Protein AF-A0A1Q6R9C4-F1 (afdb_monomer_lite)

Foldseek 3Di:
DPPDDVVVVVVVVVVVVCVVPDDDDDDPDDDDPDDADAPPDDPQKDWDDDKDKDLAQDDPVRVVVVVVVLQVPADPQKDWFAKWKDWPPHTYDDGDPVCSVVVSVVRVVQSPDRPTIIIIITMIHGDPDDDDDDDDDDDDDDDDDDDDDDDDDDDDDDDDDDPPPDDQQADPFQDFAALVVWQPQAAWLHTSVPAVQLLRLLQRVLCNLQSHHGDSSQLRLVQRQPDDHSVVSNVVSCVVQVFQKDWDPDLVSQLVLLVVVWKKWFWFACQAPQDNGTGIKIFGHADPVRATAIRGNHPVQCVPPVCVVCNVPHHDSVNQNRGTDIMMIGDSVPADPRGDDDDPPPAPFDDFPLPVDDADPVLLLLQLLQLQQAPPVFDLLSSLVSLLLLSLQLVDPVHPVHSVCCDPPPPNGPCVVVSVVGRGTSSNSVSNVCSGGNDDDDDSQFNDKDLDDPDPQWPQDGGSITIGGDPPDDPDPPPD

Radius of gyration: 30.16 Å; chains: 1; bounding box: 85×81×74 Å

Secondary structure (DSSP, 8-state):
---SSHHHHHHHHHHHHHHHS------S----TT-----S--TT-EEEEEEEEESSPPPHHHHHHHHHHHHTTPPTTEEEEEEEEE-SS-EEEE--TTSHHHHHHHHHHHTTSTTPPEEEEEEEEE----------------------------------------------S-----GGG-TT-EETTEEHHHH-HHHHHHHHHHHHHHTS---HHHHHHHHTTSSSSHHHHHHHHHHHTT--EEE-SSHHHHHHHHHTT-EEEEEE-TTSSS-SS-EEEEEEEE-TTSPEEEEES-THHHH-TTTHHHHHH-B-HHHHHTTEEEEEEE-GGGS-SS--------------TTTT----HHHHHHHHHHHHHHHTTS-HHHHHHHHHHHHHHHTSTTS-SSHHHHHHSTTT-TTGGGGGG----HHHHHHHHHHHHS--SS-TTEEEEESS-SSS-EEEEETTEEEEE-TT--PPP---

Sequence (480 aa):
MRVHGNCRRLTAVLLSLTLLCGIAALPATAASVGEVVRAGIPENAVPGDIRITTYAVPNEAQMAGLREDAAQKTPDGFVFYGWYVTGEEVSFAIADSGLENWLCEIYADVAQDEDCRLVLQYLYIPAEVKAPAEPTAAVEETAPAVTEEAASETTGEEVPAETQSEEKKVISTIPQYFQNDYPYTMYGSGTIATSGCSIVSLAMVASYLTDHEYTPDELAHYFGGRAINNIARLEYGNKTLQLACKKAANWHVVYKALQEGQVAIVLMNHNSIFTNSQHFIVLAGINENGKIIVNDSNRDNYDFWQLKKGFEEGFNPEDILLGYDGAWIYDKSAMPEEPFIYYEEEPERGEPRYADITLSQDDIKLLAKVVWVEAQGECAEGQQAVAEVALNRIASDSFPDNLHDVIYGQGQFRSVPRLDKAEPFQAQYEAIERAIYGPYILPKEVVYFATKPTNSNIWGQIGGHIFCYGNDYVAAAEES

Structure (mmCIF, N/CA/C/O backbone):
data_AF-A0A1Q6R9C4-F1
#
_entry.id   AF-A0A1Q6R9C4-F1
#
loop_
_atom_site.group_PDB
_atom_site.id
_atom_site.type_symbol
_atom_site.label_atom_id
_atom_site.label_alt_id
_atom_site.label_comp_id
_atom_site.label_asym_id
_atom_site.label_entity_id
_atom_site.label_seq_id
_atom_site.pdbx_PDB_ins_code
_atom_site.Cartn_x
_atom_site.Cartn_y
_atom_site.Cartn_z
_atom_site.occupancy
_atom_site.B_iso_or_equiv
_atom_site.auth_seq_id
_atom_site.auth_comp_id
_atom_site.auth_asym_id
_atom_site.auth_atom_id
_atom_site.pdbx_PDB_model_num
ATOM 1 N N . MET A 1 1 ? -8.253 22.206 -35.930 1.00 27.64 1 MET A N 1
ATOM 2 C CA . MET A 1 1 ? -8.396 20.732 -35.893 1.00 27.64 1 MET A CA 1
ATOM 3 C C . MET A 1 1 ? -7.667 20.187 -34.664 1.00 27.64 1 MET A C 1
ATOM 5 O O . MET A 1 1 ? -6.539 19.730 -34.766 1.00 27.64 1 MET A O 1
ATOM 9 N N . ARG A 1 2 ? -8.287 20.300 -33.486 1.00 30.58 2 ARG A N 1
ATOM 10 C CA . ARG A 1 2 ? -7.870 19.655 -32.228 1.00 30.58 2 ARG A CA 1
ATOM 11 C C . ARG A 1 2 ? -9.133 19.103 -31.572 1.00 30.58 2 ARG A C 1
ATOM 13 O O . ARG A 1 2 ? -9.601 19.584 -30.560 1.00 30.58 2 ARG A O 1
ATOM 20 N N . VAL A 1 3 ? -9.739 18.134 -32.233 1.00 30.91 3 VAL A N 1
ATOM 21 C CA . VAL A 1 3 ? -10.814 17.315 -31.678 1.00 30.91 3 VAL A CA 1
ATOM 22 C C . VAL A 1 3 ? -10.397 15.924 -32.099 1.00 30.91 3 VAL A C 1
ATOM 24 O O . VAL A 1 3 ? -10.365 15.711 -33.302 1.00 30.91 3 VAL A O 1
ATOM 27 N N . HIS A 1 4 ? -9.944 15.065 -31.178 1.00 32.19 4 HIS A N 1
ATOM 28 C CA . HIS A 1 4 ? -9.913 13.587 -31.305 1.00 32.19 4 HIS A CA 1
ATOM 29 C C . HIS A 1 4 ? -9.131 12.875 -30.175 1.00 32.19 4 HIS A C 1
ATOM 31 O O . HIS A 1 4 ? -9.229 11.656 -30.064 1.00 32.19 4 HIS A O 1
ATOM 37 N N . GLY A 1 5 ? -8.404 13.583 -29.297 1.00 31.28 5 GLY A N 1
ATOM 38 C CA . GLY A 1 5 ? -7.701 12.952 -28.162 1.00 31.28 5 GLY A CA 1
ATOM 39 C C . GLY A 1 5 ? -8.607 12.618 -26.970 1.00 31.28 5 GLY A C 1
ATOM 40 O O . GLY A 1 5 ? -8.562 11.509 -26.440 1.00 31.28 5 GLY A O 1
ATOM 41 N N . ASN A 1 6 ? -9.485 13.550 -26.588 1.00 37.38 6 ASN A N 1
ATOM 42 C CA . ASN A 1 6 ? -10.194 13.466 -25.305 1.00 37.38 6 ASN A CA 1
ATOM 43 C C . ASN A 1 6 ? -11.552 12.751 -25.374 1.00 37.38 6 ASN A C 1
ATOM 45 O O . ASN A 1 6 ? -11.989 12.209 -24.362 1.00 37.38 6 ASN A O 1
ATOM 49 N N . CYS A 1 7 ? -12.168 12.611 -26.558 1.00 32.06 7 CYS A N 1
ATOM 50 C CA . CYS A 1 7 ? -13.367 11.775 -26.702 1.00 32.06 7 CYS A CA 1
ATOM 51 C C . CYS A 1 7 ? -13.071 10.309 -26.353 1.00 32.06 7 CYS A C 1
ATOM 53 O O . CYS A 1 7 ? -13.879 9.675 -25.694 1.00 32.06 7 CYS A O 1
ATOM 55 N N . ARG A 1 8 ? -11.886 9.778 -26.698 1.00 36.09 8 ARG A N 1
ATOM 56 C CA . ARG A 1 8 ? -11.525 8.380 -26.396 1.00 36.09 8 ARG A CA 1
ATOM 57 C C . ARG A 1 8 ? -11.349 8.106 -24.901 1.00 36.09 8 ARG A C 1
ATOM 59 O O . ARG A 1 8 ? -11.709 7.023 -24.454 1.00 36.09 8 ARG A O 1
ATOM 66 N N . ARG A 1 9 ? -10.838 9.074 -24.130 1.00 38.72 9 ARG A N 1
ATOM 67 C CA . ARG A 1 9 ? -10.687 8.947 -22.670 1.00 38.72 9 ARG A CA 1
ATOM 68 C C . ARG A 1 9 ? -12.027 9.074 -21.948 1.00 38.72 9 ARG A C 1
ATOM 70 O O . ARG A 1 9 ? -12.296 8.279 -21.058 1.00 38.72 9 ARG A O 1
ATOM 77 N N . LEU A 1 10 ? -12.906 9.971 -22.398 1.00 37.03 10 LEU A N 1
ATOM 78 C CA . LEU A 1 10 ? -14.252 10.100 -21.831 1.00 37.03 10 LEU A CA 1
ATOM 79 C C . LEU A 1 10 ? -15.123 8.869 -22.136 1.00 37.03 10 LEU A C 1
ATOM 81 O O . LEU A 1 10 ? -15.809 8.359 -21.255 1.00 37.03 10 LEU A O 1
ATOM 85 N N . THR A 1 11 ? -15.040 8.331 -23.359 1.00 37.97 11 THR A N 1
ATOM 86 C CA . THR A 1 11 ? -15.714 7.079 -23.736 1.00 37.97 11 THR A CA 1
ATOM 87 C C . THR A 1 11 ? -15.178 5.883 -22.941 1.00 37.97 11 THR A C 1
ATOM 89 O O . THR A 1 11 ? -15.968 5.034 -22.546 1.00 37.97 11 THR A O 1
ATOM 92 N N . ALA A 1 12 ? -13.874 5.833 -22.641 1.00 38.22 12 ALA A N 1
ATOM 93 C CA . ALA A 1 12 ? -13.275 4.779 -21.817 1.00 38.22 12 ALA A CA 1
ATOM 94 C C . ALA A 1 12 ? -13.704 4.854 -20.340 1.00 38.22 12 ALA A C 1
ATOM 96 O O . ALA A 1 12 ? -13.991 3.821 -19.737 1.00 38.22 12 ALA A O 1
ATOM 97 N N . VAL A 1 13 ? -13.819 6.059 -19.772 1.00 39.22 13 VAL A N 1
ATOM 98 C CA . VAL A 1 13 ? -14.336 6.258 -18.406 1.00 39.22 13 VAL A CA 1
ATOM 99 C C . VAL A 1 13 ? -15.822 5.881 -18.327 1.00 39.22 13 VAL A C 1
ATOM 101 O O . VAL A 1 13 ? -16.220 5.168 -17.410 1.00 39.22 13 VAL A O 1
ATOM 104 N N . LEU A 1 14 ? -16.628 6.241 -19.334 1.00 36.50 14 LEU A N 1
ATOM 105 C CA . LEU A 1 14 ? -18.049 5.871 -19.414 1.00 36.50 14 LEU A CA 1
ATOM 106 C C . LEU A 1 14 ? -18.273 4.356 -19.594 1.00 36.50 14 LEU A C 1
ATOM 108 O O . LEU A 1 14 ? -19.141 3.797 -18.928 1.00 36.50 14 LEU A O 1
ATOM 112 N N . LEU A 1 15 ? -17.465 3.678 -20.423 1.00 36.72 15 LEU A N 1
ATOM 113 C CA . LEU A 1 15 ? -17.505 2.212 -20.592 1.00 36.72 15 LEU A CA 1
ATOM 114 C C . LEU A 1 15 ? -17.098 1.459 -19.316 1.00 36.72 15 LEU A C 1
ATOM 116 O O . LEU A 1 15 ? -17.650 0.400 -19.015 1.00 36.72 15 LEU A O 1
ATOM 120 N N . SER A 1 16 ? -16.167 2.025 -18.546 1.00 36.38 16 SER A N 1
ATOM 121 C CA . SER A 1 16 ? -15.725 1.459 -17.266 1.00 36.38 16 SER A CA 1
ATOM 122 C C . SER A 1 16 ? -16.797 1.605 -16.176 1.00 36.38 16 SER A C 1
ATOM 124 O O . SER A 1 16 ? -16.958 0.721 -15.339 1.00 36.38 16 SER A O 1
ATOM 126 N N . LEU A 1 17 ? -17.595 2.677 -16.225 1.00 34.97 17 LEU A N 1
ATOM 127 C CA . LEU A 1 17 ? -18.694 2.939 -15.289 1.00 34.97 17 LEU A CA 1
ATOM 128 C C . LEU A 1 17 ? -19.957 2.113 -15.577 1.00 34.97 17 LEU A C 1
ATOM 130 O O . LEU A 1 17 ? -20.617 1.682 -14.632 1.00 34.97 17 LEU A O 1
ATOM 134 N N . THR A 1 18 ? -20.251 1.782 -16.841 1.00 35.44 18 THR A N 1
ATOM 135 C CA . THR A 1 18 ? -21.299 0.790 -17.169 1.00 35.44 18 THR A CA 1
ATOM 136 C C . THR A 1 18 ? -20.987 -0.612 -16.640 1.00 35.44 18 THR A C 1
ATOM 138 O O . THR A 1 18 ? -21.907 -1.391 -16.415 1.00 35.44 18 THR A O 1
ATOM 141 N N . LEU A 1 19 ? -19.708 -0.932 -16.401 1.00 34.72 19 LEU A N 1
ATOM 142 C CA . LEU A 1 19 ? -19.295 -2.191 -15.771 1.00 34.72 19 LEU A CA 1
ATOM 143 C C . LEU A 1 19 ? -19.417 -2.173 -14.235 1.00 34.72 19 LEU A C 1
ATOM 145 O O . LEU A 1 19 ? -19.556 -3.231 -13.628 1.00 34.72 19 LEU A O 1
ATOM 149 N N . LEU A 1 20 ? -19.356 -0.993 -13.608 1.00 34.75 20 LEU A N 1
ATOM 150 C CA . LEU A 1 20 ? -19.405 -0.817 -12.148 1.00 34.75 20 LEU A CA 1
ATOM 151 C C . LEU A 1 20 ? -20.838 -0.703 -11.601 1.00 34.75 20 LEU A C 1
ATOM 153 O O . LEU A 1 20 ? -21.091 -1.125 -10.474 1.00 34.75 20 LEU A O 1
ATOM 157 N N . CYS A 1 21 ? -21.786 -0.209 -12.402 1.00 34.91 21 CYS A N 1
ATOM 158 C CA . CYS A 1 21 ? -23.210 -0.150 -12.062 1.00 34.91 21 CYS A CA 1
ATOM 159 C C . CYS A 1 21 ? -23.973 -1.260 -12.800 1.00 34.91 21 CYS A C 1
ATOM 161 O O . CYS A 1 21 ? -24.594 -1.019 -13.833 1.00 34.91 21 CYS A O 1
ATOM 163 N N . GLY A 1 22 ? -23.885 -2.497 -12.309 1.00 38.25 22 GLY A N 1
ATOM 164 C CA . GLY A 1 22 ? -24.477 -3.656 -12.977 1.00 38.25 22 GLY A CA 1
ATOM 165 C C . GLY A 1 22 ? -25.996 -3.556 -13.152 1.00 38.25 22 GLY A C 1
ATOM 166 O O . GLY A 1 22 ? -26.726 -3.734 -12.184 1.00 38.25 22 GLY A O 1
ATOM 167 N N . ILE A 1 23 ? -26.463 -3.371 -14.394 1.00 29.84 23 ILE A N 1
ATOM 168 C CA . ILE A 1 23 ? -27.783 -3.810 -14.874 1.00 29.84 23 ILE A CA 1
ATOM 169 C C . ILE A 1 23 ? -27.656 -4.322 -16.320 1.00 29.84 23 ILE A C 1
ATOM 171 O O . ILE A 1 23 ? -26.931 -3.771 -17.141 1.00 29.84 23 ILE A O 1
ATOM 175 N N . ALA A 1 24 ? -28.374 -5.422 -16.549 1.00 30.03 24 ALA A N 1
ATOM 176 C CA . ALA A 1 24 ? -28.642 -6.193 -17.758 1.00 30.03 24 ALA A CA 1
ATOM 177 C C . ALA A 1 24 ? -28.304 -5.584 -19.135 1.00 30.03 24 ALA A C 1
ATOM 179 O O . ALA A 1 24 ? -28.622 -4.444 -19.459 1.00 30.03 24 ALA A O 1
ATOM 180 N N . ALA A 1 25 ? -27.760 -6.472 -19.971 1.00 39.34 25 ALA A N 1
ATOM 181 C CA . ALA A 1 25 ? -27.532 -6.349 -21.403 1.00 39.34 25 ALA A CA 1
ATOM 182 C C . ALA A 1 25 ? -28.540 -5.455 -22.148 1.00 39.34 25 ALA A C 1
ATOM 184 O 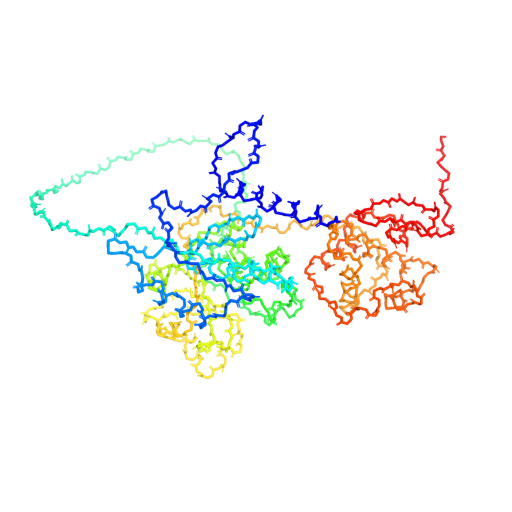O . ALA A 1 25 ? -29.748 -5.687 -22.104 1.00 39.34 25 ALA A O 1
ATOM 185 N N . LEU A 1 26 ? -28.016 -4.527 -22.952 1.00 27.33 26 LEU A N 1
ATOM 186 C CA . LEU A 1 26 ? -28.748 -3.913 -24.056 1.00 27.33 26 LEU A CA 1
ATOM 187 C C . LEU A 1 26 ? -28.034 -4.229 -25.380 1.00 27.33 26 LEU A C 1
ATOM 189 O O . LEU A 1 26 ? -26.801 -4.243 -25.433 1.00 27.33 26 LEU A O 1
ATOM 193 N N . PRO A 1 27 ? -28.798 -4.562 -26.434 1.00 24.11 27 PRO A N 1
ATOM 194 C CA . PRO A 1 27 ? -28.280 -5.140 -27.660 1.00 24.11 27 PRO A CA 1
ATOM 195 C C . PRO A 1 27 ? -27.530 -4.096 -28.484 1.00 24.11 27 PRO A C 1
ATOM 197 O O . PRO A 1 27 ? -27.855 -2.910 -28.493 1.00 24.11 27 PRO A O 1
ATOM 200 N N . ALA A 1 28 ? -26.533 -4.575 -29.221 1.00 30.91 28 ALA A N 1
ATOM 201 C CA . ALA A 1 28 ? -25.752 -3.790 -30.156 1.00 30.91 28 ALA A CA 1
ATOM 202 C C . ALA A 1 28 ? -26.629 -3.247 -31.296 1.00 30.91 28 ALA A C 1
ATOM 204 O O . ALA A 1 28 ? -26.757 -3.904 -32.318 1.00 30.91 28 ALA A O 1
ATOM 205 N N . THR A 1 29 ? -27.215 -2.061 -31.123 1.00 27.64 29 THR A N 1
ATOM 206 C CA . THR A 1 29 ? -27.527 -1.073 -32.174 1.00 27.64 29 THR A CA 1
ATOM 207 C C . THR A 1 29 ? -28.096 0.196 -31.530 1.00 27.64 29 THR A C 1
ATOM 209 O O . THR A 1 29 ? -28.952 0.094 -30.662 1.00 27.64 29 THR A O 1
ATOM 212 N N . ALA A 1 30 ? -27.691 1.362 -32.050 1.00 25.31 30 ALA A N 1
ATOM 213 C CA . ALA A 1 30 ? -28.182 2.719 -31.757 1.00 25.31 30 ALA A CA 1
ATOM 214 C C . ALA A 1 30 ? -27.499 3.488 -30.606 1.00 25.31 30 ALA A C 1
ATOM 216 O O . ALA A 1 30 ? -28.087 3.768 -29.571 1.00 25.31 30 ALA A O 1
ATOM 217 N N . ALA A 1 31 ? -26.278 3.962 -30.869 1.00 26.69 31 ALA A N 1
ATOM 218 C CA . ALA A 1 31 ? -25.849 5.262 -30.362 1.00 26.69 31 ALA A CA 1
ATOM 219 C C . ALA A 1 31 ? -26.178 6.312 -31.438 1.00 26.69 31 ALA A C 1
ATOM 221 O O . ALA A 1 31 ? -25.486 6.395 -32.455 1.00 26.69 31 ALA A O 1
ATOM 222 N N . SER A 1 32 ? -27.254 7.080 -31.252 1.00 26.03 32 SER A N 1
ATOM 223 C CA . SER A 1 32 ? -27.490 8.316 -32.004 1.00 26.03 32 SER A CA 1
ATOM 224 C C . SER A 1 32 ? -27.250 9.517 -31.099 1.00 26.03 32 SER A C 1
ATOM 226 O O . SER A 1 32 ? -27.792 9.608 -30.002 1.00 26.03 32 SER A O 1
ATOM 228 N N . VAL A 1 33 ? -26.417 10.421 -31.602 1.00 33.38 33 VAL A N 1
ATOM 229 C CA . VAL A 1 33 ? -26.049 11.730 -31.060 1.00 33.38 33 VAL A CA 1
ATOM 230 C C . VAL A 1 33 ? -27.287 12.499 -30.576 1.00 33.38 33 VAL A C 1
ATOM 232 O O . VAL A 1 33 ? -28.178 12.759 -31.382 1.00 33.38 33 VAL A O 1
ATOM 235 N N . GLY A 1 34 ? -27.324 12.899 -29.298 1.00 32.00 34 GLY A N 1
ATOM 236 C CA . GLY A 1 34 ? -28.253 13.939 -28.830 1.00 32.00 34 GLY A CA 1
ATOM 237 C C . GLY A 1 34 ? -28.851 13.823 -27.424 1.00 32.00 34 GLY A C 1
ATOM 238 O O . GLY A 1 34 ? -29.432 14.806 -26.976 1.00 32.00 34 GLY A O 1
ATOM 239 N N . GLU A 1 35 ? -28.730 12.707 -26.700 1.00 32.97 35 GLU A N 1
ATOM 240 C CA . GLU A 1 35 ? -29.331 12.601 -25.356 1.00 32.97 35 GLU A CA 1
ATOM 241 C C . GLU A 1 35 ? -28.347 12.892 -24.215 1.00 32.97 35 GLU A C 1
ATOM 243 O O . GLU A 1 35 ? -27.243 12.349 -24.147 1.00 32.97 35 GLU A O 1
ATOM 248 N N . VAL A 1 36 ? -28.781 13.773 -23.305 1.00 39.56 36 VAL A N 1
ATOM 249 C CA . VAL A 1 36 ? -28.088 14.120 -22.059 1.00 39.56 36 VAL A CA 1
ATOM 250 C C . VAL A 1 36 ? -28.088 12.897 -21.149 1.00 39.56 36 VAL A C 1
ATOM 252 O O . VAL A 1 36 ? -29.140 12.469 -20.676 1.00 39.56 36 VAL A O 1
ATOM 255 N N . VAL A 1 37 ? -26.904 12.357 -20.872 1.00 36.47 37 VAL A N 1
ATOM 256 C CA . VAL A 1 37 ? -26.724 11.262 -19.914 1.00 36.47 37 VAL A CA 1
ATOM 257 C C . VAL A 1 37 ? -27.016 11.795 -18.508 1.00 36.47 37 VAL A C 1
ATOM 259 O O . VAL A 1 37 ? -26.240 12.567 -17.950 1.00 36.47 37 VAL A O 1
ATOM 262 N N . ARG A 1 38 ? -28.159 11.406 -17.935 1.00 42.72 38 ARG A N 1
ATOM 263 C CA . ARG A 1 38 ? -28.572 11.750 -16.564 1.00 42.72 38 ARG A CA 1
ATOM 264 C C . ARG A 1 38 ? -28.291 10.577 -15.628 1.00 42.72 38 ARG A C 1
ATOM 266 O O . ARG A 1 38 ? -29.207 9.901 -15.176 1.00 42.72 38 ARG A O 1
ATOM 273 N N . ALA A 1 39 ? -27.019 10.291 -15.376 1.00 40.53 39 ALA A N 1
ATOM 274 C CA . ALA A 1 39 ? -26.654 9.276 -14.393 1.00 40.53 39 ALA A CA 1
ATOM 275 C C . ALA A 1 39 ? -26.856 9.839 -12.973 1.00 40.53 39 ALA A C 1
ATOM 277 O O . ALA A 1 39 ? -26.323 10.896 -12.653 1.00 40.53 39 ALA A O 1
ATOM 278 N N . GLY A 1 40 ? -27.634 9.149 -12.133 1.00 44.66 40 GLY A N 1
ATOM 279 C CA . GLY A 1 40 ? -27.754 9.461 -10.701 1.00 44.66 40 GLY A CA 1
ATOM 280 C C . GLY A 1 40 ? -28.706 10.599 -10.308 1.00 44.66 40 GLY A C 1
ATOM 281 O O . GLY A 1 40 ? -28.786 10.902 -9.125 1.00 44.66 40 GLY A O 1
ATOM 282 N N . ILE A 1 41 ? -29.452 11.208 -11.242 1.00 47.69 41 ILE A N 1
ATOM 283 C CA . ILE A 1 41 ? -30.487 12.204 -10.900 1.00 47.69 41 ILE A CA 1
ATOM 284 C C . ILE A 1 41 ? -31.842 11.501 -10.689 1.00 47.69 41 ILE A C 1
ATOM 286 O O . ILE A 1 41 ? -32.273 10.768 -11.581 1.00 47.69 41 ILE A O 1
ATOM 290 N N . PRO A 1 42 ? -32.564 11.764 -9.587 1.00 47.09 42 PRO A N 1
ATOM 291 C CA . PRO A 1 42 ? -33.945 11.351 -9.396 1.00 47.09 42 PRO A CA 1
ATOM 292 C C . PRO A 1 42 ? -34.836 11.878 -10.524 1.00 47.09 42 PRO A C 1
ATOM 294 O O . PRO A 1 42 ? -34.741 13.044 -10.912 1.00 47.09 42 PRO A O 1
ATOM 297 N N . GLU A 1 43 ? -35.738 11.039 -11.038 1.00 51.97 43 GLU A N 1
ATOM 298 C CA . GLU A 1 43 ? -36.626 11.390 -12.162 1.00 51.97 43 GLU A CA 1
ATOM 299 C C . GLU A 1 43 ? -37.529 12.605 -11.877 1.00 51.97 43 GLU A C 1
ATOM 301 O O . GLU A 1 43 ? -38.004 13.262 -12.802 1.00 51.97 43 GLU A O 1
ATOM 306 N N . ASN A 1 44 ? -37.741 12.933 -10.601 1.00 52.50 44 ASN A N 1
ATOM 307 C CA . ASN A 1 44 ? -38.551 14.053 -10.125 1.00 52.50 44 ASN A CA 1
ATOM 308 C C . ASN A 1 44 ? -37.758 15.355 -9.881 1.00 52.50 44 ASN A C 1
ATOM 310 O O . ASN A 1 44 ? -38.333 16.313 -9.360 1.00 52.50 44 ASN A O 1
ATOM 314 N N . ALA A 1 45 ? -36.468 15.412 -10.227 1.00 55.03 45 ALA A N 1
ATOM 315 C CA . ALA A 1 45 ? -35.666 16.620 -10.059 1.00 55.03 45 ALA A CA 1
ATOM 316 C C . ALA A 1 45 ? -36.018 17.702 -11.098 1.00 55.03 45 ALA A C 1
ATOM 318 O O . ALA A 1 45 ? -36.077 17.440 -12.302 1.00 55.03 45 ALA A O 1
ATOM 319 N N . VAL A 1 46 ? -36.207 18.941 -10.637 1.00 57.91 46 VAL A N 1
ATOM 320 C CA . VAL A 1 46 ? -36.580 20.095 -11.470 1.00 57.91 46 VAL A CA 1
ATOM 321 C C . VAL A 1 46 ? -35.438 21.124 -11.480 1.00 57.91 46 VAL A C 1
ATOM 323 O O . VAL A 1 46 ? -34.976 21.519 -10.405 1.00 57.91 46 VAL A O 1
ATOM 326 N N . PRO A 1 47 ? -34.954 21.574 -12.656 1.00 57.62 47 PRO A N 1
ATOM 327 C CA . PRO A 1 47 ? -33.909 22.593 -12.743 1.00 57.62 47 PRO A CA 1
ATOM 328 C C . PRO A 1 47 ? -34.449 23.995 -12.408 1.00 57.62 47 PRO A C 1
ATOM 330 O O . PRO A 1 47 ? -35.523 24.376 -12.866 1.00 57.62 47 PRO A O 1
ATOM 333 N N . GLY A 1 48 ? -33.690 24.771 -11.632 1.00 58.28 48 GLY A N 1
ATOM 334 C CA . GLY A 1 48 ? -33.981 26.170 -11.299 1.00 58.28 48 GLY A CA 1
ATOM 335 C C . GLY A 1 48 ? -33.470 27.163 -12.347 1.00 58.28 48 GLY A C 1
ATOM 336 O O . GLY A 1 48 ? -32.528 26.869 -13.075 1.00 58.28 48 GLY A O 1
ATOM 337 N N . ASP A 1 49 ? -34.047 28.365 -12.417 1.00 47.53 49 ASP A N 1
ATOM 338 C CA . ASP A 1 49 ? -33.792 29.325 -13.513 1.00 47.53 49 ASP A CA 1
ATOM 339 C C . ASP A 1 49 ? -32.473 30.113 -13.419 1.00 47.53 49 ASP A C 1
ATOM 341 O O . ASP A 1 49 ? -32.101 30.832 -14.351 1.00 47.53 49 ASP A O 1
ATOM 345 N N . ILE A 1 50 ? -31.740 30.011 -12.311 1.00 48.59 50 ILE A N 1
ATOM 346 C CA . ILE A 1 50 ? -30.551 30.842 -12.089 1.00 48.59 50 ILE A CA 1
ATOM 347 C C . ILE A 1 50 ? -29.299 30.125 -12.575 1.00 48.59 50 ILE A C 1
ATOM 349 O O . ILE A 1 50 ? -29.006 29.001 -12.173 1.00 48.59 50 ILE A O 1
ATOM 353 N N . ARG A 1 51 ? -28.560 30.832 -13.432 1.00 54.56 51 ARG A N 1
ATOM 354 C CA . ARG A 1 51 ? -27.307 30.402 -14.045 1.00 54.56 51 ARG A CA 1
ATOM 355 C C . ARG A 1 51 ? -26.168 31.263 -13.525 1.00 54.56 51 ARG A C 1
ATOM 357 O O . ARG A 1 51 ? -26.194 32.480 -13.704 1.00 54.56 51 ARG A O 1
ATOM 364 N N . ILE A 1 52 ? -25.170 30.642 -12.911 1.00 51.62 52 ILE A N 1
ATOM 365 C CA . ILE A 1 52 ? -23.965 31.332 -12.440 1.00 51.62 52 ILE A CA 1
ATOM 366 C C . ILE A 1 52 ? -22.817 30.942 -13.363 1.00 51.62 52 ILE A C 1
ATOM 368 O O . ILE A 1 52 ? -22.533 29.759 -13.528 1.00 51.62 52 ILE A O 1
ATOM 372 N N . THR A 1 53 ? -22.194 31.935 -14.003 1.00 52.22 53 THR A N 1
ATOM 373 C CA . THR A 1 53 ? -21.056 31.722 -14.908 1.00 52.22 53 THR A CA 1
ATOM 374 C C . THR A 1 53 ? -19.750 32.051 -14.194 1.00 52.22 53 THR A C 1
ATOM 376 O O . THR A 1 53 ? -19.586 33.179 -13.731 1.00 52.22 53 THR A O 1
ATOM 379 N N . THR A 1 54 ? -18.827 31.091 -14.116 1.00 51.72 54 THR A N 1
ATOM 380 C CA . THR A 1 54 ? -17.495 31.274 -13.509 1.00 51.72 54 THR A CA 1
ATOM 381 C C . THR A 1 54 ? -16.377 30.878 -14.477 1.00 51.72 54 THR A C 1
ATOM 383 O O . THR A 1 54 ? -16.581 30.037 -15.353 1.00 51.72 54 THR A O 1
ATOM 386 N N . TYR A 1 55 ? -15.211 31.511 -14.311 1.00 44.66 55 TYR A N 1
ATOM 387 C CA . TYR A 1 55 ? -13.979 31.274 -15.080 1.00 44.66 55 TYR A CA 1
ATOM 388 C C . TYR A 1 55 ? -12.951 30.420 -14.309 1.00 44.66 55 TYR A C 1
ATOM 390 O O . TYR A 1 55 ? -11.884 30.127 -14.831 1.00 44.66 55 TYR A O 1
ATOM 398 N N . ALA A 1 56 ? -13.239 30.055 -13.053 1.00 50.97 56 ALA A N 1
ATOM 399 C CA . ALA A 1 56 ? -12.339 29.279 -12.198 1.00 50.97 56 ALA A CA 1
ATOM 400 C C . ALA A 1 56 ? -13.115 28.367 -11.234 1.00 50.97 56 ALA A C 1
ATOM 402 O O . ALA A 1 56 ? -14.287 28.625 -10.930 1.00 50.97 56 ALA A O 1
ATOM 403 N N . VAL A 1 57 ? -12.439 27.323 -10.742 1.00 54.88 57 VAL A N 1
ATOM 404 C CA . VAL A 1 57 ? -12.972 26.371 -9.754 1.00 54.88 57 VAL A CA 1
ATOM 405 C C . VAL A 1 57 ? -13.235 27.097 -8.426 1.00 54.88 57 VAL A C 1
ATOM 407 O O . VAL A 1 57 ? -12.295 27.678 -7.876 1.00 54.88 57 VAL A O 1
ATOM 410 N N . PRO A 1 58 ? -14.471 27.102 -7.892 1.00 53.72 58 PRO A N 1
ATOM 411 C CA . PRO A 1 58 ? -14.756 27.758 -6.622 1.00 53.72 58 PRO A CA 1
ATOM 412 C C . PRO A 1 58 ? -14.102 27.001 -5.459 1.00 53.72 58 PRO A C 1
ATOM 414 O O . PRO A 1 58 ? -14.196 25.779 -5.379 1.00 53.72 58 PRO A O 1
ATOM 417 N N . ASN A 1 59 ? -13.466 27.717 -4.534 1.00 54.53 59 ASN A N 1
ATOM 418 C CA . ASN A 1 59 ? -12.943 27.123 -3.301 1.00 54.53 59 ASN A CA 1
ATOM 419 C C . ASN A 1 59 ? -14.065 26.827 -2.286 1.00 54.53 59 ASN A C 1
ATOM 421 O O . ASN A 1 59 ? -15.209 27.244 -2.460 1.00 54.53 59 ASN A O 1
ATOM 425 N N . GLU A 1 60 ? -13.739 26.133 -1.195 1.00 54.88 60 GLU A N 1
ATOM 426 C CA . GLU A 1 60 ? -14.715 25.673 -0.195 1.00 54.88 60 GLU A CA 1
ATOM 427 C C . GLU A 1 60 ? -15.575 26.806 0.400 1.00 54.88 60 GLU A C 1
ATOM 429 O O . GLU A 1 60 ? -16.790 26.660 0.542 1.00 54.88 60 GLU A O 1
ATOM 434 N N . ALA A 1 61 ? -14.983 27.977 0.660 1.00 53.62 61 ALA A N 1
ATOM 435 C CA . ALA A 1 61 ? -15.706 29.148 1.160 1.00 53.62 61 ALA A CA 1
ATOM 436 C C . ALA A 1 61 ? -16.659 29.746 0.106 1.00 53.62 61 ALA A C 1
ATOM 438 O O . ALA A 1 61 ? -17.765 30.177 0.433 1.00 53.62 61 ALA A O 1
ATOM 439 N N . GLN A 1 62 ? -16.257 29.742 -1.168 1.00 57.28 62 GLN A N 1
ATOM 440 C CA . GLN A 1 62 ? -17.109 30.161 -2.284 1.00 57.28 62 GLN A CA 1
ATOM 441 C C . GLN A 1 62 ? -18.248 29.160 -2.520 1.00 57.28 62 GLN A C 1
ATOM 443 O O . GLN A 1 62 ? -19.385 29.575 -2.735 1.00 57.28 62 GLN A O 1
ATOM 448 N N . MET A 1 63 ? -17.975 27.857 -2.407 1.00 62.94 63 MET A N 1
ATOM 449 C CA . MET A 1 63 ? -18.988 26.800 -2.483 1.00 62.94 63 MET A CA 1
ATOM 450 C C . MET A 1 63 ? -20.012 26.907 -1.347 1.00 62.94 63 MET A C 1
ATOM 452 O O . MET A 1 63 ? -21.209 26.772 -1.592 1.00 62.94 63 MET A O 1
ATOM 456 N N . ALA A 1 64 ? -19.577 27.217 -0.123 1.00 61.41 64 ALA A N 1
ATOM 457 C CA . ALA A 1 64 ? -20.475 27.441 1.008 1.00 61.41 64 ALA A CA 1
ATOM 458 C C . ALA A 1 64 ? -21.423 28.634 0.776 1.00 61.41 64 ALA A C 1
ATOM 460 O O . ALA A 1 64 ? -22.631 28.495 0.968 1.00 61.41 64 ALA A O 1
ATOM 461 N N . GLY A 1 65 ? -20.904 29.765 0.281 1.00 61.75 65 GLY A N 1
ATOM 462 C CA . GLY A 1 65 ? -21.732 30.925 -0.074 1.00 61.75 65 GLY A CA 1
ATOM 463 C C . GLY A 1 65 ? -22.729 30.631 -1.202 1.00 61.75 65 GLY A C 1
ATOM 464 O O . GLY A 1 65 ? -23.886 31.038 -1.137 1.00 61.75 65 GLY A O 1
ATOM 465 N N . LEU A 1 66 ? -22.324 29.844 -2.205 1.00 63.75 66 LEU A N 1
ATOM 466 C CA . LEU A 1 66 ? -23.208 29.417 -3.295 1.00 63.75 66 LEU A CA 1
ATOM 467 C C . LEU A 1 66 ? -24.362 28.528 -2.801 1.00 63.75 66 LEU A C 1
ATOM 469 O O . LEU A 1 66 ? -25.483 28.662 -3.299 1.00 63.75 66 LEU A O 1
ATOM 473 N N . ARG A 1 67 ? -24.119 27.646 -1.819 1.00 62.88 67 ARG A N 1
ATOM 474 C CA . ARG A 1 67 ? -25.168 26.821 -1.188 1.00 62.88 67 ARG A CA 1
ATOM 475 C C . ARG A 1 67 ? -26.161 27.666 -0.388 1.00 62.88 67 ARG A C 1
ATOM 477 O O . ARG A 1 67 ? -27.357 27.388 -0.428 1.00 62.88 67 ARG A O 1
ATOM 484 N N . GLU A 1 68 ? -25.692 28.704 0.299 1.00 63.62 68 GLU A N 1
ATOM 485 C CA . GLU A 1 68 ? -26.560 29.627 1.038 1.00 63.62 68 GLU A CA 1
ATOM 486 C C . GLU A 1 68 ? -27.477 30.417 0.086 1.00 63.62 68 GLU A C 1
ATOM 488 O O . GLU A 1 68 ? -28.693 30.467 0.288 1.00 63.62 68 GLU A O 1
ATOM 493 N N . ASP A 1 69 ? -26.929 30.912 -1.028 1.00 63.38 69 ASP A N 1
ATOM 494 C CA . ASP A 1 69 ? -27.696 31.550 -2.105 1.00 63.38 69 ASP A CA 1
ATOM 495 C C . ASP A 1 69 ? -28.704 30.592 -2.774 1.00 63.38 69 ASP A C 1
ATOM 497 O O . ASP A 1 69 ? -29.779 31.023 -3.203 1.00 63.38 69 ASP A O 1
ATOM 501 N N . ALA A 1 70 ? -28.374 29.297 -2.869 1.00 61.50 70 ALA A N 1
ATOM 502 C CA . ALA A 1 70 ? -29.258 28.245 -3.387 1.00 61.50 70 ALA A CA 1
ATOM 503 C C . ALA A 1 70 ? -30.467 28.021 -2.472 1.00 61.50 70 ALA A C 1
ATOM 505 O O . ALA A 1 70 ? -31.616 27.967 -2.925 1.00 61.50 70 ALA A O 1
ATOM 506 N N . ALA A 1 71 ? -30.194 27.902 -1.172 1.00 61.47 71 ALA A N 1
ATOM 507 C CA . ALA A 1 71 ? -31.190 27.634 -0.147 1.00 61.47 71 ALA A CA 1
ATOM 508 C C . ALA A 1 71 ? -32.218 28.770 -0.062 1.00 61.47 71 ALA A C 1
ATOM 510 O O . ALA A 1 71 ? -33.414 28.507 0.029 1.00 61.47 71 ALA A O 1
ATOM 511 N N . GLN A 1 72 ? -31.782 30.026 -0.200 1.00 64.12 72 GLN A N 1
ATOM 512 C CA . GLN A 1 72 ? -32.672 31.196 -0.176 1.00 64.12 72 GLN A CA 1
ATOM 513 C C . GLN A 1 72 ? -33.614 31.301 -1.386 1.00 64.12 72 GLN A C 1
ATOM 515 O O . GLN A 1 72 ? -34.594 32.042 -1.336 1.00 64.12 72 GLN A O 1
ATOM 520 N N . LYS A 1 73 ? -33.325 30.589 -2.482 1.00 62.91 73 LYS A N 1
ATOM 521 C CA . LYS A 1 73 ? -34.081 30.664 -3.746 1.00 62.91 73 LYS A CA 1
ATOM 522 C C . LYS A 1 73 ? -34.834 29.373 -4.076 1.00 62.91 73 LYS A C 1
ATOM 524 O O . LYS A 1 73 ? -35.409 29.264 -5.156 1.00 62.91 73 LYS A O 1
ATOM 529 N N . THR A 1 74 ? -34.818 28.401 -3.164 1.00 62.12 74 THR A N 1
ATOM 530 C CA . THR A 1 74 ? -35.534 27.129 -3.309 1.00 62.12 74 THR A CA 1
ATOM 531 C C . THR A 1 74 ? -37.049 27.359 -3.166 1.00 62.12 74 THR A C 1
ATOM 533 O O . THR A 1 74 ? -37.456 27.976 -2.182 1.00 62.12 74 THR A O 1
ATOM 536 N N . PRO A 1 75 ? -37.895 26.902 -4.114 1.00 66.12 75 PRO A N 1
ATOM 537 C CA . PRO A 1 75 ? -39.349 27.051 -4.010 1.00 66.12 75 PRO A CA 1
ATOM 538 C C . PRO A 1 75 ? -39.948 26.302 -2.808 1.00 66.12 75 PRO A C 1
ATOM 540 O O . PRO A 1 75 ? -39.494 25.211 -2.464 1.00 66.12 75 PRO A O 1
ATOM 543 N N . ASP A 1 76 ? -41.018 26.846 -2.218 1.00 64.19 76 ASP A N 1
ATOM 544 C CA . ASP A 1 76 ? -41.739 26.200 -1.113 1.00 64.19 76 ASP A CA 1
ATOM 545 C C . ASP A 1 76 ? -42.224 24.793 -1.505 1.00 64.19 76 ASP A C 1
ATOM 547 O O . ASP A 1 76 ? -42.853 24.595 -2.546 1.00 64.19 76 ASP A O 1
ATOM 551 N N . GLY A 1 77 ? -41.945 23.805 -0.650 1.00 61.31 77 GLY A N 1
ATOM 552 C CA . GLY A 1 77 ? -42.274 22.398 -0.906 1.00 61.31 77 GLY A CA 1
ATOM 553 C C . GLY A 1 77 ? -41.216 21.630 -1.702 1.00 61.31 77 GLY A C 1
ATOM 554 O O . GLY A 1 77 ? -41.452 20.475 -2.050 1.00 61.31 77 GLY A O 1
ATOM 555 N N . PHE A 1 78 ? -40.051 22.229 -1.959 1.00 62.62 78 PHE A N 1
ATOM 556 C CA . PHE A 1 78 ? -38.890 21.575 -2.557 1.00 62.62 78 PHE A CA 1
ATOM 557 C C . PHE A 1 78 ? -37.656 21.717 -1.654 1.00 62.62 78 PHE A C 1
ATOM 559 O O . PHE A 1 78 ? -37.560 22.644 -0.852 1.00 62.62 78 PHE A O 1
ATOM 566 N N . VAL A 1 79 ? -36.704 20.793 -1.777 1.00 62.97 79 VAL A N 1
ATOM 567 C CA . VAL A 1 79 ? -35.376 20.875 -1.154 1.00 62.97 79 VAL A CA 1
ATOM 568 C C . VAL A 1 79 ? -34.296 20.924 -2.226 1.00 62.97 79 VAL A C 1
ATOM 570 O O . VAL A 1 79 ? -34.428 20.324 -3.298 1.00 62.97 79 VAL A O 1
ATOM 573 N N . PHE A 1 80 ? -33.225 21.665 -1.941 1.00 61.50 80 PHE A N 1
ATOM 574 C CA . PHE A 1 80 ? -32.046 21.706 -2.797 1.00 61.50 80 PHE A CA 1
ATOM 575 C C . PHE A 1 80 ? -31.428 20.310 -2.897 1.00 61.50 80 PHE A C 1
ATOM 577 O O . PHE A 1 80 ? -31.146 19.677 -1.882 1.00 61.50 80 PHE A O 1
ATOM 584 N N . TYR A 1 81 ? -31.248 19.840 -4.129 1.00 59.88 81 TYR A N 1
ATOM 585 C CA . TYR A 1 81 ? -30.752 18.500 -4.417 1.00 59.88 81 TYR A CA 1
ATOM 586 C C . TYR A 1 81 ? -29.276 18.506 -4.821 1.00 59.88 81 TYR A C 1
ATOM 588 O O . TYR A 1 81 ? -28.510 17.653 -4.383 1.00 59.88 81 TYR A O 1
ATOM 596 N N . GLY A 1 82 ? -28.858 19.470 -5.645 1.00 63.25 82 GLY A N 1
ATOM 597 C CA . GLY A 1 82 ? -27.482 19.531 -6.129 1.00 63.25 82 GLY A CA 1
ATOM 598 C C . GLY A 1 82 ? -27.275 20.496 -7.292 1.00 63.25 82 GLY A C 1
ATOM 599 O O . GLY A 1 82 ? -28.123 21.343 -7.592 1.00 63.25 82 GLY A O 1
ATOM 600 N N . TRP A 1 83 ? -26.127 20.359 -7.954 1.00 62.75 83 TRP A N 1
ATOM 601 C CA . TRP A 1 83 ? -25.662 21.275 -8.992 1.00 62.75 83 TRP A CA 1
ATOM 602 C C . TRP A 1 83 ? -25.702 20.624 -10.376 1.00 62.75 83 TRP A C 1
ATOM 604 O O . TRP A 1 83 ? -25.304 19.482 -10.588 1.00 62.75 83 TRP A O 1
ATOM 614 N N . TYR A 1 84 ? -26.147 21.385 -11.362 1.00 55.47 84 TYR A N 1
ATOM 615 C CA . TYR A 1 84 ? -26.077 21.025 -12.769 1.00 55.47 84 TYR A CA 1
ATOM 616 C C . TYR A 1 84 ? -24.984 21.851 -13.440 1.00 55.47 84 TYR A C 1
ATOM 618 O O . TYR A 1 84 ? -24.994 23.077 -13.328 1.00 55.47 84 TYR A O 1
ATOM 626 N N . VAL A 1 85 ? -24.046 21.202 -14.130 1.00 53.34 85 VAL A N 1
ATOM 627 C CA . VAL A 1 85 ? -22.924 21.873 -14.795 1.00 53.34 85 VAL A CA 1
ATOM 628 C C . VAL A 1 85 ? -23.097 21.754 -16.300 1.00 53.34 85 VAL A C 1
ATOM 630 O O . VAL A 1 85 ? -23.112 20.662 -16.866 1.00 53.34 85 VAL A O 1
ATOM 633 N N . THR A 1 86 ? -23.194 22.892 -16.975 1.00 53.56 86 THR A N 1
ATOM 634 C CA . THR A 1 86 ? -23.257 22.934 -18.438 1.00 53.56 86 THR A CA 1
ATOM 635 C C . THR A 1 86 ? -22.001 23.578 -19.004 1.00 53.56 86 THR A C 1
ATOM 637 O O . THR A 1 86 ? -21.649 24.696 -18.623 1.00 53.56 86 THR A O 1
ATOM 640 N N . GLY A 1 87 ? -21.306 22.847 -19.881 1.00 50.78 87 GLY A N 1
ATOM 641 C CA . GLY A 1 87 ? -20.291 23.392 -20.781 1.00 50.78 87 GLY A CA 1
ATOM 642 C C . GLY A 1 87 ? -20.900 23.714 -22.150 1.00 50.78 87 GLY A C 1
ATOM 643 O O . GLY A 1 87 ? -22.004 23.265 -22.460 1.00 50.78 87 GLY A O 1
ATOM 644 N N . GLU A 1 88 ? -20.186 24.478 -22.984 1.00 44.72 88 GLU A N 1
ATOM 645 C CA . GLU A 1 88 ? -20.702 24.945 -24.287 1.00 44.72 88 GLU A CA 1
ATOM 646 C C . GLU A 1 88 ? -21.016 23.811 -25.287 1.00 44.72 88 GLU A C 1
ATOM 648 O O . GLU A 1 88 ? -21.886 23.991 -26.137 1.00 44.72 88 GLU A O 1
ATOM 653 N N . GLU A 1 89 ? -20.384 22.634 -25.168 1.00 39.97 89 GLU A N 1
ATOM 654 C CA . GLU A 1 89 ? -20.638 21.484 -26.060 1.00 39.97 89 GLU A CA 1
ATOM 655 C C . GLU A 1 89 ? -21.304 20.272 -25.380 1.00 39.97 89 GLU A C 1
ATOM 657 O O . GLU A 1 89 ? -21.909 19.452 -26.072 1.00 39.97 89 GLU A O 1
ATOM 662 N N . VAL A 1 90 ? -21.247 20.136 -24.047 1.00 44.16 90 VAL A N 1
ATOM 663 C CA . VAL A 1 90 ? -21.860 19.008 -23.315 1.00 44.16 90 VAL A CA 1
ATOM 664 C C . VAL A 1 90 ? -22.296 19.440 -21.911 1.00 44.16 90 VAL A C 1
ATOM 666 O O . VAL A 1 90 ? -21.620 20.222 -21.244 1.00 44.16 90 VAL A O 1
ATOM 669 N N . SER A 1 91 ? -23.441 18.928 -21.455 1.00 42.19 91 SER A N 1
ATOM 670 C CA . SER A 1 91 ? -24.031 19.219 -20.142 1.00 42.19 91 SER A CA 1
ATOM 671 C C . SER A 1 91 ? -24.077 17.970 -19.256 1.00 42.19 91 SER A C 1
ATOM 673 O O . SER A 1 91 ? -24.500 16.914 -19.726 1.00 42.19 91 SER A O 1
ATOM 675 N N . PHE A 1 92 ? -23.697 18.093 -17.980 1.00 46.91 92 PHE A N 1
ATOM 676 C CA . PHE A 1 92 ? -23.647 17.000 -17.000 1.00 46.91 92 PHE A CA 1
ATOM 677 C C . PHE A 1 92 ? -24.319 17.415 -15.680 1.00 46.91 92 PHE A C 1
ATOM 679 O O . PHE A 1 92 ? -24.200 18.555 -15.237 1.00 46.91 92 PHE A O 1
ATOM 686 N N . ALA A 1 93 ? -25.026 16.492 -15.027 1.00 40.78 93 ALA A N 1
ATOM 687 C CA . ALA A 1 93 ? -25.623 16.721 -13.709 1.00 40.78 93 ALA A CA 1
ATOM 688 C C . ALA A 1 93 ? -24.889 15.941 -12.631 1.00 40.78 93 ALA A C 1
ATOM 690 O O . ALA A 1 93 ? -24.602 14.766 -12.851 1.00 40.78 93 ALA A O 1
ATOM 691 N N . ILE A 1 94 ? -24.657 16.552 -11.468 1.00 42.62 94 ILE A N 1
ATOM 692 C CA . ILE A 1 94 ? -24.050 15.875 -10.322 1.00 42.62 94 ILE A CA 1
ATOM 693 C C . ILE A 1 94 ? -24.789 16.271 -9.037 1.00 42.62 94 ILE A C 1
ATOM 695 O O . ILE A 1 94 ? -24.941 17.450 -8.721 1.00 42.62 94 ILE A O 1
ATOM 699 N N . ALA A 1 95 ? -25.219 15.277 -8.263 1.00 40.41 95 ALA A N 1
ATOM 700 C CA . ALA A 1 95 ? -25.803 15.491 -6.947 1.00 40.41 95 ALA A CA 1
ATOM 701 C C . ALA A 1 95 ? -25.348 14.412 -5.960 1.00 40.41 95 ALA A C 1
ATOM 703 O O . ALA A 1 95 ? -25.753 13.262 -6.077 1.00 40.41 95 ALA A O 1
ATOM 704 N N . ASP A 1 96 ? -24.478 14.810 -5.031 1.00 42.88 96 ASP A N 1
ATOM 705 C CA . ASP A 1 96 ? -24.412 14.422 -3.613 1.00 42.88 96 ASP A CA 1
ATOM 706 C C . ASP A 1 96 ? -23.167 15.106 -3.006 1.00 42.88 96 ASP A C 1
ATOM 708 O O . ASP A 1 96 ? -22.176 15.357 -3.694 1.00 42.88 96 ASP A O 1
ATOM 712 N N . SER A 1 97 ? -23.221 15.391 -1.711 1.00 42.75 97 SER A N 1
ATOM 713 C CA . SER A 1 97 ? -22.157 15.899 -0.841 1.00 42.75 97 SER A CA 1
ATOM 714 C C . SER A 1 97 ? -20.815 15.154 -0.952 1.00 42.75 97 SER A C 1
ATOM 716 O O . SER A 1 97 ? -19.761 15.765 -0.794 1.00 42.75 97 SER A O 1
ATOM 718 N N . GLY A 1 98 ? -20.818 13.859 -1.297 1.00 45.38 98 GLY A N 1
ATOM 719 C CA . GLY A 1 98 ? -19.593 13.092 -1.573 1.00 45.38 98 GLY A CA 1
ATOM 720 C C . GLY A 1 98 ? -18.932 13.411 -2.922 1.00 45.38 98 GLY A C 1
ATOM 721 O O . GLY A 1 98 ? -17.728 13.217 -3.083 1.00 45.38 98 GLY A O 1
ATOM 722 N N . LEU A 1 99 ? -19.695 13.932 -3.888 1.00 45.47 99 LEU A N 1
ATOM 723 C CA . LEU A 1 99 ? -19.235 14.217 -5.250 1.00 45.47 99 LEU A CA 1
ATOM 724 C C . LEU A 1 99 ? -18.855 15.687 -5.478 1.00 45.47 99 LEU A C 1
ATOM 726 O O . LEU A 1 99 ? -18.407 16.035 -6.568 1.00 45.47 99 LEU A O 1
ATOM 730 N N . GLU A 1 100 ? -18.984 16.558 -4.476 1.00 47.38 100 GLU A N 1
ATOM 731 C CA . GLU A 1 100 ? -18.513 17.947 -4.574 1.00 47.38 100 GLU A CA 1
ATOM 732 C C . GLU A 1 100 ? -16.977 18.024 -4.621 1.00 47.38 100 GLU A C 1
ATOM 734 O O . GLU A 1 100 ? -16.428 18.856 -5.340 1.00 47.38 100 GLU A O 1
ATOM 739 N N . ASN A 1 101 ? -16.284 17.077 -3.978 1.00 47.84 101 ASN A N 1
ATOM 740 C CA . ASN A 1 101 ? -14.834 16.899 -4.126 1.00 47.84 101 ASN A CA 1
ATOM 741 C C . ASN A 1 101 ? -14.453 16.396 -5.528 1.00 47.84 101 ASN A C 1
ATOM 743 O O . ASN A 1 101 ? -13.458 16.832 -6.099 1.00 47.84 101 ASN A O 1
ATOM 747 N N . TRP A 1 102 ? -15.277 15.525 -6.112 1.00 47.91 102 TRP A N 1
ATOM 748 C CA . TRP A 1 102 ? -15.056 14.985 -7.456 1.00 47.91 102 TRP A CA 1
ATOM 749 C C . TRP A 1 102 ? -15.326 16.025 -8.548 1.00 47.91 102 TRP A C 1
ATOM 751 O O . TRP A 1 102 ? -14.623 16.095 -9.554 1.00 47.91 102 TRP A O 1
ATOM 761 N N . LEU A 1 103 ? -16.308 16.897 -8.311 1.00 48.00 103 LEU A N 1
ATOM 762 C CA . LEU A 1 103 ? -16.525 18.100 -9.097 1.00 48.00 103 LEU A CA 1
ATOM 763 C C . LEU A 1 103 ? -15.268 18.977 -9.090 1.00 48.00 103 LEU A C 1
ATOM 765 O O . LEU A 1 103 ? -14.835 19.363 -10.165 1.00 48.00 103 LEU A O 1
ATOM 769 N N . CYS A 1 104 ? -14.630 19.224 -7.939 1.00 48.00 104 CYS A N 1
ATOM 770 C CA . CYS A 1 104 ? -13.367 19.975 -7.860 1.00 48.00 104 CYS A CA 1
ATOM 771 C C . CYS A 1 104 ? -12.225 19.354 -8.684 1.00 48.00 104 CYS A C 1
ATOM 773 O O . CYS A 1 104 ? -11.474 20.098 -9.314 1.00 48.00 104 CYS A O 1
ATOM 775 N N . GLU A 1 105 ? -12.117 18.023 -8.736 1.00 48.69 105 GLU A N 1
ATOM 776 C CA . GLU A 1 105 ? -11.116 17.315 -9.554 1.00 48.69 105 GLU A CA 1
ATOM 777 C C . GLU A 1 105 ? -11.410 17.425 -11.058 1.00 48.69 105 GLU A C 1
ATOM 779 O O . GLU A 1 105 ? -10.524 17.766 -11.840 1.00 48.69 105 GLU A O 1
ATOM 784 N N . ILE A 1 106 ? -12.668 17.235 -11.472 1.00 47.09 106 ILE A N 1
ATOM 785 C CA . ILE A 1 106 ? -13.092 17.440 -12.867 1.00 47.09 106 ILE A CA 1
ATOM 786 C C . ILE A 1 106 ? -12.945 18.918 -13.264 1.00 47.09 106 ILE A C 1
ATOM 788 O O . ILE A 1 106 ? -12.506 19.228 -14.370 1.00 47.09 106 ILE A O 1
ATOM 792 N N . TYR A 1 107 ? -13.267 19.847 -12.363 1.00 52.53 107 TYR A N 1
ATOM 793 C CA . TYR A 1 107 ? -13.111 21.284 -12.569 1.00 52.53 107 TYR A CA 1
ATOM 794 C C . TYR A 1 107 ? -11.639 21.685 -12.721 1.00 52.53 107 TYR A C 1
ATOM 796 O O . TYR A 1 107 ? -11.342 22.550 -13.544 1.00 52.53 107 TYR A O 1
ATOM 804 N N . ALA A 1 108 ? -10.725 21.062 -11.969 1.00 49.00 108 ALA A N 1
ATOM 805 C CA . ALA A 1 108 ? -9.286 21.306 -12.068 1.00 49.00 108 ALA A CA 1
ATOM 806 C C . ALA A 1 108 ? -8.691 20.819 -13.400 1.00 49.00 108 ALA A C 1
ATOM 808 O O . ALA A 1 108 ? -7.704 21.387 -13.862 1.00 49.00 108 ALA A O 1
ATOM 809 N N . ASP A 1 109 ? -9.303 19.815 -14.032 1.00 45.72 109 ASP A N 1
ATOM 810 C CA . ASP A 1 109 ? -8.906 19.305 -15.349 1.00 45.72 109 ASP A CA 1
ATOM 811 C C . ASP A 1 109 ? -9.518 20.117 -16.509 1.00 45.72 109 ASP A C 1
ATOM 813 O O . ASP A 1 109 ? -8.860 20.343 -17.524 1.00 45.72 109 ASP A O 1
ATOM 817 N N . VAL A 1 110 ? -10.761 20.600 -16.370 1.00 45.72 110 VAL A N 1
ATOM 818 C CA . VAL A 1 110 ? -11.457 21.391 -17.411 1.00 45.72 110 VAL A CA 1
ATOM 819 C C . VAL A 1 110 ? -11.016 22.864 -17.421 1.00 45.72 110 VAL A C 1
ATOM 821 O O . VAL A 1 110 ? -10.989 23.482 -18.481 1.00 45.72 110 VAL A O 1
ATOM 824 N N . ALA A 1 111 ? -10.632 23.432 -16.272 1.00 45.34 111 ALA A N 1
ATOM 825 C CA . ALA A 1 111 ? -10.209 24.833 -16.145 1.00 45.34 111 ALA A CA 1
ATOM 826 C C . ALA A 1 111 ? -8.732 25.098 -16.519 1.00 45.34 111 ALA A C 1
ATOM 828 O O . ALA A 1 111 ? -8.267 26.227 -16.376 1.00 45.34 111 ALA A O 1
ATOM 829 N N . GLN A 1 112 ? -7.982 24.092 -16.994 1.00 45.94 112 GLN A N 1
ATOM 830 C CA . GLN A 1 112 ? -6.612 24.281 -17.510 1.00 45.94 112 GLN A CA 1
ATOM 831 C C . GLN A 1 112 ? -6.559 24.966 -18.888 1.00 45.94 112 GLN A C 1
ATOM 833 O O . GLN A 1 112 ? -5.468 25.238 -19.389 1.00 45.94 112 GLN A O 1
ATOM 838 N N . ASP A 1 113 ? -7.712 25.259 -19.494 1.00 44.94 113 ASP A N 1
ATOM 839 C CA . ASP A 1 113 ? -7.835 26.091 -20.692 1.00 44.94 113 ASP A CA 1
ATOM 840 C C . ASP A 1 113 ? -8.407 27.465 -20.283 1.00 44.94 113 ASP A C 1
ATOM 842 O O . ASP A 1 113 ? -9.489 27.539 -19.698 1.00 44.94 113 ASP A O 1
ATOM 846 N N . GLU A 1 114 ? -7.680 28.558 -20.550 1.00 44.56 114 GLU A N 1
ATOM 847 C CA . GLU A 1 114 ? -7.977 29.911 -20.024 1.00 44.56 114 GLU A CA 1
ATOM 848 C C . GLU A 1 114 ? -9.320 30.506 -20.519 1.00 44.56 114 GLU A C 1
ATOM 850 O O . GLU A 1 114 ? -9.762 31.534 -20.005 1.00 44.56 114 GLU A O 1
ATOM 855 N N . ASP A 1 115 ? -10.003 29.847 -21.466 1.00 46.31 115 ASP A N 1
ATOM 856 C CA . ASP A 1 115 ? -11.234 30.322 -22.118 1.00 46.31 115 ASP A CA 1
ATOM 857 C C . ASP A 1 115 ? -12.505 29.502 -21.791 1.00 46.31 115 ASP A C 1
ATOM 859 O O . ASP A 1 115 ? -13.578 29.760 -22.348 1.00 46.31 115 ASP A O 1
ATOM 863 N N . CYS A 1 116 ? -12.453 28.522 -20.881 1.00 47.97 116 CYS A N 1
ATOM 864 C CA . CYS A 1 116 ? -13.626 27.693 -20.580 1.00 47.97 116 CYS A CA 1
ATOM 865 C C . CYS A 1 116 ? -14.650 28.398 -19.664 1.00 47.97 116 CYS A C 1
ATOM 867 O O . CYS A 1 116 ? -14.395 28.678 -18.493 1.00 47.97 116 CYS A O 1
ATOM 869 N N . ARG A 1 117 ? -15.866 28.633 -20.183 1.00 47.47 117 ARG A N 1
ATOM 870 C CA . ARG A 1 117 ? -17.019 29.136 -19.415 1.00 47.47 117 ARG A CA 1
ATOM 871 C C . ARG A 1 117 ? -17.819 27.990 -18.807 1.00 47.47 117 ARG A C 1
ATOM 873 O O . ARG A 1 117 ? -18.387 27.176 -19.531 1.00 47.47 117 ARG A O 1
ATOM 880 N N . LEU A 1 118 ? -17.922 27.976 -17.481 1.00 51.47 118 LEU A N 1
ATOM 881 C CA . LEU A 1 118 ? -18.740 27.011 -16.747 1.00 51.47 118 LEU A CA 1
ATOM 882 C C . LEU A 1 118 ? -20.042 27.663 -16.295 1.00 51.47 118 LEU A C 1
ATOM 884 O O . LEU A 1 118 ? -20.010 28.722 -15.669 1.00 51.47 118 LEU A O 1
ATOM 888 N N . VAL A 1 119 ? -21.177 27.022 -16.584 1.00 55.25 119 VAL A N 1
ATOM 889 C CA . VAL A 1 119 ? -22.498 27.472 -16.131 1.00 55.25 119 VAL A CA 1
ATOM 890 C C . VAL A 1 119 ? -23.064 26.483 -15.119 1.00 55.25 119 VAL A C 1
ATOM 892 O O . VAL A 1 119 ? -23.373 25.340 -15.461 1.00 55.25 119 VAL A O 1
ATOM 895 N N . LEU A 1 120 ? -23.226 26.957 -13.885 1.00 55.38 120 LEU A N 1
ATOM 896 C CA . LEU A 1 120 ? -23.842 26.239 -12.773 1.00 55.38 120 LEU A CA 1
ATOM 897 C C . LEU A 1 120 ? -25.334 26.572 -12.708 1.00 55.38 120 LEU A C 1
ATOM 899 O O . LEU A 1 120 ? -25.698 27.751 -12.681 1.00 55.38 120 LEU A O 1
ATOM 903 N N . GLN A 1 121 ? -26.185 25.550 -12.664 1.00 58.88 121 GLN A N 1
ATOM 904 C CA . GLN A 1 121 ? -27.637 25.674 -12.535 1.00 58.88 121 GLN A CA 1
ATOM 905 C C . GLN A 1 121 ? -28.139 24.805 -11.370 1.00 58.88 121 GLN A C 1
ATOM 907 O O . GLN A 1 121 ? -27.629 23.713 -11.136 1.00 58.88 121 GLN A O 1
ATOM 912 N N . TYR A 1 122 ? -29.113 25.292 -10.604 1.00 63.44 122 TYR A N 1
ATOM 913 C CA . TYR A 1 122 ? -29.627 24.583 -9.425 1.00 63.44 122 TYR A CA 1
ATOM 914 C C . TYR A 1 122 ? -30.559 23.418 -9.802 1.00 63.44 122 TYR A C 1
ATOM 916 O O . TYR A 1 122 ? -31.303 23.524 -10.778 1.00 63.44 122 TYR A O 1
ATOM 924 N N . LEU A 1 123 ? -30.572 22.345 -9.002 1.00 59.38 123 LEU A N 1
ATOM 925 C CA . LEU A 1 123 ? -31.555 21.253 -9.068 1.00 59.38 123 LEU A CA 1
ATOM 926 C C . LEU A 1 123 ? -32.313 21.127 -7.739 1.00 59.38 123 LEU A C 1
ATOM 928 O O . LEU A 1 123 ? -31.701 21.124 -6.668 1.00 59.38 123 LEU A O 1
ATOM 932 N N . TYR A 1 124 ? -33.635 20.974 -7.816 1.00 61.72 124 TYR A N 1
ATOM 933 C CA . TYR A 1 124 ? -34.525 20.789 -6.665 1.00 61.72 124 TYR A CA 1
ATOM 934 C C . TYR A 1 124 ? -35.276 19.459 -6.749 1.00 61.72 124 TYR A C 1
ATOM 936 O O . TYR A 1 124 ? -35.612 19.021 -7.848 1.00 61.72 124 TYR A O 1
ATOM 944 N N . ILE A 1 125 ? -35.614 18.857 -5.606 1.00 59.66 125 ILE A N 1
ATOM 945 C CA . ILE A 1 125 ? -36.549 17.720 -5.514 1.00 59.66 125 ILE A CA 1
ATOM 946 C C . ILE A 1 125 ? -37.710 18.057 -4.563 1.00 59.66 125 ILE A C 1
ATOM 948 O O . ILE A 1 125 ? -37.515 18.860 -3.650 1.00 59.66 125 ILE A O 1
ATOM 952 N N . PRO A 1 126 ? -38.919 17.495 -4.748 1.00 59.12 126 PRO A N 1
ATOM 953 C CA . PRO A 1 126 ? -40.038 17.718 -3.834 1.00 59.12 126 PRO A CA 1
ATOM 954 C C . PRO A 1 126 ? -39.687 17.302 -2.399 1.00 59.12 126 PRO A C 1
ATOM 956 O O . PRO A 1 126 ? -39.164 16.212 -2.173 1.00 59.12 126 PRO A O 1
ATOM 959 N N . ALA A 1 127 ? -39.989 18.157 -1.427 1.00 59.19 127 ALA A N 1
ATOM 960 C CA . ALA A 1 127 ? -39.850 17.844 -0.013 1.00 59.19 127 ALA A CA 1
ATOM 961 C C . ALA A 1 127 ? -40.999 16.910 0.396 1.00 59.19 127 ALA A C 1
ATOM 963 O O . ALA A 1 127 ? -42.164 17.308 0.347 1.00 59.19 127 ALA A O 1
ATOM 964 N N . GLU A 1 128 ? -40.709 15.673 0.799 1.00 51.28 128 GLU A N 1
ATOM 965 C CA . GLU A 1 128 ? -41.750 14.798 1.344 1.00 51.28 128 GLU A CA 1
ATOM 966 C C . GLU A 1 128 ? -42.306 15.394 2.649 1.00 51.28 128 GLU A C 1
ATOM 968 O O . GLU A 1 128 ? -41.609 15.534 3.657 1.00 51.28 128 GLU A O 1
ATOM 973 N N . VAL A 1 129 ? -43.584 15.782 2.621 1.00 34.28 129 VAL A N 1
ATOM 974 C CA . VAL A 1 129 ? -44.291 16.354 3.771 1.00 34.28 129 VAL A CA 1
ATOM 975 C C . VAL A 1 129 ? -44.662 15.232 4.744 1.00 34.28 129 VAL A C 1
ATOM 977 O O . VAL A 1 129 ? -45.344 14.274 4.389 1.00 34.28 129 VAL A O 1
ATOM 980 N N . LYS A 1 130 ? -44.222 15.360 5.996 1.00 37.06 130 LYS A N 1
ATOM 981 C CA . LYS A 1 130 ? -44.453 14.394 7.082 1.00 37.06 130 LYS A CA 1
ATOM 982 C C . LYS A 1 130 ? -45.888 14.456 7.650 1.00 37.06 130 LYS A C 1
ATOM 984 O O . LYS A 1 130 ? -46.448 15.549 7.717 1.00 37.06 130 LYS A O 1
ATOM 989 N N . ALA A 1 131 ? -46.350 13.317 8.208 1.00 26.59 131 ALA A N 1
ATOM 990 C CA . ALA A 1 131 ? -47.281 13.094 9.361 1.00 26.59 131 ALA A CA 1
ATOM 991 C C . ALA A 1 131 ? -48.546 12.240 9.040 1.00 26.59 131 ALA A C 1
ATOM 993 O O . ALA A 1 131 ? -48.923 12.223 7.871 1.00 26.59 131 ALA A O 1
ATOM 994 N N . PRO A 1 132 ? -49.262 11.582 10.009 1.00 28.92 132 PRO A N 1
ATOM 995 C CA . PRO A 1 132 ? -49.190 11.617 11.489 1.00 28.92 132 PRO A CA 1
ATOM 996 C C . PRO A 1 132 ? -49.246 10.223 12.217 1.00 28.92 132 PRO A C 1
ATOM 998 O O . PRO A 1 132 ? -48.991 9.188 11.617 1.00 28.92 132 PRO A O 1
ATOM 1001 N N . ALA A 1 133 ? -49.524 10.262 13.533 1.00 26.30 133 ALA A N 1
ATOM 1002 C CA . ALA A 1 133 ? -49.399 9.283 14.633 1.00 26.30 133 ALA A CA 1
ATOM 1003 C C . ALA A 1 133 ? -50.127 7.907 14.570 1.00 26.30 133 ALA A C 1
ATOM 1005 O O . ALA A 1 133 ? -50.968 7.667 13.712 1.00 26.30 133 ALA A O 1
ATOM 1006 N N . GLU A 1 134 ? -49.774 7.067 15.565 1.00 30.12 134 GLU A N 1
ATOM 1007 C CA . GLU A 1 134 ? -50.254 5.720 15.968 1.00 30.12 134 GLU A CA 1
ATOM 1008 C C . GLU A 1 134 ? -51.727 5.352 15.671 1.00 30.12 134 GLU A C 1
ATOM 1010 O O . GLU A 1 134 ? -52.611 6.210 15.634 1.00 30.12 134 GLU A O 1
ATOM 1015 N N . PRO A 1 135 ? -52.032 4.036 15.670 1.00 27.55 135 PRO A N 1
ATOM 1016 C CA . PRO A 1 135 ? -52.786 3.546 16.824 1.00 27.55 135 PRO A CA 1
ATOM 1017 C C . PRO A 1 135 ? -52.271 2.240 17.453 1.00 27.55 135 PRO A C 1
ATOM 1019 O O . PRO A 1 135 ? -51.751 1.329 16.813 1.00 27.55 135 PRO A O 1
ATOM 1022 N N . THR A 1 136 ? -52.526 2.202 18.754 1.00 26.27 136 THR A N 1
ATOM 1023 C CA . THR A 1 136 ? -52.531 1.114 19.730 1.00 26.27 136 THR A CA 1
ATOM 1024 C C . THR A 1 136 ? -53.357 -0.110 19.312 1.00 26.27 136 THR A C 1
ATOM 1026 O O . THR A 1 136 ? -54.492 0.032 18.864 1.00 26.27 136 THR A O 1
ATOM 1029 N N . ALA A 1 137 ? -52.855 -1.312 19.614 1.00 25.69 137 ALA A N 1
ATOM 1030 C CA . ALA A 1 137 ? -53.663 -2.449 20.069 1.00 25.69 137 ALA A CA 1
ATOM 1031 C C . ALA A 1 137 ? -52.775 -3.467 20.806 1.00 25.69 137 ALA A C 1
ATOM 1033 O O . ALA A 1 137 ? -51.718 -3.859 20.321 1.00 25.69 137 ALA A O 1
ATOM 1034 N N . ALA A 1 138 ? -53.215 -3.843 22.004 1.00 22.95 138 ALA A N 1
ATOM 1035 C CA . ALA A 1 138 ? -52.590 -4.796 22.910 1.00 22.95 138 ALA A CA 1
ATOM 1036 C C . ALA A 1 138 ? -53.184 -6.213 22.745 1.00 22.95 138 ALA A C 1
ATOM 1038 O O . ALA A 1 138 ? -54.187 -6.377 22.048 1.00 22.95 138 ALA A O 1
ATOM 1039 N N . VAL A 1 139 ? -52.650 -7.139 23.561 1.00 24.38 139 VAL A N 1
ATOM 1040 C CA . VAL A 1 139 ? -53.190 -8.463 23.967 1.00 24.38 139 VAL A CA 1
ATOM 1041 C C . VAL A 1 139 ? -52.790 -9.593 22.982 1.00 24.38 139 VAL A C 1
ATOM 1043 O O . VAL A 1 139 ? -52.957 -9.432 21.784 1.00 24.38 139 VAL A O 1
ATOM 1046 N N . GLU A 1 140 ? -52.195 -10.739 23.345 1.00 23.70 140 GLU A N 1
ATOM 1047 C CA . GLU A 1 140 ? -52.120 -11.483 24.610 1.00 23.70 140 GLU A CA 1
ATOM 1048 C C . GLU A 1 140 ? -50.911 -12.442 24.638 1.00 23.70 140 GLU A C 1
ATOM 1050 O O . GLU A 1 140 ? -50.407 -12.898 23.613 1.00 23.70 140 GLU A O 1
ATOM 1055 N N . GLU A 1 141 ? -50.503 -12.756 25.859 1.00 25.73 141 GLU A N 1
ATOM 1056 C CA . GLU A 1 141 ? -49.553 -13.767 26.314 1.00 25.73 141 GLU A CA 1
ATOM 1057 C C . GLU A 1 141 ? -50.048 -15.201 26.037 1.00 25.73 141 GLU A C 1
ATOM 1059 O O . GLU A 1 141 ? -51.238 -15.473 26.162 1.00 25.73 141 GLU A O 1
ATOM 1064 N N . THR A 1 142 ? -49.148 -16.137 25.705 1.00 24.48 142 THR A N 1
ATOM 1065 C CA . THR A 1 142 ? -49.158 -17.530 26.216 1.00 24.48 142 THR A CA 1
ATOM 1066 C C . THR A 1 142 ? -47.953 -18.327 25.696 1.00 24.48 142 THR A C 1
ATOM 1068 O O . THR A 1 142 ? -47.842 -18.654 24.520 1.00 24.48 142 THR A O 1
ATOM 1071 N N . ALA A 1 143 ? -47.062 -18.696 26.616 1.00 25.30 143 ALA A N 1
ATOM 1072 C CA . ALA A 1 143 ? -46.341 -19.974 26.595 1.00 25.30 143 ALA A CA 1
ATOM 1073 C C . ALA A 1 143 ? -47.156 -20.959 27.482 1.00 25.30 143 ALA A C 1
ATOM 1075 O O . ALA A 1 143 ? -47.958 -20.458 28.280 1.00 25.30 143 ALA A O 1
ATOM 1076 N N . PRO A 1 144 ? -46.998 -22.306 27.430 1.00 35.41 144 PRO A N 1
ATOM 1077 C CA . PRO A 1 144 ? -45.714 -22.939 27.774 1.00 35.41 144 PRO A CA 1
ATOM 1078 C C . PRO A 1 144 ? -45.413 -24.343 27.172 1.00 35.41 144 PRO A C 1
ATOM 1080 O O . PRO A 1 144 ? -46.238 -24.971 26.518 1.00 35.41 144 PRO A O 1
ATOM 1083 N N . ALA A 1 145 ? -44.226 -24.834 27.562 1.00 24.95 145 ALA A N 1
ATOM 1084 C CA . ALA A 1 145 ? -43.862 -26.218 27.917 1.00 24.95 145 ALA A CA 1
ATOM 1085 C C . ALA A 1 145 ? -43.307 -27.201 26.853 1.00 24.95 145 ALA A C 1
ATOM 1087 O O . ALA A 1 145 ? -44.035 -27.791 26.065 1.00 24.95 145 ALA A O 1
ATOM 1088 N N . VAL A 1 146 ? -41.983 -27.410 26.953 1.00 25.33 146 VAL A N 1
ATOM 1089 C CA . VAL A 1 146 ? -41.230 -28.672 27.186 1.00 25.33 146 VAL A CA 1
ATOM 1090 C C . VAL A 1 146 ? -41.790 -29.989 26.624 1.00 25.33 146 VAL A C 1
ATOM 1092 O O . VAL A 1 146 ? -42.875 -30.423 26.997 1.00 25.33 146 VAL A O 1
ATOM 1095 N N . THR A 1 147 ? -40.947 -30.729 25.891 1.00 24.95 147 THR A N 1
ATOM 1096 C CA . THR A 1 147 ? -40.834 -32.201 25.996 1.00 24.95 147 THR A CA 1
ATOM 1097 C C . THR A 1 147 ? -39.453 -32.690 25.535 1.00 24.95 147 THR A C 1
ATOM 1099 O O . THR A 1 147 ? -38.858 -32.127 24.619 1.00 24.95 147 THR A O 1
ATOM 1102 N N . GLU A 1 148 ? -38.953 -33.694 26.256 1.00 26.03 148 GLU A N 1
ATOM 1103 C CA . GLU A 1 148 ? -37.645 -34.359 26.182 1.00 26.03 148 GLU A CA 1
ATOM 1104 C C . GLU A 1 148 ? -37.513 -35.407 25.057 1.00 26.03 148 GLU A C 1
ATOM 1106 O O . GLU A 1 148 ? -38.506 -35.917 24.547 1.00 26.03 148 GLU A O 1
ATOM 1111 N N . GLU A 1 149 ? -36.242 -35.746 24.792 1.00 25.52 149 GLU A N 1
ATOM 1112 C CA . GLU A 1 149 ? -35.661 -37.038 24.376 1.00 25.52 149 GLU A CA 1
ATOM 1113 C C . GLU A 1 149 ? -36.185 -37.809 23.148 1.00 25.52 149 GLU A C 1
ATOM 1115 O O . GLU A 1 149 ? -37.299 -38.321 23.110 1.00 25.52 149 GLU A O 1
ATOM 1120 N N . ALA A 1 150 ? -35.246 -38.121 22.246 1.00 27.17 150 ALA A N 1
ATOM 1121 C CA . ALA A 1 150 ? -34.925 -39.518 21.932 1.00 27.17 150 ALA A CA 1
ATOM 1122 C C . ALA A 1 150 ? -33.554 -39.635 21.244 1.00 27.17 150 ALA A C 1
ATOM 1124 O O . ALA A 1 150 ? -33.325 -39.108 20.157 1.00 27.17 150 ALA A O 1
ATOM 1125 N N . ALA A 1 151 ? -32.658 -40.369 21.902 1.00 24.77 151 ALA A N 1
ATOM 1126 C CA . ALA A 1 151 ? -31.424 -40.904 21.352 1.00 24.77 151 ALA A CA 1
ATOM 1127 C C . ALA A 1 151 ? -31.705 -42.078 20.396 1.00 24.77 151 ALA A C 1
ATOM 1129 O O . ALA A 1 151 ? -32.648 -42.843 20.597 1.00 24.77 151 ALA A O 1
ATOM 1130 N N . SER A 1 152 ? -30.834 -42.266 19.405 1.00 28.92 152 SER A N 1
ATOM 1131 C CA . SER A 1 152 ? -30.653 -43.547 18.716 1.00 28.92 152 SER A CA 1
ATOM 1132 C C . SER A 1 152 ? -29.232 -43.632 18.161 1.00 28.92 152 SER A C 1
ATOM 1134 O O . SER A 1 152 ? -28.911 -43.021 17.145 1.00 28.92 152 SER A O 1
ATOM 1136 N N . GLU A 1 153 ? -28.396 -44.413 18.837 1.00 27.84 153 GLU A N 1
ATOM 1137 C CA . GLU A 1 153 ? -27.128 -44.941 18.334 1.00 27.84 153 GLU A CA 1
ATOM 1138 C C . GLU A 1 153 ? -27.377 -46.045 17.287 1.00 27.84 153 GLU A C 1
ATOM 1140 O O . GLU A 1 153 ? -28.321 -46.824 17.414 1.00 27.84 153 GLU A O 1
ATOM 1145 N N . THR A 1 154 ? -26.501 -46.180 16.285 1.00 25.91 154 THR A N 1
ATOM 1146 C CA . THR A 1 154 ? -25.524 -47.293 16.155 1.00 25.91 154 THR A CA 1
ATOM 1147 C C . THR A 1 154 ? -25.091 -47.556 14.703 1.00 25.91 154 THR A C 1
ATOM 1149 O O . THR A 1 154 ? -25.872 -47.428 13.765 1.00 25.91 154 THR A O 1
ATOM 1152 N N . THR A 1 155 ? -23.842 -48.041 14.594 1.00 26.78 155 THR A N 1
ATOM 1153 C CA . THR A 1 155 ? -23.136 -48.679 13.456 1.00 26.78 155 THR A CA 1
ATOM 1154 C C . THR A 1 155 ? -22.639 -47.714 12.367 1.00 26.78 155 THR A C 1
ATOM 1156 O O . THR A 1 155 ? -23.434 -47.065 11.711 1.00 26.78 155 THR A O 1
ATOM 1159 N N . GLY A 1 156 ? -21.343 -47.481 12.130 1.00 26.69 156 GLY A N 1
ATOM 1160 C CA . GLY A 1 156 ? -20.133 -48.265 12.386 1.00 26.69 156 GLY A CA 1
ATOM 1161 C C . GLY A 1 156 ? -19.765 -49.059 11.133 1.00 26.69 156 GLY A C 1
ATOM 1162 O O . GLY A 1 156 ? -20.423 -50.061 10.890 1.00 26.69 156 GLY A O 1
ATOM 1163 N N . GLU A 1 157 ? -18.781 -48.585 10.352 1.00 30.06 157 GLU A N 1
ATOM 1164 C CA . GLU A 1 157 ? -17.566 -49.325 9.940 1.00 30.06 157 GLU A CA 1
ATOM 1165 C C . GLU A 1 157 ? -16.839 -48.669 8.732 1.00 30.06 157 GLU A C 1
ATOM 1167 O O . GLU A 1 157 ? -17.440 -48.351 7.711 1.00 30.06 157 GLU A O 1
ATOM 1172 N N . GLU A 1 158 ? -15.520 -48.524 8.921 1.00 30.45 158 GLU A N 1
ATOM 1173 C CA . GLU A 1 158 ? -14.397 -48.417 7.966 1.00 30.45 158 GLU A CA 1
ATOM 1174 C C . GLU A 1 158 ? -13.964 -47.086 7.296 1.00 30.45 158 GLU A C 1
ATOM 1176 O O . GLU A 1 158 ? -14.615 -46.490 6.443 1.00 30.45 158 GLU A O 1
ATOM 1181 N N . VAL A 1 159 ? -12.741 -46.699 7.693 1.00 35.38 159 VAL A N 1
ATOM 1182 C CA . VAL A 1 159 ? -11.857 -45.592 7.278 1.00 35.38 159 VAL A CA 1
ATOM 1183 C C . VAL A 1 159 ? -11.013 -46.032 6.065 1.00 35.38 159 VAL A C 1
ATOM 1185 O O . VAL A 1 159 ? -10.615 -47.196 5.999 1.00 35.38 159 VAL A O 1
ATOM 1188 N N . PRO A 1 160 ? -10.709 -45.142 5.103 1.00 38.09 160 PRO A N 1
ATOM 1189 C CA . PRO A 1 160 ? -9.342 -44.593 4.984 1.00 38.09 160 PRO A CA 1
ATOM 1190 C C . PRO A 1 160 ? -9.398 -43.093 4.610 1.00 38.09 160 PRO A C 1
ATOM 1192 O O . PRO A 1 160 ? -10.369 -42.636 4.028 1.00 38.09 160 PRO A O 1
ATOM 1195 N N . ALA A 1 161 ? -8.446 -42.210 4.873 1.00 30.25 161 ALA A N 1
ATOM 1196 C CA . ALA A 1 161 ? -7.084 -42.272 5.359 1.00 30.25 161 ALA A CA 1
ATOM 1197 C C . ALA A 1 161 ? -6.851 -40.995 6.189 1.00 30.25 161 ALA A C 1
ATOM 1199 O O . ALA A 1 161 ? -7.496 -39.973 5.948 1.00 30.25 161 ALA A O 1
ATOM 1200 N N . GLU A 1 162 ? -5.935 -41.059 7.152 1.00 36.22 162 GLU A N 1
ATOM 1201 C CA . GLU A 1 162 ? -5.504 -39.913 7.951 1.00 36.22 162 GLU A CA 1
ATOM 1202 C C . GLU A 1 162 ? -4.957 -38.809 7.038 1.00 36.22 162 GLU A C 1
ATOM 1204 O O . GLU A 1 162 ? -3.802 -38.824 6.614 1.00 36.22 162 GLU A O 1
ATOM 1209 N N . THR A 1 163 ? -5.812 -37.836 6.734 1.00 31.73 163 THR A N 1
ATOM 1210 C CA . THR A 1 163 ? -5.349 -36.488 6.429 1.00 31.73 163 THR A CA 1
ATOM 1211 C C . THR A 1 163 ? -4.993 -35.920 7.789 1.00 31.73 163 THR A C 1
ATOM 1213 O O . THR A 1 163 ? -5.867 -35.813 8.649 1.00 31.73 163 THR A O 1
ATOM 1216 N N . GLN A 1 164 ? -3.709 -35.670 8.033 1.00 33.25 164 GLN A N 1
ATOM 1217 C CA . GLN A 1 164 ? -3.282 -34.933 9.215 1.00 33.25 164 GLN A CA 1
ATOM 1218 C C . GLN A 1 164 ? -3.990 -33.580 9.157 1.00 33.25 164 GLN A C 1
ATOM 1220 O O . GLN A 1 164 ? -3.634 -32.723 8.356 1.00 33.25 164 GLN A O 1
ATOM 1225 N N . SER A 1 165 ? -5.064 -33.437 9.931 1.00 38.69 165 SER A N 1
ATOM 1226 C CA . SER A 1 165 ? -5.711 -32.158 10.153 1.00 38.69 165 SER A CA 1
ATOM 1227 C C . SER A 1 165 ? -4.702 -31.316 10.917 1.00 38.69 165 SER A C 1
ATOM 1229 O O . SER A 1 165 ? -4.469 -31.567 12.102 1.00 38.69 165 SER A O 1
ATOM 1231 N N . GLU A 1 166 ? -4.046 -30.384 10.233 1.00 50.81 166 GLU A N 1
ATOM 1232 C CA . GLU A 1 166 ? -3.302 -29.326 10.904 1.00 50.81 166 GLU A CA 1
ATOM 1233 C C . GLU A 1 166 ? -4.250 -28.691 11.932 1.00 50.81 166 GLU A C 1
ATOM 1235 O O . GLU A 1 166 ? -5.370 -28.297 11.598 1.00 50.81 166 GLU A O 1
ATOM 1240 N N . GLU A 1 167 ? -3.861 -28.684 13.211 1.00 55.72 167 GLU A N 1
ATOM 1241 C CA . GLU A 1 167 ? -4.657 -28.035 14.251 1.00 55.72 167 GLU A CA 1
ATOM 1242 C C . GLU A 1 167 ? -4.844 -26.567 13.858 1.00 55.72 167 GLU A C 1
ATOM 1244 O O . GLU A 1 167 ? -3.874 -25.813 13.753 1.00 55.72 167 GLU A O 1
ATOM 1249 N N . LYS A 1 168 ? -6.095 -26.161 13.615 1.00 66.38 168 LYS A N 1
ATOM 1250 C CA . LYS A 1 168 ? -6.437 -24.791 13.230 1.00 66.38 168 LYS A CA 1
ATOM 1251 C C . LYS A 1 168 ? -5.947 -23.826 14.318 1.00 66.38 168 LYS A C 1
ATOM 1253 O O . LYS A 1 168 ? -6.511 -23.780 15.412 1.00 66.38 168 LYS A O 1
ATOM 1258 N N . LYS A 1 169 ? -4.881 -23.072 14.028 1.00 82.12 169 LYS A N 1
ATOM 1259 C CA . LYS A 1 169 ? -4.302 -22.050 14.916 1.00 82.12 169 LYS A CA 1
ATOM 1260 C C . LYS A 1 169 ? -5.361 -20.982 15.178 1.00 82.12 169 LYS A C 1
ATOM 1262 O O . LYS A 1 169 ? -5.744 -20.294 14.254 1.00 82.12 169 LYS A O 1
ATOM 1267 N N . VAL A 1 170 ? -5.825 -20.819 16.415 1.00 87.62 170 VAL A N 1
ATOM 1268 C CA . VAL A 1 170 ? -6.792 -19.762 16.761 1.00 87.62 170 VAL A CA 1
ATOM 1269 C C . VAL A 1 170 ? -6.050 -18.547 17.311 1.00 87.62 170 VAL A C 1
ATOM 1271 O O . VAL A 1 170 ? -5.344 -18.645 18.315 1.00 87.62 170 VAL A O 1
ATOM 1274 N N . ILE A 1 171 ? -6.233 -17.384 16.688 1.00 88.25 171 ILE A N 1
ATOM 1275 C CA . ILE A 1 171 ? -5.691 -16.101 17.146 1.00 88.25 171 ILE A CA 1
ATOM 1276 C C . ILE A 1 171 ? -6.761 -15.413 18.004 1.00 88.25 171 ILE A C 1
ATOM 1278 O O . ILE A 1 171 ? -7.727 -14.829 17.508 1.00 88.25 171 ILE A O 1
ATOM 1282 N N . SER A 1 172 ? -6.615 -15.509 19.327 1.00 87.81 172 SER A N 1
ATOM 1283 C CA . SER A 1 172 ? -7.608 -15.007 20.290 1.00 87.81 172 SER A CA 1
ATOM 1284 C C . SER A 1 172 ? -7.570 -13.491 20.498 1.00 87.81 172 SER A C 1
ATOM 1286 O O . SER A 1 172 ? -8.554 -12.913 20.951 1.00 87.81 172 SER A O 1
ATOM 1288 N N . THR A 1 173 ? -6.448 -12.842 20.184 1.00 92.88 173 THR A N 1
ATOM 1289 C CA . THR A 1 173 ? -6.234 -11.398 20.360 1.00 92.88 173 THR A CA 1
ATOM 1290 C C . THR A 1 173 ? -5.580 -10.809 19.124 1.00 92.88 173 THR A C 1
ATOM 1292 O O . THR A 1 173 ? -4.743 -11.466 18.508 1.00 92.88 173 THR A O 1
ATOM 1295 N N . ILE A 1 174 ? -5.909 -9.559 18.794 1.00 96.69 174 ILE A N 1
ATOM 1296 C CA . ILE A 1 174 ? -5.277 -8.852 17.677 1.00 96.69 174 ILE A CA 1
ATOM 1297 C C . ILE A 1 174 ? -3.760 -8.734 17.923 1.00 96.69 174 ILE A C 1
ATOM 1299 O O . ILE A 1 174 ? -3.374 -8.164 18.950 1.00 96.69 174 ILE A O 1
ATOM 1303 N N . PRO A 1 175 ? -2.897 -9.245 17.020 1.00 96.81 175 PRO A N 1
ATOM 1304 C CA . PRO A 1 175 ? -1.454 -9.076 17.143 1.00 96.81 175 PRO A CA 1
ATOM 1305 C C . PRO A 1 175 ? -1.068 -7.600 17.012 1.00 96.81 175 PRO A C 1
ATOM 1307 O O . PRO A 1 175 ? -1.762 -6.809 16.377 1.00 96.81 175 PRO A O 1
ATOM 1310 N N . GLN A 1 176 ? 0.052 -7.224 17.620 1.00 97.38 176 GLN A N 1
ATOM 1311 C CA . GLN A 1 176 ? 0.582 -5.867 17.568 1.00 97.38 176 GLN A CA 1
ATOM 1312 C C . GLN A 1 176 ? 1.811 -5.833 16.658 1.00 97.38 176 GLN A C 1
ATOM 1314 O O . GLN A 1 176 ? 2.805 -6.503 16.933 1.00 97.38 176 GLN A O 1
ATOM 1319 N N . TYR A 1 177 ? 1.759 -5.002 15.620 1.00 97.94 177 TYR A N 1
ATOM 1320 C CA . TYR A 1 177 ? 2.865 -4.762 14.691 1.00 97.94 177 TYR A CA 1
ATOM 1321 C C . TYR A 1 177 ? 3.244 -3.280 14.672 1.00 97.94 177 TYR A C 1
ATOM 1323 O O . TYR A 1 177 ? 2.402 -2.415 14.913 1.00 97.94 177 TYR A O 1
ATOM 1331 N N . PHE A 1 178 ? 4.500 -2.963 14.364 1.00 97.75 178 PHE A N 1
ATOM 1332 C CA . PHE A 1 178 ? 4.965 -1.578 14.315 1.00 97.75 178 PHE A CA 1
ATOM 1333 C C . PHE A 1 178 ? 5.524 -1.229 12.942 1.00 97.75 178 PHE A C 1
ATOM 1335 O O . PHE A 1 178 ? 6.272 -1.998 12.346 1.00 97.75 178 PHE A O 1
ATOM 1342 N N . GLN A 1 179 ? 5.211 -0.023 12.464 1.00 94.62 179 GLN A N 1
ATOM 1343 C CA . GLN A 1 179 ? 5.708 0.485 11.180 1.00 94.62 179 GLN A CA 1
ATOM 1344 C C . GLN A 1 179 ? 7.245 0.464 11.106 1.00 94.62 179 GLN A C 1
ATOM 1346 O O . GLN A 1 179 ? 7.820 0.111 10.078 1.00 94.62 179 GLN A O 1
ATOM 1351 N N . ASN A 1 180 ? 7.908 0.787 12.221 1.00 92.56 180 ASN A N 1
ATOM 1352 C CA . ASN A 1 180 ? 9.368 0.873 12.311 1.00 92.56 180 ASN A CA 1
ATOM 1353 C C . ASN A 1 180 ? 10.080 -0.485 12.203 1.00 92.56 180 ASN A C 1
ATOM 1355 O O . ASN A 1 180 ? 11.288 -0.499 11.982 1.00 92.56 180 ASN A O 1
ATOM 1359 N N . ASP A 1 181 ? 9.357 -1.602 12.329 1.00 92.88 181 ASP A N 1
ATOM 1360 C CA . ASP A 1 181 ? 9.927 -2.942 12.147 1.00 92.88 181 ASP A CA 1
ATOM 1361 C C . ASP A 1 181 ? 10.139 -3.259 10.648 1.00 92.88 181 ASP A C 1
ATOM 1363 O O . ASP A 1 181 ? 10.897 -4.163 10.304 1.00 92.88 181 ASP A O 1
ATOM 1367 N N . TYR A 1 182 ? 9.555 -2.445 9.754 1.00 89.25 182 TYR A N 1
ATOM 1368 C CA . TYR A 1 182 ? 9.617 -2.582 8.295 1.00 89.25 182 TYR A CA 1
ATOM 1369 C C . TYR A 1 182 ? 10.117 -1.289 7.613 1.00 89.25 182 TYR A C 1
ATOM 1371 O O . TYR A 1 182 ? 9.418 -0.685 6.792 1.00 89.25 182 TYR A O 1
ATOM 1379 N N . PRO A 1 183 ? 11.336 -0.814 7.931 1.00 80.81 183 PRO A N 1
ATOM 1380 C CA . PRO A 1 183 ? 11.813 0.506 7.509 1.00 80.81 183 PRO A CA 1
ATOM 1381 C C . PRO A 1 183 ? 11.978 0.664 5.996 1.00 80.81 183 PRO A C 1
ATOM 1383 O O . PRO A 1 183 ? 11.877 1.780 5.477 1.00 80.81 183 PRO A O 1
ATOM 1386 N N . TYR A 1 184 ? 12.220 -0.442 5.293 1.00 76.62 184 TYR A N 1
ATOM 1387 C CA . TYR A 1 184 ? 12.595 -0.451 3.879 1.00 76.62 184 TYR A CA 1
ATOM 1388 C C . TYR A 1 184 ? 11.540 -1.071 2.963 1.00 76.62 184 TYR A C 1
ATOM 1390 O O . TYR A 1 184 ? 11.692 -1.000 1.746 1.00 76.62 184 TYR A O 1
ATOM 1398 N N . THR A 1 185 ? 10.478 -1.661 3.514 1.00 78.38 185 THR A N 1
ATOM 1399 C CA . THR A 1 185 ? 9.430 -2.279 2.699 1.00 78.38 185 THR A CA 1
ATOM 1400 C C . THR A 1 185 ? 8.598 -1.198 2.029 1.00 78.38 185 THR A C 1
ATOM 1402 O O . THR A 1 185 ? 8.056 -0.329 2.710 1.00 78.38 185 THR A O 1
ATOM 1405 N N . MET A 1 186 ? 8.503 -1.234 0.703 1.00 75.12 186 MET A N 1
ATOM 1406 C CA . MET A 1 186 ? 7.781 -0.227 -0.072 1.00 75.12 186 MET A CA 1
ATOM 1407 C C . MET A 1 186 ? 6.273 -0.303 0.167 1.00 75.12 186 MET A C 1
ATOM 1409 O O . MET A 1 186 ? 5.691 -1.381 0.251 1.00 75.12 186 MET A O 1
ATOM 1413 N N . TYR A 1 187 ? 5.638 0.863 0.268 1.00 78.75 187 TYR A N 1
ATOM 1414 C CA . TYR A 1 187 ? 4.193 0.981 0.398 1.00 78.75 187 TYR A CA 1
ATOM 1415 C C . TYR A 1 187 ? 3.716 2.334 -0.145 1.00 78.75 187 TYR A C 1
ATOM 1417 O O . TYR A 1 187 ? 4.032 3.398 0.394 1.00 78.75 187 TYR A O 1
ATOM 1425 N N . GLY A 1 188 ? 2.948 2.305 -1.235 1.00 73.31 188 GLY A N 1
ATOM 1426 C CA . GLY A 1 188 ? 2.499 3.502 -1.938 1.00 73.31 188 GLY A CA 1
ATOM 1427 C C . GLY A 1 188 ? 3.650 4.284 -2.569 1.00 73.31 188 GLY A C 1
ATOM 1428 O O . GLY A 1 188 ? 4.355 3.770 -3.433 1.00 73.31 188 GLY A O 1
ATOM 1429 N N . SER A 1 189 ? 3.804 5.546 -2.172 1.00 66.94 189 SER A N 1
ATOM 1430 C CA . SER A 1 189 ? 4.909 6.420 -2.596 1.00 66.94 189 SER A CA 1
ATOM 1431 C C . SER A 1 189 ? 6.067 6.467 -1.589 1.00 66.94 189 SER A C 1
ATOM 1433 O O . SER A 1 189 ? 7.009 7.230 -1.784 1.00 66.94 189 SER A O 1
ATOM 1435 N N . GLY A 1 190 ? 5.988 5.703 -0.496 1.00 78.38 190 GLY A N 1
ATOM 1436 C CA . GLY A 1 190 ? 6.989 5.657 0.569 1.00 78.38 190 GLY A CA 1
ATOM 1437 C C . GLY A 1 190 ? 7.276 4.225 1.011 1.00 78.38 190 GLY A C 1
ATOM 1438 O O . GLY A 1 190 ? 7.192 3.291 0.215 1.00 78.38 190 GLY A O 1
ATOM 1439 N N . THR A 1 191 ? 7.610 4.049 2.287 1.00 82.19 191 THR A N 1
ATOM 1440 C CA . THR A 1 191 ? 7.775 2.735 2.919 1.00 82.19 191 THR A CA 1
ATOM 1441 C C . THR A 1 191 ? 6.683 2.477 3.956 1.00 82.19 191 THR A C 1
ATOM 1443 O O . THR A 1 191 ? 5.892 3.369 4.290 1.00 82.19 191 THR A O 1
ATOM 1446 N N . ILE A 1 192 ? 6.637 1.260 4.502 1.00 87.69 192 ILE A N 1
ATOM 1447 C CA . ILE A 1 192 ? 5.787 0.946 5.652 1.00 87.69 192 ILE A CA 1
ATOM 1448 C C . ILE A 1 192 ? 6.120 1.876 6.827 1.00 87.69 192 ILE A C 1
ATOM 1450 O O . ILE A 1 192 ? 5.204 2.397 7.457 1.00 87.69 192 ILE A O 1
ATOM 1454 N N . ALA A 1 193 ? 7.399 2.170 7.076 1.00 85.88 193 ALA A N 1
ATOM 1455 C CA . ALA A 1 193 ? 7.787 3.092 8.143 1.00 85.88 193 ALA A CA 1
ATOM 1456 C C . ALA A 1 193 ? 7.253 4.523 7.967 1.00 85.88 193 ALA A C 1
ATOM 1458 O O . ALA A 1 193 ? 6.926 5.174 8.954 1.00 85.88 193 ALA A O 1
ATOM 1459 N N . THR A 1 194 ? 7.156 5.031 6.734 1.00 83.38 194 THR A N 1
ATOM 1460 C CA . THR A 1 194 ? 6.751 6.429 6.492 1.00 83.38 194 THR A CA 1
ATOM 1461 C C . THR A 1 194 ? 5.259 6.611 6.236 1.00 83.38 194 THR A C 1
ATOM 1463 O O . THR A 1 194 ? 4.748 7.721 6.359 1.00 83.38 194 THR A O 1
ATOM 1466 N N . SER A 1 195 ? 4.572 5.558 5.794 1.00 85.81 195 SER A N 1
ATOM 1467 C CA . SER A 1 195 ? 3.213 5.661 5.239 1.00 85.81 195 SER A CA 1
ATOM 1468 C C . SER A 1 195 ? 2.365 4.398 5.422 1.00 85.81 195 SER A C 1
ATOM 1470 O O . SER A 1 195 ? 1.267 4.309 4.866 1.00 85.81 195 SER A O 1
ATOM 1472 N N . GLY A 1 196 ? 2.857 3.416 6.177 1.00 91.00 196 GLY A N 1
ATOM 1473 C CA . GLY A 1 196 ? 2.291 2.074 6.274 1.00 91.00 196 GLY A CA 1
ATOM 1474 C C . GLY A 1 196 ? 1.218 1.876 7.334 1.00 91.00 196 GLY A C 1
ATOM 1475 O O . GLY A 1 196 ? 0.747 0.754 7.477 1.00 91.00 196 GLY A O 1
ATOM 1476 N N . CYS A 1 197 ? 0.796 2.904 8.071 1.00 95.62 197 CYS A N 1
ATOM 1477 C CA . CYS A 1 197 ? -0.149 2.732 9.181 1.00 95.62 197 CYS A CA 1
ATOM 1478 C C . CYS A 1 197 ? -1.413 1.962 8.765 1.00 95.62 197 CYS A C 1
ATOM 1480 O O . CYS A 1 197 ? -1.817 1.036 9.457 1.00 95.62 197 CYS A O 1
ATOM 1482 N N . SER A 1 198 ? -1.958 2.248 7.577 1.00 95.06 198 SER A N 1
ATOM 1483 C CA . SER A 1 198 ? -3.092 1.503 7.001 1.00 95.06 198 SER A CA 1
ATOM 1484 C C . SER A 1 198 ? -2.824 0.005 6.784 1.00 95.06 198 SER A C 1
ATOM 1486 O O . SER A 1 198 ? -3.663 -0.811 7.160 1.00 95.06 198 SER A O 1
ATOM 1488 N N . ILE A 1 199 ? -1.677 -0.372 6.207 1.00 95.38 199 ILE A N 1
ATOM 1489 C CA . ILE A 1 199 ? -1.368 -1.778 5.901 1.00 95.38 199 ILE A CA 1
ATOM 1490 C C . ILE A 1 199 ? -0.972 -2.558 7.145 1.00 95.38 199 ILE A C 1
ATOM 1492 O O . ILE A 1 199 ? -1.361 -3.710 7.296 1.00 95.38 199 ILE A O 1
ATOM 1496 N N . VAL A 1 200 ? -0.276 -1.909 8.078 1.00 97.94 200 VAL A N 1
ATOM 1497 C CA . VAL A 1 200 ? 0.063 -2.504 9.370 1.00 97.94 200 VAL A CA 1
ATOM 1498 C C . VAL A 1 200 ? -1.217 -2.756 10.170 1.00 97.94 200 VAL A C 1
ATOM 1500 O O . VAL A 1 200 ? -1.397 -3.854 10.688 1.00 97.94 200 VAL A O 1
ATOM 1503 N N . SER A 1 201 ? -2.152 -1.796 10.214 1.00 98.50 201 SER A N 1
ATOM 1504 C CA . SER A 1 201 ? -3.471 -2.001 10.830 1.00 98.50 201 SER A CA 1
ATOM 1505 C C . SER A 1 201 ? -4.270 -3.115 10.149 1.00 98.50 201 SER A C 1
ATOM 1507 O O . SER A 1 201 ? -4.906 -3.910 10.843 1.00 98.50 201 SER A O 1
ATOM 1509 N N . LEU A 1 202 ? -4.226 -3.204 8.813 1.00 97.88 202 LEU A N 1
ATOM 1510 C CA . LEU A 1 202 ? -4.871 -4.294 8.081 1.00 97.88 202 LEU A CA 1
ATOM 1511 C C . LEU A 1 202 ? -4.261 -5.649 8.445 1.00 97.88 202 LEU A C 1
ATOM 1513 O O . LEU A 1 202 ? -5.015 -6.562 8.749 1.00 97.88 202 LEU A O 1
ATOM 1517 N N . ALA A 1 203 ? -2.932 -5.775 8.478 1.00 97.56 203 ALA A N 1
ATOM 1518 C CA . ALA A 1 203 ? -2.242 -7.012 8.844 1.00 97.56 203 ALA A CA 1
ATOM 1519 C C . ALA A 1 203 ? -2.645 -7.498 10.242 1.00 97.56 203 ALA A C 1
ATOM 1521 O O . ALA A 1 203 ? -2.962 -8.673 10.423 1.00 97.56 203 ALA A O 1
ATOM 1522 N N . MET A 1 204 ? -2.733 -6.583 11.216 1.00 98.50 204 MET A N 1
ATOM 1523 C CA . MET A 1 204 ? -3.204 -6.909 12.564 1.00 98.50 204 MET A CA 1
ATOM 1524 C C . MET A 1 204 ? -4.624 -7.497 12.553 1.00 98.50 204 MET A C 1
ATOM 1526 O O . MET A 1 204 ? -4.873 -8.571 13.103 1.00 98.50 204 MET A O 1
ATOM 1530 N N . VAL A 1 205 ? -5.569 -6.795 11.921 1.00 98.50 205 VAL A N 1
ATOM 1531 C CA . VAL A 1 205 ? -6.988 -7.181 11.928 1.00 98.50 205 VAL A CA 1
ATOM 1532 C C . VAL A 1 205 ? -7.247 -8.407 11.059 1.00 98.50 205 VAL A C 1
ATOM 1534 O O . VAL A 1 205 ? -7.948 -9.314 11.497 1.00 98.50 205 VAL A O 1
ATOM 1537 N N . ALA A 1 206 ? -6.667 -8.470 9.862 1.00 97.38 206 ALA A N 1
ATOM 1538 C CA . ALA A 1 206 ? -6.773 -9.620 8.973 1.00 97.38 206 ALA A CA 1
ATOM 1539 C C . ALA A 1 206 ? -6.259 -10.881 9.663 1.00 97.38 206 ALA A C 1
ATOM 1541 O O . ALA A 1 206 ? -6.930 -11.912 9.607 1.00 97.38 206 ALA A O 1
ATOM 1542 N N . SER A 1 207 ? -5.135 -10.779 10.385 1.00 97.12 207 SER A N 1
ATOM 1543 C CA . SER A 1 207 ? -4.591 -11.929 11.099 1.00 97.12 207 SER A CA 1
ATOM 1544 C C . SER A 1 207 ? -5.562 -12.456 12.149 1.00 97.12 207 SER A C 1
ATOM 1546 O O . SER A 1 207 ? -5.879 -13.641 12.214 1.00 97.12 207 SER A O 1
ATOM 1548 N N . TYR A 1 208 ? -6.123 -11.541 12.940 1.00 97.75 208 TYR A N 1
ATOM 1549 C CA . TYR A 1 208 ? -7.128 -11.885 13.935 1.00 97.75 208 TYR A CA 1
ATOM 1550 C C . TYR A 1 208 ? -8.392 -12.501 13.326 1.00 97.75 208 TYR A C 1
ATOM 1552 O O . TYR A 1 208 ? -8.888 -13.494 13.851 1.00 97.75 208 TYR A O 1
ATOM 1560 N N . LEU A 1 209 ? -8.933 -11.934 12.248 1.00 97.19 209 LEU A N 1
ATOM 1561 C CA . LEU A 1 209 ? -10.190 -12.401 11.653 1.00 97.19 209 LEU A CA 1
ATOM 1562 C C . LEU A 1 209 ? -10.062 -13.769 10.987 1.00 97.19 209 LEU A C 1
ATOM 1564 O O . LEU A 1 209 ? -11.006 -14.551 11.022 1.00 97.19 209 LEU A O 1
ATOM 1568 N N . THR A 1 210 ? -8.919 -14.029 10.359 1.00 95.75 210 THR A N 1
ATOM 1569 C CA . THR A 1 210 ? -8.713 -15.212 9.515 1.00 95.75 210 THR A CA 1
ATOM 1570 C C . THR A 1 210 ? -8.026 -16.362 10.238 1.00 95.75 210 THR A C 1
ATOM 1572 O O . THR A 1 210 ? -7.902 -17.435 9.657 1.00 95.75 210 THR A O 1
ATOM 1575 N N . ASP A 1 211 ? -7.579 -16.154 11.484 1.00 95.44 211 ASP A N 1
ATOM 1576 C CA . ASP A 1 211 ? -6.798 -17.147 12.231 1.00 95.44 211 ASP A CA 1
ATOM 1577 C C . ASP A 1 211 ? -5.480 -17.542 11.512 1.00 95.44 211 ASP A C 1
ATOM 1579 O O . ASP A 1 211 ? -4.838 -18.544 11.826 1.00 95.44 211 ASP A O 1
ATOM 1583 N N . HIS A 1 212 ? -5.038 -16.698 10.577 1.00 93.38 212 HIS A N 1
ATOM 1584 C CA . HIS A 1 212 ? -3.797 -16.807 9.821 1.00 93.38 212 HIS A CA 1
ATOM 1585 C C . HIS A 1 212 ? -2.875 -15.639 10.172 1.00 93.38 212 HIS A C 1
ATOM 1587 O O . HIS A 1 212 ? -3.345 -14.570 10.528 1.00 93.38 212 HIS A O 1
ATOM 1593 N N . GLU A 1 213 ? -1.561 -15.818 10.124 1.00 93.25 213 GLU A N 1
ATOM 1594 C CA . GLU A 1 213 ? -0.629 -14.740 10.459 1.00 93.25 213 GLU A CA 1
ATOM 1595 C C . GLU A 1 213 ? -0.196 -14.015 9.189 1.00 93.25 213 GLU A C 1
ATOM 1597 O O . GLU A 1 213 ? 0.600 -14.552 8.433 1.00 93.25 213 GLU A O 1
ATOM 1602 N N . TYR A 1 214 ? -0.708 -12.801 8.989 1.00 93.44 214 TYR A N 1
ATOM 1603 C CA . TYR A 1 214 ? -0.275 -11.905 7.922 1.00 93.44 214 TYR A CA 1
ATOM 1604 C C . TYR A 1 214 ? 0.734 -10.901 8.461 1.00 93.44 214 TYR A C 1
ATOM 1606 O O . TYR A 1 214 ? 0.419 -10.126 9.375 1.00 93.44 214 TYR A O 1
ATOM 1614 N N . THR A 1 215 ? 1.920 -10.846 7.862 1.00 93.56 215 THR A N 1
ATOM 1615 C CA . THR A 1 215 ? 2.888 -9.801 8.204 1.00 93.56 215 THR A CA 1
ATOM 1616 C C . THR A 1 215 ? 2.643 -8.536 7.369 1.00 93.56 215 THR A C 1
ATOM 1618 O O . THR A 1 215 ? 2.191 -8.600 6.222 1.00 93.56 215 THR A O 1
ATOM 1621 N N . PRO A 1 216 ? 2.909 -7.332 7.915 1.00 94.56 216 PRO A N 1
ATOM 1622 C CA . PRO A 1 216 ? 2.760 -6.093 7.159 1.00 94.56 216 PRO A CA 1
ATOM 1623 C C . PRO A 1 216 ? 3.530 -6.037 5.838 1.00 94.56 216 PRO A C 1
ATOM 1625 O O . PRO A 1 216 ? 3.051 -5.404 4.902 1.00 94.56 216 PRO A O 1
ATOM 1628 N N . ASP A 1 217 ? 4.710 -6.651 5.751 1.00 88.81 217 ASP A N 1
ATOM 1629 C CA . ASP A 1 217 ? 5.531 -6.667 4.542 1.00 88.81 217 ASP A CA 1
ATOM 1630 C C . ASP A 1 217 ? 4.977 -7.559 3.433 1.00 88.81 217 ASP A C 1
ATOM 1632 O O . ASP A 1 217 ? 4.948 -7.113 2.286 1.00 88.81 217 ASP A O 1
ATOM 1636 N N . GLU A 1 218 ? 4.454 -8.735 3.779 1.00 87.19 218 GLU A N 1
ATOM 1637 C CA . GLU A 1 218 ? 3.717 -9.609 2.859 1.00 87.19 218 GLU A CA 1
ATOM 1638 C C . GLU A 1 218 ? 2.532 -8.851 2.239 1.00 87.19 218 GLU A C 1
ATOM 1640 O O . GLU A 1 218 ? 2.399 -8.719 1.018 1.00 87.19 218 GLU A O 1
ATOM 1645 N N . LEU A 1 219 ? 1.698 -8.242 3.088 1.00 89.12 219 LEU A N 1
ATOM 1646 C CA . LEU A 1 219 ? 0.545 -7.487 2.608 1.00 89.12 219 LEU A CA 1
ATOM 1647 C C . LEU A 1 219 ? 0.953 -6.223 1.836 1.00 89.12 219 LEU A C 1
ATOM 1649 O O . LEU A 1 219 ? 0.256 -5.821 0.902 1.00 89.12 219 LEU A O 1
ATOM 1653 N N . ALA A 1 220 ? 2.067 -5.578 2.187 1.00 86.06 220 ALA A N 1
ATOM 1654 C CA . ALA A 1 220 ? 2.559 -4.407 1.467 1.00 86.06 220 ALA A CA 1
ATOM 1655 C C . ALA A 1 220 ? 3.110 -4.750 0.083 1.00 86.06 220 ALA A C 1
ATOM 1657 O O . ALA A 1 220 ? 2.894 -3.960 -0.836 1.00 86.06 220 ALA A O 1
ATOM 1658 N N . HIS A 1 221 ? 3.754 -5.905 -0.101 1.00 75.56 221 HIS A N 1
ATOM 1659 C CA . HIS A 1 221 ? 4.157 -6.361 -1.430 1.00 75.56 221 HIS A CA 1
ATOM 1660 C C . HIS A 1 221 ? 2.934 -6.461 -2.353 1.00 75.56 221 HIS A C 1
ATOM 1662 O O . HIS A 1 221 ? 2.914 -5.920 -3.460 1.00 75.56 221 HIS A O 1
ATOM 1668 N N . TYR A 1 222 ? 1.853 -7.052 -1.847 1.00 71.12 222 TYR A N 1
ATOM 1669 C CA . TYR A 1 222 ? 0.650 -7.289 -2.633 1.00 71.12 222 TYR A CA 1
ATOM 1670 C C . TYR A 1 222 ? -0.236 -6.045 -2.837 1.00 71.12 222 TYR A C 1
ATOM 1672 O O . TYR A 1 222 ? -0.766 -5.809 -3.929 1.00 71.12 222 TYR A O 1
ATOM 1680 N N . PHE A 1 223 ? -0.412 -5.227 -1.796 1.00 75.81 223 PHE A N 1
ATOM 1681 C CA . PHE A 1 223 ? -1.338 -4.088 -1.797 1.00 75.81 223 PHE A CA 1
ATOM 1682 C C . PHE A 1 223 ? -0.657 -2.727 -1.966 1.00 75.81 223 PHE A C 1
ATOM 1684 O O . PHE A 1 223 ? -1.314 -1.752 -2.338 1.00 75.81 223 PHE A O 1
ATOM 1691 N N . GLY A 1 224 ? 0.651 -2.625 -1.729 1.00 65.25 224 GLY A N 1
ATOM 1692 C CA . GLY A 1 224 ? 1.376 -1.356 -1.659 1.00 65.25 224 GLY A CA 1
ATOM 1693 C C . GLY A 1 224 ? 1.295 -0.525 -2.935 1.00 65.25 224 GLY A C 1
ATOM 1694 O O . GLY A 1 224 ? 1.141 0.696 -2.862 1.00 65.25 224 GLY A O 1
ATOM 1695 N N . GLY A 1 225 ? 1.284 -1.164 -4.105 1.00 62.19 225 GLY A N 1
ATOM 1696 C CA . GLY A 1 225 ? 1.113 -0.486 -5.396 1.00 62.19 225 GLY A CA 1
ATOM 1697 C C . GLY A 1 225 ? -0.316 -0.286 -5.865 1.00 62.19 225 GLY A C 1
ATOM 1698 O O . GLY A 1 225 ? -0.544 0.434 -6.837 1.00 62.19 225 GLY A O 1
ATOM 1699 N N . ARG A 1 226 ? -1.287 -0.924 -5.212 1.00 59.69 226 ARG A N 1
ATOM 1700 C CA . ARG A 1 226 ? -2.641 -1.060 -5.743 1.00 59.69 226 ARG A CA 1
ATOM 1701 C C . ARG A 1 226 ? -3.560 -0.040 -5.085 1.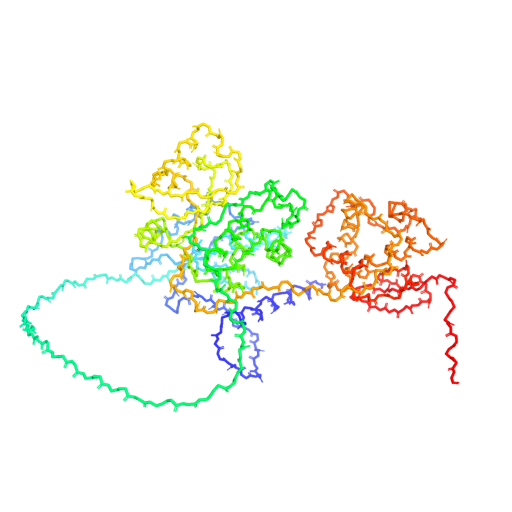00 59.69 226 ARG A C 1
ATOM 1703 O O . ARG A 1 226 ? -3.944 -0.217 -3.941 1.00 59.69 226 ARG A O 1
ATOM 1710 N N . ALA A 1 227 ? -3.939 0.985 -5.849 1.00 58.16 227 ALA A N 1
ATOM 1711 C CA . ALA A 1 227 ? -4.790 2.134 -5.497 1.00 58.16 227 ALA A CA 1
ATOM 1712 C C . ALA A 1 227 ? -4.041 3.451 -5.233 1.00 58.16 227 ALA A C 1
ATOM 1714 O O . ALA A 1 227 ? -2.826 3.503 -5.074 1.00 58.16 227 ALA A O 1
ATOM 1715 N N . ILE A 1 228 ? -4.799 4.548 -5.251 1.00 61.53 228 ILE A N 1
ATOM 1716 C CA . ILE A 1 228 ? -4.279 5.923 -5.285 1.00 61.53 228 ILE A CA 1
ATOM 1717 C C . ILE A 1 228 ? -3.898 6.479 -3.906 1.00 61.53 228 ILE A C 1
ATOM 1719 O O . ILE A 1 228 ? -3.059 7.368 -3.815 1.00 61.53 228 ILE A O 1
ATOM 1723 N N . ASN A 1 229 ? -4.481 5.961 -2.821 1.00 75.62 229 ASN A N 1
ATOM 1724 C CA . ASN A 1 229 ? -4.246 6.433 -1.455 1.00 75.62 229 ASN A CA 1
ATOM 1725 C C . ASN A 1 229 ? -4.444 5.303 -0.427 1.00 75.62 229 ASN A C 1
ATOM 1727 O O . ASN A 1 229 ? -4.883 4.205 -0.767 1.00 75.62 229 ASN A O 1
ATOM 1731 N N . ASN A 1 230 ? -4.106 5.571 0.836 1.00 83.75 230 ASN A N 1
ATOM 1732 C CA . ASN A 1 230 ? -4.121 4.573 1.911 1.00 83.75 230 ASN A CA 1
ATOM 1733 C C . ASN A 1 230 ? -5.526 4.071 2.276 1.00 83.75 230 ASN A C 1
ATOM 1735 O O . ASN A 1 230 ? -5.675 2.909 2.643 1.00 83.75 230 ASN A O 1
ATOM 1739 N N . ILE A 1 231 ? -6.557 4.906 2.122 1.00 88.06 231 ILE A N 1
ATOM 1740 C CA . ILE A 1 231 ? -7.955 4.499 2.321 1.00 88.06 231 ILE A CA 1
ATOM 1741 C C . ILE A 1 231 ? -8.356 3.472 1.260 1.00 88.06 231 ILE A C 1
ATOM 1743 O O . ILE A 1 231 ? -8.850 2.397 1.586 1.00 88.06 231 ILE A O 1
ATOM 1747 N N . ALA A 1 232 ? -8.097 3.779 -0.011 1.00 81.19 232 ALA A N 1
ATOM 1748 C CA . ALA A 1 232 ? -8.423 2.893 -1.118 1.00 81.19 232 ALA A CA 1
ATOM 1749 C C . ALA A 1 232 ? -7.608 1.589 -1.067 1.00 81.19 232 ALA A C 1
ATOM 1751 O O . ALA A 1 232 ? -8.147 0.532 -1.386 1.00 81.19 232 ALA A O 1
ATOM 1752 N N . ARG A 1 233 ? -6.344 1.641 -0.615 1.00 85.00 233 ARG A N 1
ATOM 1753 C CA . ARG A 1 233 ? -5.518 0.446 -0.355 1.00 85.00 233 ARG A CA 1
ATOM 1754 C C . ARG A 1 233 ? -6.118 -0.434 0.738 1.00 85.00 233 ARG A C 1
ATOM 1756 O O . ARG A 1 233 ? -6.238 -1.638 0.536 1.00 85.00 233 ARG A O 1
ATOM 1763 N N . LEU A 1 234 ? -6.547 0.159 1.855 1.00 93.00 234 LEU A N 1
ATOM 1764 C CA . LEU A 1 234 ? -7.216 -0.566 2.938 1.00 93.00 234 LEU A CA 1
ATOM 1765 C C . LEU A 1 234 ? -8.516 -1.225 2.452 1.00 93.00 234 LEU A C 1
ATOM 1767 O O . LEU A 1 234 ? -8.730 -2.412 2.681 1.00 93.00 234 LEU A O 1
ATOM 1771 N N . GLU A 1 235 ? -9.371 -0.480 1.747 1.00 91.50 235 GLU A N 1
ATOM 1772 C CA . GLU A 1 235 ? -10.640 -0.997 1.218 1.00 91.50 235 GLU A CA 1
ATOM 1773 C C . GLU A 1 235 ? -10.424 -2.093 0.161 1.00 91.50 235 GLU A C 1
ATOM 1775 O O . GLU A 1 235 ? -11.146 -3.094 0.147 1.00 91.50 235 GLU A O 1
ATOM 1780 N N . TYR A 1 236 ? -9.401 -1.951 -0.686 1.00 84.81 236 TYR A N 1
ATOM 1781 C CA . TYR A 1 236 ? -8.992 -2.988 -1.630 1.00 84.81 236 TYR A CA 1
ATOM 1782 C C . TYR A 1 236 ? -8.486 -4.243 -0.907 1.00 84.81 236 TYR A C 1
ATOM 1784 O O . TYR A 1 236 ? -8.888 -5.351 -1.268 1.00 84.81 236 TYR A O 1
ATOM 1792 N N . GLY A 1 237 ? -7.673 -4.080 0.140 1.00 90.44 237 GLY A N 1
ATOM 1793 C CA . GLY A 1 237 ? -7.199 -5.174 0.984 1.00 90.44 237 GLY A CA 1
ATOM 1794 C C . GLY A 1 237 ? -8.342 -5.928 1.660 1.00 90.44 237 GLY A C 1
ATOM 1795 O O . GLY A 1 237 ? -8.449 -7.141 1.505 1.00 90.44 237 GLY A O 1
ATOM 1796 N N . ASN A 1 238 ? -9.273 -5.205 2.287 1.00 94.50 238 ASN A N 1
ATOM 1797 C CA . ASN A 1 238 ? -10.480 -5.771 2.898 1.00 94.50 238 ASN A CA 1
ATOM 1798 C C . ASN A 1 238 ? -11.296 -6.611 1.915 1.00 94.50 238 ASN A C 1
ATOM 1800 O O . ASN A 1 238 ? -11.708 -7.725 2.234 1.00 94.50 238 ASN A O 1
ATOM 1804 N N . LYS A 1 239 ? -11.522 -6.079 0.708 1.00 89.94 239 LYS A N 1
ATOM 1805 C CA . LYS A 1 239 ? -12.275 -6.775 -0.338 1.00 89.94 239 LYS A CA 1
ATOM 1806 C C . LYS A 1 239 ? -11.539 -8.019 -0.834 1.00 89.94 239 LYS A C 1
ATOM 1808 O O . LYS A 1 239 ? -12.169 -9.049 -1.046 1.00 89.94 239 LYS A O 1
ATOM 1813 N N . THR A 1 240 ? -10.229 -7.916 -1.039 1.00 87.25 240 THR A N 1
ATOM 1814 C CA . THR A 1 240 ? -9.422 -8.998 -1.616 1.00 87.25 240 THR A CA 1
ATOM 1815 C C . THR A 1 240 ? -9.245 -10.153 -0.640 1.00 87.25 240 THR A C 1
ATOM 1817 O O . THR A 1 240 ? -9.377 -11.304 -1.036 1.00 87.25 240 THR A O 1
ATOM 1820 N N . LEU A 1 241 ? -9.036 -9.841 0.640 1.00 91.69 241 LEU A N 1
ATOM 1821 C CA . LEU A 1 241 ? -8.980 -10.820 1.727 1.00 91.69 241 LEU A CA 1
ATOM 1822 C C . LEU A 1 241 ? -10.371 -11.317 2.161 1.00 91.69 241 LEU A C 1
ATOM 1824 O O . LEU A 1 241 ? -10.472 -12.141 3.061 1.00 91.69 241 LEU A O 1
ATOM 1828 N N . GLN A 1 242 ? -11.447 -10.814 1.539 1.00 95.19 242 GLN A N 1
ATOM 1829 C CA . GLN A 1 242 ? -12.836 -11.182 1.834 1.00 95.19 242 GLN A CA 1
ATOM 1830 C C . GLN A 1 242 ? -13.194 -11.030 3.321 1.00 95.19 242 GLN A C 1
ATOM 1832 O O . GLN A 1 242 ? -13.951 -11.822 3.883 1.00 95.19 242 GLN A O 1
ATOM 1837 N N . LEU A 1 243 ? -12.642 -10.003 3.971 1.00 96.81 243 LEU A N 1
ATOM 1838 C CA . LEU A 1 243 ? -12.871 -9.772 5.392 1.00 96.81 243 LEU A CA 1
ATOM 1839 C C . LEU A 1 243 ? -14.321 -9.344 5.624 1.00 96.81 243 LEU A C 1
ATOM 1841 O O . LEU A 1 243 ? -14.860 -8.514 4.885 1.00 96.81 243 LEU A O 1
ATOM 1845 N N . ALA A 1 244 ? -14.929 -9.852 6.697 1.00 97.12 244 ALA A N 1
ATOM 1846 C CA . ALA A 1 244 ? -16.248 -9.445 7.170 1.00 97.12 244 ALA A CA 1
ATOM 1847 C C . ALA A 1 244 ? -16.204 -8.006 7.716 1.00 97.12 244 ALA A C 1
ATOM 1849 O O . ALA A 1 244 ? -16.146 -7.764 8.921 1.00 97.12 244 ALA A O 1
ATOM 1850 N N . CYS A 1 245 ? -16.186 -7.045 6.793 1.00 97.62 245 CYS A N 1
ATOM 1851 C CA . CYS A 1 245 ? -15.915 -5.636 7.033 1.00 97.62 245 CYS A CA 1
ATOM 1852 C C . CYS A 1 245 ? -17.052 -4.753 6.507 1.00 97.62 245 CYS A C 1
ATOM 1854 O O . CYS A 1 245 ? -17.525 -4.920 5.382 1.00 97.62 245 CYS A O 1
ATOM 1856 N N . LYS A 1 246 ? -17.424 -3.729 7.281 1.00 96.00 246 LYS A N 1
ATOM 1857 C CA . LYS A 1 246 ? -18.318 -2.648 6.839 1.00 96.00 246 LYS A CA 1
ATOM 1858 C C . LYS A 1 246 ? -17.745 -1.281 7.192 1.00 96.00 246 LYS A C 1
ATOM 1860 O O . LYS A 1 246 ? -17.216 -1.081 8.285 1.00 96.00 246 LYS A O 1
ATOM 1865 N N . LYS A 1 247 ? -17.898 -0.310 6.293 1.00 96.12 247 LYS A N 1
ATOM 1866 C CA . LYS A 1 247 ? -17.565 1.089 6.586 1.00 96.12 247 LYS A CA 1
ATOM 1867 C C . LYS A 1 247 ? -18.587 1.661 7.570 1.00 96.12 247 LYS A C 1
ATOM 1869 O O . LYS A 1 247 ? -19.792 1.486 7.389 1.00 96.12 247 LYS A O 1
ATOM 1874 N N . ALA A 1 248 ? -18.116 2.312 8.626 1.00 91.81 248 ALA A N 1
ATOM 1875 C CA . ALA A 1 248 ? -18.981 2.897 9.640 1.00 91.81 248 ALA A CA 1
ATOM 1876 C C . ALA A 1 248 ? -19.573 4.227 9.157 1.00 91.81 248 ALA A C 1
ATOM 1878 O O . ALA A 1 248 ? -18.871 5.050 8.575 1.00 91.81 248 ALA A O 1
ATOM 1879 N N . ALA A 1 249 ? -20.852 4.463 9.456 1.00 87.62 249 ALA A N 1
ATOM 1880 C CA . ALA A 1 249 ? -21.503 5.737 9.147 1.00 87.62 249 ALA A CA 1
ATOM 1881 C C . ALA A 1 249 ? -21.028 6.882 10.059 1.00 87.62 249 ALA A C 1
ATOM 1883 O O . ALA A 1 249 ? -21.051 8.039 9.656 1.00 87.62 249 ALA A O 1
ATOM 1884 N N . ASN A 1 250 ? -20.664 6.570 11.307 1.00 88.00 250 ASN A N 1
ATOM 1885 C CA . ASN A 1 250 ? -20.174 7.521 12.305 1.00 88.00 250 ASN A CA 1
ATOM 1886 C C . ASN A 1 250 ? -19.618 6.785 13.539 1.00 88.00 250 ASN A C 1
ATOM 1888 O O . ASN A 1 250 ? -19.787 5.570 13.689 1.00 88.00 250 ASN A O 1
ATOM 1892 N N . TRP A 1 251 ? -19.029 7.553 14.459 1.00 93.81 251 TRP A N 1
ATOM 1893 C CA . TRP A 1 251 ? -18.478 7.074 15.729 1.00 93.81 251 TRP A CA 1
ATOM 1894 C C . TRP A 1 251 ? -19.451 6.241 16.580 1.00 93.81 251 TRP A C 1
ATOM 1896 O O . TRP A 1 251 ? -19.038 5.237 17.154 1.00 93.81 251 TRP A O 1
ATOM 1906 N N . HIS A 1 252 ? -20.742 6.593 16.650 1.00 92.69 252 HIS A N 1
ATOM 1907 C CA . HIS A 1 252 ? -21.698 5.843 17.480 1.00 92.69 252 HIS A CA 1
ATOM 1908 C C . HIS A 1 252 ? -21.843 4.391 17.016 1.00 92.69 252 HIS A C 1
ATOM 1910 O O . HIS A 1 252 ? -21.955 3.489 17.844 1.00 92.69 252 HIS A O 1
ATOM 1916 N N . VAL A 1 253 ? -21.812 4.157 15.700 1.00 95.50 253 VAL A N 1
ATOM 1917 C CA . VAL A 1 253 ? -21.867 2.802 15.135 1.00 95.50 253 VAL A CA 1
ATOM 1918 C C . VAL A 1 253 ? -20.605 2.016 15.492 1.00 95.50 253 VAL A C 1
ATOM 1920 O O . VAL A 1 253 ? -20.708 0.840 15.828 1.00 95.50 253 VAL A O 1
ATOM 1923 N N . VAL A 1 254 ? -19.436 2.664 15.467 1.00 96.94 254 VAL A N 1
ATOM 1924 C CA . VAL A 1 254 ? -18.159 2.046 15.863 1.00 96.94 254 VAL A CA 1
ATOM 1925 C C . VAL A 1 254 ? -18.184 1.667 17.336 1.00 96.94 254 VAL A C 1
ATOM 1927 O O . VAL A 1 254 ? -17.922 0.521 17.678 1.00 96.94 254 VAL A O 1
ATOM 1930 N N . TYR A 1 255 ? -18.545 2.602 18.213 1.00 96.06 255 TYR A N 1
ATOM 1931 C CA . TYR A 1 255 ? -18.538 2.349 19.648 1.00 96.06 255 TYR A CA 1
ATOM 1932 C C . TYR A 1 255 ? -19.526 1.245 20.042 1.00 96.06 255 TYR A C 1
ATOM 1934 O O . TYR A 1 255 ? -19.175 0.360 20.817 1.00 96.06 255 TYR A O 1
ATOM 1942 N N . LYS A 1 256 ? -20.723 1.235 19.441 1.00 96.44 256 LYS A N 1
ATOM 1943 C CA . LYS A 1 256 ? -21.691 0.149 19.630 1.00 96.44 256 LYS A CA 1
ATOM 1944 C C . LYS A 1 256 ? -21.130 -1.204 19.173 1.00 96.44 256 LYS A C 1
ATOM 1946 O O . LYS A 1 256 ? -21.260 -2.181 19.896 1.00 96.44 256 LYS A O 1
ATOM 1951 N N . ALA A 1 257 ? -20.477 -1.252 18.014 1.00 97.81 257 ALA A N 1
ATOM 1952 C CA . ALA A 1 257 ? -19.845 -2.470 17.514 1.00 97.81 257 ALA A CA 1
ATOM 1953 C C . ALA A 1 257 ? -18.774 -3.009 18.482 1.00 97.81 257 ALA A C 1
ATOM 1955 O O . ALA A 1 257 ? -18.753 -4.202 18.776 1.00 97.81 257 ALA A O 1
ATOM 1956 N N . LEU A 1 258 ? -17.941 -2.131 19.054 1.00 98.00 258 LEU A N 1
ATOM 1957 C CA . LEU A 1 258 ? -16.951 -2.523 20.068 1.00 98.00 258 LEU A CA 1
ATOM 1958 C C . LEU A 1 258 ? -17.606 -3.112 21.328 1.00 98.00 258 LEU A C 1
ATOM 1960 O O . LEU A 1 258 ? -17.095 -4.073 21.896 1.00 98.00 258 LEU A O 1
ATOM 1964 N N . GLN A 1 259 ? -18.750 -2.566 21.756 1.00 96.50 259 GLN A N 1
ATOM 1965 C CA . GLN A 1 259 ? -19.534 -3.106 22.878 1.00 96.50 259 GLN A CA 1
ATOM 1966 C C . GLN A 1 259 ? -20.132 -4.486 22.577 1.00 96.50 259 GLN A C 1
ATOM 1968 O O . GLN A 1 259 ? -20.359 -5.269 23.495 1.00 96.50 259 GLN A O 1
ATOM 1973 N N . GLU A 1 260 ? -20.371 -4.788 21.302 1.00 96.38 260 GLU A N 1
ATOM 1974 C CA . GLU A 1 260 ? -20.861 -6.080 20.814 1.00 96.38 260 GLU A CA 1
ATOM 1975 C C . GLU A 1 260 ? -19.718 -7.083 20.546 1.00 96.38 260 GLU A C 1
ATOM 1977 O O . GLU A 1 260 ? -19.969 -8.188 20.074 1.00 96.38 260 GLU A O 1
ATOM 1982 N N . GLY A 1 261 ? -18.467 -6.730 20.874 1.00 95.62 261 GLY A N 1
ATOM 1983 C CA . GLY A 1 261 ? -17.294 -7.600 20.720 1.00 95.62 261 GLY A CA 1
ATOM 1984 C C . GLY A 1 261 ? -16.659 -7.576 19.326 1.00 95.62 261 GLY A C 1
ATOM 1985 O O . GLY A 1 261 ? -15.762 -8.370 19.053 1.00 95.62 261 GLY A O 1
ATOM 1986 N N . GLN A 1 262 ? -17.102 -6.673 18.447 1.00 98.00 262 GLN A N 1
ATOM 1987 C CA . GLN A 1 262 ? -16.465 -6.425 17.153 1.00 98.00 262 GLN A CA 1
ATOM 1988 C C . GLN A 1 262 ? -15.212 -5.553 17.329 1.00 98.00 262 GLN A C 1
ATOM 1990 O O . GLN A 1 262 ? -14.992 -4.951 18.380 1.00 98.00 262 GLN A O 1
ATOM 1995 N N . VAL A 1 263 ? -14.391 -5.457 16.283 1.00 98.62 263 VAL A N 1
ATOM 1996 C CA . VAL A 1 263 ? -13.152 -4.657 16.277 1.00 98.62 263 VAL A CA 1
ATOM 1997 C C . VAL A 1 263 ? -13.196 -3.634 15.147 1.00 98.62 263 VAL A C 1
ATOM 1999 O O . VAL A 1 263 ? -14.018 -3.746 14.236 1.00 98.62 263 VAL A O 1
ATOM 2002 N N . ALA A 1 264 ? -12.351 -2.605 15.188 1.00 98.75 264 ALA A N 1
ATOM 2003 C CA . ALA A 1 264 ? -12.371 -1.564 14.163 1.00 98.75 264 ALA A CA 1
ATOM 2004 C C . ALA A 1 264 ? -10.979 -1.064 13.781 1.00 98.75 264 ALA A C 1
ATOM 2006 O O . ALA A 1 264 ? -10.095 -0.964 14.622 1.00 98.75 264 ALA A O 1
ATOM 2007 N N . ILE A 1 265 ? -10.812 -0.672 12.520 1.00 98.81 265 ILE A N 1
ATOM 2008 C CA . ILE A 1 265 ? -9.716 0.200 12.084 1.00 98.81 265 ILE A CA 1
ATOM 2009 C C . ILE A 1 265 ? -10.294 1.605 11.968 1.00 98.81 265 ILE A C 1
ATOM 2011 O O . ILE A 1 265 ? -11.310 1.797 11.297 1.00 98.81 265 ILE A O 1
ATOM 2015 N N . VAL A 1 266 ? -9.658 2.578 12.611 1.00 98.38 266 VAL A N 1
ATOM 2016 C CA . VAL A 1 266 ? -10.125 3.965 12.680 1.00 98.38 266 VAL A CA 1
ATOM 2017 C C . VAL A 1 266 ? -9.096 4.894 12.059 1.00 98.38 266 VAL A C 1
ATOM 2019 O O . VAL A 1 266 ? -7.899 4.782 12.320 1.00 98.38 266 VAL A O 1
ATOM 2022 N N . LEU A 1 267 ? -9.590 5.809 11.230 1.00 98.00 267 LEU A N 1
ATOM 2023 C CA . LEU A 1 267 ? -8.833 6.908 10.661 1.00 98.00 267 LEU A CA 1
ATOM 2024 C C . LEU A 1 267 ? -8.900 8.110 11.603 1.00 98.00 267 LEU A C 1
ATOM 2026 O O . LEU A 1 267 ? -9.986 8.582 11.944 1.00 98.00 267 LEU A O 1
ATOM 2030 N N . MET A 1 268 ? -7.731 8.599 11.989 1.00 96.56 268 MET A N 1
ATOM 2031 C CA . MET A 1 268 ? -7.533 9.742 12.869 1.00 96.56 268 MET A CA 1
ATOM 2032 C C . MET A 1 268 ? -6.961 10.917 12.073 1.00 96.56 268 MET A C 1
ATOM 2034 O O . MET A 1 268 ? -6.111 10.714 11.206 1.00 96.56 268 MET A O 1
ATOM 2038 N N . ASN A 1 269 ? -7.401 12.139 12.374 1.00 94.25 269 ASN A N 1
ATOM 2039 C CA . ASN A 1 269 ? -6.897 13.381 11.783 1.00 94.25 269 ASN A CA 1
ATOM 2040 C C . ASN A 1 269 ? -6.064 14.209 12.782 1.00 94.25 269 ASN A C 1
ATOM 2042 O O . ASN A 1 269 ? -5.837 13.804 13.918 1.00 94.25 269 ASN A O 1
ATOM 2046 N N . HIS A 1 270 ? -5.632 15.401 12.360 1.00 92.19 270 HIS A N 1
ATOM 2047 C CA . HIS A 1 270 ? -4.747 16.297 13.117 1.00 92.19 270 HIS A CA 1
ATOM 2048 C C . HIS A 1 270 ? -5.280 16.778 14.478 1.00 92.19 270 HIS A C 1
ATOM 2050 O O . HIS A 1 270 ? -4.516 17.350 15.249 1.00 92.19 270 HIS A O 1
ATOM 2056 N N . ASN A 1 271 ? -6.572 16.598 14.772 1.00 92.00 271 ASN A N 1
ATOM 2057 C CA . ASN A 1 271 ? -7.126 16.909 16.092 1.00 92.00 271 ASN A CA 1
ATOM 2058 C C . ASN A 1 271 ? -6.899 15.777 17.103 1.00 92.00 271 ASN A C 1
ATOM 2060 O O . ASN A 1 271 ? -7.228 15.935 18.274 1.00 92.00 271 ASN A O 1
ATOM 2064 N N . SER A 1 272 ? -6.377 14.636 16.655 1.00 94.25 272 SER A N 1
ATOM 2065 C CA . SER A 1 272 ? -6.164 13.458 17.477 1.00 94.25 272 SER A CA 1
ATOM 2066 C C . SER A 1 272 ? -5.014 13.605 18.464 1.00 94.25 272 SER A C 1
ATOM 2068 O O . SER A 1 272 ? -3.989 14.211 18.178 1.00 94.25 272 SER A O 1
ATOM 2070 N N . ILE A 1 273 ? -5.139 12.937 19.610 1.00 94.38 273 ILE A N 1
ATOM 2071 C CA . ILE A 1 273 ? -4.027 12.756 20.549 1.00 94.38 273 ILE A CA 1
ATOM 2072 C C . ILE A 1 273 ? -2.971 11.754 20.047 1.00 94.38 273 ILE A C 1
ATOM 2074 O O . ILE A 1 273 ? -1.869 11.727 20.585 1.00 94.38 273 ILE A O 1
ATOM 2078 N N . PHE A 1 274 ? -3.286 10.944 19.027 1.00 94.44 274 PHE A N 1
ATOM 2079 C CA . PHE A 1 274 ? -2.387 9.925 18.466 1.00 94.44 274 PHE A CA 1
ATOM 2080 C C . PHE A 1 274 ? -1.512 10.453 17.320 1.00 94.44 274 PHE A C 1
ATOM 2082 O O . PHE A 1 274 ? -0.548 9.798 16.926 1.00 94.44 274 PHE A O 1
ATOM 2089 N N . THR A 1 275 ? -1.858 11.600 16.727 1.00 92.62 275 THR A N 1
ATOM 2090 C CA . THR A 1 275 ? -1.197 12.102 15.517 1.00 92.62 275 THR A CA 1
ATOM 2091 C C . THR A 1 275 ? -1.472 13.587 15.285 1.00 92.62 275 THR A C 1
ATOM 2093 O O . THR A 1 275 ? -2.537 14.092 15.612 1.00 92.62 275 THR A O 1
ATOM 2096 N N . ASN A 1 276 ? -0.534 14.276 14.629 1.00 87.56 276 ASN A N 1
ATOM 2097 C CA . ASN A 1 276 ? -0.730 15.640 14.114 1.00 87.56 276 ASN A CA 1
ATOM 2098 C C . ASN A 1 276 ? -1.116 15.660 12.619 1.00 87.56 276 ASN A C 1
ATOM 2100 O O . ASN A 1 276 ? -1.114 16.710 11.981 1.00 87.56 276 ASN A O 1
ATOM 2104 N N . SER A 1 277 ? -1.383 14.494 12.029 1.00 88.81 277 SER A N 1
ATOM 2105 C CA . SER A 1 277 ? -1.708 14.310 10.610 1.00 88.81 277 SER A CA 1
ATOM 2106 C C . SER A 1 277 ? -2.729 13.178 10.445 1.00 88.81 277 SER A C 1
ATOM 2108 O O . SER A 1 277 ? -3.401 12.824 11.407 1.00 88.81 277 SER A O 1
ATOM 2110 N N . GLN A 1 278 ? -2.888 12.614 9.248 1.00 90.12 278 GLN A N 1
ATOM 2111 C CA . GLN A 1 278 ? -3.742 11.442 9.058 1.00 90.12 278 GLN A CA 1
ATOM 2112 C C . GLN A 1 278 ? -3.040 10.169 9.570 1.00 90.12 278 GLN A C 1
ATOM 2114 O O . GLN A 1 278 ? -1.887 9.930 9.218 1.00 90.12 278 GLN A O 1
ATOM 2119 N N . HIS A 1 279 ? -3.717 9.337 10.369 1.00 96.00 279 HIS A N 1
ATOM 2120 C CA . HIS A 1 279 ? -3.146 8.100 10.927 1.00 96.00 279 HIS A CA 1
ATOM 2121 C C . HIS A 1 279 ? -4.198 7.009 11.128 1.00 96.00 279 HIS A C 1
ATOM 2123 O O . HIS A 1 279 ? -5.329 7.313 11.492 1.00 96.00 279 HIS A O 1
ATOM 2129 N N . PHE A 1 280 ? -3.833 5.746 10.918 1.00 98.31 280 PHE A N 1
ATOM 2130 C CA . PHE A 1 280 ? -4.718 4.606 11.171 1.00 98.31 280 PHE A CA 1
ATOM 2131 C C . PHE A 1 280 ? -4.334 3.921 12.484 1.00 98.31 280 PHE A C 1
ATOM 2133 O O . PHE A 1 280 ? -3.163 3.602 12.703 1.00 98.31 280 PHE A O 1
ATOM 2140 N N . ILE A 1 281 ? -5.334 3.666 13.328 1.00 98.56 281 ILE A N 1
ATOM 2141 C CA . ILE A 1 281 ? -5.206 2.902 14.576 1.00 98.56 281 ILE A CA 1
ATOM 2142 C C . ILE A 1 281 ? -6.221 1.759 14.602 1.00 98.56 281 ILE A C 1
ATOM 2144 O O . ILE A 1 281 ? -7.267 1.829 13.951 1.00 98.56 281 ILE A O 1
ATOM 2148 N N . VAL A 1 282 ? -5.936 0.708 15.366 1.00 98.88 282 VAL A N 1
ATOM 2149 C CA . VAL A 1 282 ? -6.846 -0.426 15.557 1.00 98.88 282 VAL A CA 1
ATOM 2150 C C . VAL A 1 282 ? -7.489 -0.332 16.937 1.00 98.88 282 VAL A C 1
ATOM 2152 O O . VAL A 1 282 ? -6.799 -0.240 17.947 1.00 98.88 282 VAL A O 1
ATOM 2155 N N . LEU A 1 283 ? -8.816 -0.388 16.994 1.00 98.69 283 LEU A N 1
ATOM 2156 C CA . LEU A 1 283 ? -9.581 -0.554 18.224 1.00 98.69 283 LEU A CA 1
ATOM 2157 C C . LEU A 1 283 ? -9.861 -2.048 18.412 1.00 98.69 283 LEU A C 1
ATOM 2159 O O . LEU A 1 283 ? -10.682 -2.628 17.699 1.00 98.69 283 LEU A O 1
ATOM 2163 N N . ALA A 1 284 ? -9.159 -2.664 19.360 1.00 98.06 284 ALA A N 1
ATOM 2164 C CA . ALA A 1 284 ? -9.122 -4.112 19.568 1.00 98.06 284 ALA A CA 1
ATOM 2165 C C . ALA A 1 284 ? -10.214 -4.642 20.518 1.00 98.06 284 ALA A C 1
ATOM 2167 O O . ALA A 1 284 ? -10.175 -5.804 20.915 1.00 98.06 284 ALA A O 1
ATOM 2168 N N . GLY A 1 285 ? -11.181 -3.798 20.886 1.00 96.81 285 GLY A N 1
ATOM 2169 C CA . GLY A 1 285 ? -12.311 -4.144 21.749 1.00 96.81 285 GLY A CA 1
ATOM 2170 C C . GLY A 1 285 ? -12.413 -3.249 22.983 1.00 96.81 285 GLY A C 1
ATOM 2171 O O . GLY A 1 285 ? -11.807 -2.175 23.051 1.00 96.81 285 GLY A O 1
ATOM 2172 N N . ILE A 1 286 ? -13.202 -3.697 23.961 1.00 97.00 286 ILE A N 1
ATOM 2173 C CA . ILE A 1 286 ? -13.421 -3.021 25.244 1.00 97.00 286 ILE A CA 1
ATOM 2174 C C . ILE A 1 286 ? -12.949 -3.941 26.373 1.00 97.00 286 ILE A C 1
ATOM 2176 O O . ILE A 1 286 ? -13.313 -5.114 26.413 1.00 97.00 286 ILE A O 1
ATOM 2180 N N . ASN A 1 287 ? -12.133 -3.417 27.287 1.00 95.81 287 ASN A N 1
ATOM 2181 C CA . ASN A 1 287 ? -11.654 -4.163 28.447 1.00 95.81 287 ASN A CA 1
ATOM 2182 C C . ASN A 1 287 ? -12.703 -4.233 29.574 1.00 95.81 287 ASN A C 1
ATOM 2184 O O . ASN A 1 287 ? -13.750 -3.588 29.526 1.00 95.81 287 ASN A O 1
ATOM 2188 N N . GLU A 1 288 ? -12.400 -4.982 30.634 1.00 94.56 288 GLU A N 1
ATOM 2189 C CA . GLU A 1 288 ? -13.298 -5.188 31.785 1.00 94.56 288 GLU A CA 1
ATOM 2190 C C . GLU A 1 288 ? -13.716 -3.885 32.493 1.00 94.56 288 GLU A C 1
ATOM 2192 O O . GLU A 1 288 ? -14.768 -3.827 33.127 1.00 94.56 288 GLU A O 1
ATOM 2197 N N . ASN A 1 289 ? -12.924 -2.817 32.351 1.00 94.25 289 ASN A N 1
ATOM 2198 C CA . ASN A 1 289 ? -13.200 -1.499 32.923 1.00 94.25 289 ASN A CA 1
ATOM 2199 C C . ASN A 1 289 ? -14.047 -0.605 31.997 1.00 94.25 289 ASN A C 1
ATOM 2201 O O . ASN A 1 289 ? -14.234 0.578 32.292 1.00 94.25 289 ASN A O 1
ATOM 2205 N N . GLY A 1 290 ? -14.531 -1.128 30.867 1.00 95.38 290 GLY A N 1
ATOM 2206 C CA . GLY A 1 290 ? -15.289 -0.361 29.880 1.00 95.38 290 GLY A CA 1
ATOM 2207 C C . GLY A 1 290 ? -14.430 0.591 29.040 1.00 95.38 290 GLY A C 1
ATOM 2208 O O . GLY A 1 290 ? -14.970 1.518 28.438 1.00 95.38 290 GLY A O 1
ATOM 2209 N N . LYS A 1 291 ? -13.103 0.404 29.015 1.00 98.00 291 LYS A N 1
ATOM 2210 C CA . LYS A 1 291 ? -12.162 1.231 28.247 1.00 98.00 291 LYS A CA 1
ATOM 2211 C C . LYS A 1 291 ? -11.795 0.570 26.927 1.00 98.00 291 LYS A C 1
ATOM 2213 O O . LYS A 1 291 ? -11.719 -0.652 26.837 1.00 98.00 291 LYS A O 1
ATOM 2218 N N . ILE A 1 292 ? -11.525 1.384 25.916 1.00 98.50 292 ILE A N 1
ATOM 2219 C CA . ILE A 1 292 ? -11.177 0.935 24.569 1.00 98.50 292 ILE A CA 1
ATOM 2220 C C . ILE A 1 292 ? -9.714 0.493 24.543 1.00 98.50 292 ILE A C 1
ATOM 2222 O O . ILE A 1 292 ? -8.824 1.235 24.962 1.00 98.50 292 ILE A O 1
ATOM 2226 N N . ILE A 1 293 ? -9.466 -0.708 24.031 1.00 98.31 293 ILE A N 1
ATOM 2227 C CA . ILE A 1 293 ? -8.119 -1.227 23.788 1.00 98.31 293 ILE A CA 1
ATOM 2228 C C . ILE A 1 293 ? -7.663 -0.714 22.420 1.00 98.31 293 ILE A C 1
ATOM 2230 O O . ILE A 1 293 ? -8.373 -0.901 21.430 1.00 98.31 293 ILE A O 1
ATOM 2234 N N . VAL A 1 294 ? -6.495 -0.070 22.357 1.00 98.50 294 VAL A N 1
ATOM 2235 C CA . VAL A 1 294 ? -5.938 0.484 21.113 1.00 98.50 294 VAL A CA 1
ATOM 2236 C C . VAL A 1 294 ? -4.620 -0.204 20.777 1.00 98.50 294 VAL A C 1
ATOM 2238 O O . VAL A 1 294 ? -3.681 -0.176 21.571 1.00 98.50 294 VAL A O 1
ATOM 2241 N N . ASN A 1 295 ? -4.552 -0.757 19.570 1.00 98.38 295 ASN A N 1
ATOM 2242 C CA . ASN A 1 295 ? -3.335 -1.238 18.935 1.00 98.38 295 ASN A CA 1
ATOM 2243 C C . ASN A 1 295 ? -2.903 -0.195 17.892 1.00 98.38 295 ASN A C 1
ATOM 2245 O O . ASN A 1 295 ? -3.569 0.004 16.872 1.00 98.38 295 ASN A O 1
ATOM 2249 N N . ASP A 1 296 ? -1.810 0.513 18.164 1.00 98.25 296 ASP A N 1
ATOM 2250 C CA . ASP A 1 296 ? -1.299 1.585 17.311 1.00 98.25 296 ASP A CA 1
ATOM 2251 C C . ASP A 1 296 ? -0.015 1.134 16.606 1.00 98.25 296 ASP A C 1
ATOM 2253 O O . ASP A 1 296 ? 0.914 0.629 17.226 1.00 98.25 296 ASP A O 1
ATOM 2257 N N . SER A 1 297 ? 0.057 1.318 15.292 1.00 97.25 297 SER A N 1
ATOM 2258 C CA . SER A 1 297 ? 1.237 0.963 14.501 1.00 97.25 297 SER A CA 1
ATOM 2259 C C . SER A 1 297 ? 2.434 1.908 14.713 1.00 97.25 297 SER A C 1
ATOM 2261 O O . SER A 1 297 ? 3.551 1.596 14.286 1.00 97.25 297 SER A O 1
ATOM 2263 N N . ASN A 1 298 ? 2.230 3.062 15.358 1.00 96.38 298 ASN A N 1
ATOM 2264 C CA . ASN A 1 298 ? 3.284 3.995 15.743 1.00 96.38 298 ASN A CA 1
ATOM 2265 C C . ASN A 1 298 ? 3.851 3.652 17.132 1.00 96.38 298 ASN A C 1
ATOM 2267 O O . ASN A 1 298 ? 3.229 3.920 18.160 1.00 96.38 298 ASN A O 1
ATOM 2271 N N . ARG A 1 299 ? 5.070 3.101 17.164 1.00 95.44 299 ARG A N 1
ATOM 2272 C CA . ARG A 1 299 ? 5.746 2.691 18.406 1.00 95.44 299 ARG A CA 1
ATOM 2273 C C . ARG A 1 299 ? 5.946 3.854 19.379 1.00 95.44 299 ARG A C 1
ATOM 2275 O O . ARG A 1 299 ? 5.769 3.666 20.579 1.00 95.44 299 ARG A O 1
ATOM 2282 N N . ASP A 1 300 ? 6.253 5.045 18.871 1.00 94.56 300 ASP A N 1
ATOM 2283 C CA . ASP A 1 300 ? 6.583 6.209 19.702 1.00 94.56 300 ASP A CA 1
ATOM 2284 C C . ASP A 1 300 ? 5.393 6.656 20.570 1.00 94.56 300 ASP A C 1
ATOM 2286 O O . ASP A 1 300 ? 5.580 7.219 21.651 1.00 94.56 300 ASP A O 1
ATOM 2290 N N . ASN A 1 301 ? 4.161 6.346 20.146 1.00 95.94 301 ASN A N 1
ATOM 2291 C CA . ASN A 1 301 ? 2.953 6.668 20.902 1.00 95.94 301 ASN A CA 1
ATOM 2292 C C . ASN A 1 301 ? 2.865 5.901 22.234 1.00 95.94 301 ASN A C 1
ATOM 2294 O O . ASN A 1 301 ? 2.307 6.432 23.193 1.00 95.94 301 ASN A O 1
ATOM 2298 N N . TYR A 1 302 ? 3.460 4.709 22.345 1.00 96.31 302 TYR A N 1
ATOM 2299 C CA . TYR A 1 302 ? 3.432 3.911 23.580 1.00 96.31 302 TYR A CA 1
ATOM 2300 C C . TYR A 1 302 ? 4.291 4.517 24.696 1.00 96.31 302 TYR A C 1
ATOM 2302 O O . TYR A 1 302 ? 3.962 4.393 25.877 1.00 96.31 302 TYR A O 1
ATOM 2310 N N . ASP A 1 303 ? 5.363 5.217 24.327 1.00 94.81 303 ASP A N 1
ATOM 2311 C CA . ASP A 1 303 ? 6.247 5.907 25.266 1.00 94.81 303 ASP A CA 1
ATOM 2312 C C . ASP A 1 303 ? 5.847 7.375 25.483 1.00 94.81 303 ASP A C 1
ATOM 2314 O O . ASP A 1 303 ? 6.348 8.040 26.399 1.00 94.81 303 ASP A O 1
ATOM 2318 N N . PHE A 1 304 ? 4.916 7.898 24.678 1.00 94.69 304 PHE A N 1
ATOM 2319 C CA . PHE A 1 304 ? 4.454 9.270 24.802 1.00 94.69 304 PHE A CA 1
ATOM 2320 C C . PHE A 1 304 ? 3.624 9.454 26.075 1.00 94.69 304 PHE A C 1
ATOM 2322 O O . PHE A 1 304 ? 2.591 8.820 26.281 1.00 94.69 304 PHE A O 1
ATOM 2329 N N . TRP A 1 305 ? 4.065 10.364 26.946 1.00 91.94 305 TRP A N 1
ATOM 2330 C CA . TRP A 1 305 ? 3.544 10.502 28.311 1.00 91.94 305 TRP A CA 1
ATOM 2331 C C . TRP A 1 305 ? 2.023 10.721 28.406 1.00 91.94 305 TRP A C 1
ATOM 2333 O O . TRP A 1 305 ? 1.426 10.312 29.400 1.00 91.94 305 TRP A O 1
ATOM 2343 N N . GLN A 1 306 ? 1.398 11.353 27.403 1.00 91.94 306 GLN A N 1
ATOM 2344 C CA . GLN A 1 306 ? -0.057 11.572 27.369 1.00 91.94 306 GLN A CA 1
ATOM 2345 C C . GLN A 1 306 ? -0.837 10.292 27.058 1.00 91.94 306 GLN A C 1
ATOM 2347 O O . GLN A 1 306 ? -1.953 10.133 27.543 1.00 91.94 306 GLN A O 1
ATOM 2352 N N . LEU A 1 307 ? -0.253 9.386 26.271 1.00 96.12 307 LEU A N 1
ATOM 2353 C CA . LEU A 1 307 ? -0.916 8.186 25.755 1.00 96.12 307 LEU A CA 1
ATOM 2354 C C . LEU A 1 307 ? -0.547 6.927 26.530 1.00 96.12 307 LEU A C 1
ATOM 2356 O O . LEU A 1 307 ? -1.352 6.003 26.596 1.00 96.12 307 LEU A O 1
ATOM 2360 N N . LYS A 1 308 ? 0.638 6.897 27.148 1.00 94.94 308 LYS A N 1
ATOM 2361 C CA . LYS A 1 308 ? 1.179 5.733 27.857 1.00 94.94 308 LYS A CA 1
ATOM 2362 C C . LYS A 1 308 ? 0.165 5.089 28.802 1.00 94.94 308 LYS A C 1
ATOM 2364 O O . LYS A 1 308 ? -0.063 3.886 28.747 1.00 94.94 308 LYS A O 1
ATOM 2369 N N . LYS A 1 309 ? -0.504 5.907 29.621 1.00 95.25 309 LYS A N 1
ATOM 2370 C CA . LYS A 1 309 ? -1.541 5.429 30.542 1.00 95.25 309 LYS A CA 1
ATOM 2371 C C . LYS A 1 309 ? -2.723 4.787 29.805 1.00 95.25 309 LYS A C 1
ATOM 2373 O O . LYS A 1 309 ? -3.248 3.782 30.264 1.00 95.25 309 LYS A O 1
ATOM 2378 N N . GLY A 1 310 ? -3.138 5.350 28.672 1.00 96.56 310 GLY A N 1
ATOM 2379 C CA . GLY A 1 310 ? -4.213 4.795 27.849 1.00 96.56 310 GLY A CA 1
ATOM 2380 C C . GLY A 1 310 ? -3.838 3.457 27.209 1.00 96.56 310 GLY A C 1
ATOM 2381 O O . GLY A 1 310 ? -4.676 2.566 27.151 1.00 96.56 310 GLY A O 1
ATOM 2382 N N . PHE A 1 311 ? -2.581 3.259 26.804 1.00 97.12 311 PHE A N 1
ATOM 2383 C CA . PHE A 1 311 ? -2.122 1.952 26.314 1.00 97.12 311 PHE A CA 1
ATOM 2384 C C . PHE A 1 311 ? -2.039 0.888 27.421 1.00 97.12 311 PHE A C 1
ATOM 2386 O O . PHE A 1 311 ? -2.248 -0.289 27.144 1.00 97.12 311 PHE A O 1
ATOM 2393 N N . GLU A 1 312 ? -1.769 1.282 28.670 1.00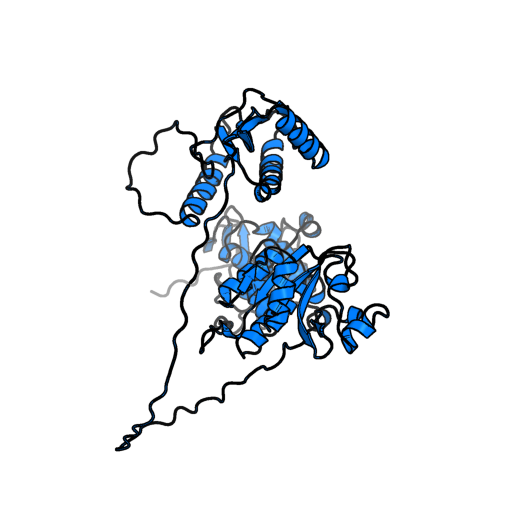 95.56 312 GLU A N 1
ATOM 2394 C CA . GLU A 1 312 ? -1.718 0.368 29.823 1.00 95.56 312 GLU A CA 1
ATOM 2395 C C . GLU A 1 312 ? -3.115 0.043 30.395 1.00 95.56 312 GLU A C 1
ATOM 2397 O O . GLU A 1 312 ? -3.389 -1.101 30.755 1.00 95.56 312 GLU A O 1
ATOM 2402 N N . GLU A 1 313 ? -4.009 1.034 30.489 1.00 96.81 313 GLU A N 1
ATOM 2403 C CA . GLU A 1 313 ? -5.301 0.923 31.196 1.00 96.81 313 GLU A CA 1
ATOM 2404 C C . GLU A 1 313 ? -6.534 0.943 30.265 1.00 96.81 313 GLU A C 1
ATOM 2406 O O . GLU A 1 313 ? -7.652 0.628 30.692 1.00 96.81 313 GLU A O 1
ATOM 2411 N N . GLY A 1 314 ? -6.344 1.297 28.995 1.00 97.50 314 GLY A N 1
ATOM 2412 C CA . GLY A 1 314 ? -7.385 1.556 28.001 1.00 97.50 314 GLY A CA 1
ATOM 2413 C C . GLY A 1 314 ? -7.783 3.038 27.894 1.00 97.50 314 GLY A C 1
ATOM 2414 O O . GLY A 1 314 ? -7.647 3.827 28.832 1.00 97.50 314 GLY A O 1
ATOM 2415 N N . PHE A 1 315 ? -8.330 3.408 26.736 1.00 98.06 3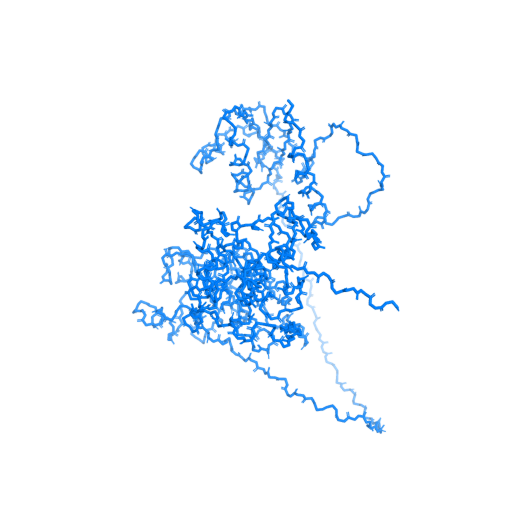15 PHE A N 1
ATOM 2416 C CA . PHE A 1 315 ? -8.748 4.769 26.387 1.00 98.06 315 PHE A CA 1
ATOM 2417 C C . PHE A 1 315 ? -10.242 5.002 26.632 1.00 98.06 315 PHE A C 1
ATOM 2419 O O . PHE A 1 315 ? -11.055 4.074 26.591 1.00 98.06 315 PHE A O 1
ATOM 2426 N N . ASN A 1 316 ? -10.631 6.250 26.880 1.00 96.94 316 ASN A N 1
ATOM 2427 C CA . ASN A 1 316 ? -12.037 6.624 26.883 1.00 96.94 316 ASN A CA 1
ATOM 2428 C C . ASN A 1 316 ? -12.577 6.812 25.459 1.00 96.94 316 ASN A C 1
ATOM 2430 O O . ASN A 1 316 ? -11.816 7.122 24.542 1.00 96.94 316 ASN A O 1
ATOM 2434 N N . PRO A 1 317 ? -13.905 6.736 25.269 1.00 93.88 317 PRO A N 1
ATOM 2435 C CA . PRO A 1 317 ? -14.533 7.097 24.003 1.00 93.88 317 PRO A CA 1
ATOM 2436 C C . PRO A 1 317 ? -14.175 8.510 23.518 1.00 93.88 317 PRO A C 1
ATOM 2438 O O . PRO A 1 317 ? -13.947 8.702 22.327 1.00 93.88 317 PRO A O 1
ATOM 2441 N N . GLU A 1 318 ? -14.091 9.493 24.419 1.00 92.75 318 GLU A N 1
ATOM 2442 C CA . GLU A 1 318 ? -13.718 10.872 24.082 1.00 92.75 318 GLU A CA 1
ATOM 2443 C C . GLU A 1 318 ? -12.286 11.014 23.547 1.00 92.75 318 GLU A C 1
ATOM 2445 O O . GLU A 1 318 ? -12.048 11.871 22.696 1.00 92.75 318 GLU A O 1
ATOM 2450 N N . ASP A 1 319 ? -11.365 10.148 23.981 1.00 94.62 319 ASP A N 1
ATOM 2451 C CA . ASP A 1 319 ? -9.966 10.154 23.537 1.00 94.62 319 ASP A CA 1
ATOM 2452 C C . ASP A 1 319 ? -9.849 9.759 22.053 1.00 94.62 319 ASP A C 1
ATOM 2454 O O . ASP A 1 319 ? -8.958 10.229 21.347 1.00 94.62 319 ASP A O 1
ATOM 2458 N N . ILE A 1 320 ? -10.773 8.917 21.569 1.00 95.12 320 ILE A N 1
ATOM 2459 C CA . ILE A 1 320 ? -10.848 8.487 20.165 1.00 95.12 320 ILE A CA 1
ATOM 2460 C C . ILE A 1 320 ? -11.745 9.414 19.338 1.00 95.12 320 ILE A C 1
ATOM 2462 O O . ILE A 1 320 ? -11.475 9.683 18.171 1.00 95.12 320 ILE A O 1
ATOM 2466 N N . LEU A 1 321 ? -12.837 9.913 19.922 1.00 90.88 321 LEU A N 1
ATOM 2467 C CA . LEU A 1 321 ? -13.743 10.829 19.230 1.00 90.88 321 LEU A CA 1
ATOM 2468 C C . LEU A 1 321 ? -13.017 12.114 18.811 1.00 90.88 321 LEU A C 1
ATOM 2470 O O . LEU A 1 321 ? -13.296 12.668 17.744 1.00 90.88 321 LEU A O 1
ATOM 2474 N N . LEU A 1 322 ? -12.071 12.570 19.636 1.00 86.31 322 LEU A N 1
ATOM 2475 C CA . LEU A 1 322 ? -11.197 13.687 19.324 1.00 86.31 322 LEU A CA 1
ATOM 2476 C C . LEU A 1 322 ? -10.252 13.289 18.174 1.00 86.31 322 LEU A C 1
ATOM 2478 O O . LEU A 1 322 ? -9.244 12.614 18.367 1.00 86.31 322 LEU A O 1
ATOM 2482 N N . GLY A 1 323 ? -10.622 13.681 16.954 1.00 88.12 323 GLY A N 1
ATOM 2483 C CA . GLY A 1 323 ? -9.873 13.395 15.729 1.00 88.12 323 GLY A CA 1
ATOM 2484 C C . GLY A 1 323 ? -10.412 12.248 14.873 1.00 88.12 323 GLY A C 1
ATOM 2485 O O . GLY A 1 323 ? -9.771 11.925 13.879 1.00 88.12 323 GLY A O 1
ATOM 2486 N N . TYR A 1 324 ? -11.565 11.659 15.205 1.00 94.44 324 TYR A N 1
ATOM 2487 C CA . TYR A 1 324 ? -12.223 10.653 14.362 1.00 94.44 324 TYR A CA 1
ATOM 2488 C C . TYR A 1 324 ? -12.543 11.206 12.962 1.00 94.44 324 TYR A C 1
ATOM 2490 O O . TYR A 1 324 ? -13.227 12.223 12.841 1.00 94.44 324 TYR A O 1
ATOM 2498 N N . ASP A 1 325 ? -12.103 10.500 11.918 1.00 93.81 325 ASP A N 1
ATOM 2499 C CA . ASP A 1 325 ? -12.258 10.904 10.508 1.00 93.81 325 ASP A CA 1
ATOM 2500 C C . ASP A 1 325 ? -12.845 9.787 9.616 1.00 93.81 325 ASP A C 1
ATOM 2502 O O . ASP A 1 325 ? -13.094 9.971 8.427 1.00 93.81 325 ASP A O 1
ATOM 2506 N N . GLY A 1 326 ? -13.087 8.602 10.184 1.00 96.38 326 GLY A N 1
ATOM 2507 C CA . GLY A 1 326 ? -13.680 7.455 9.494 1.00 96.38 326 GLY A CA 1
ATOM 2508 C C . GLY A 1 326 ? -13.321 6.129 10.159 1.00 96.38 326 GLY A C 1
ATOM 2509 O O . GLY A 1 326 ? -12.399 6.064 10.967 1.00 96.38 326 GLY A O 1
ATOM 2510 N N . ALA A 1 327 ? -14.053 5.056 9.847 1.00 98.00 327 ALA A N 1
ATOM 2511 C CA . ALA A 1 327 ? -13.729 3.728 10.366 1.00 98.00 327 ALA A CA 1
ATOM 2512 C C . ALA A 1 327 ? -14.294 2.577 9.531 1.00 98.00 327 ALA A C 1
ATOM 2514 O O . ALA A 1 327 ? -15.298 2.719 8.828 1.00 98.00 327 ALA A O 1
ATOM 2515 N N . TRP A 1 328 ? -13.684 1.412 9.717 1.00 98.69 328 TRP A N 1
ATOM 2516 C CA . TRP A 1 328 ? -14.116 0.118 9.207 1.00 98.69 328 TRP A CA 1
ATOM 2517 C C . TRP A 1 328 ? -14.290 -0.826 10.389 1.00 98.69 328 TRP A C 1
ATOM 2519 O O . TRP A 1 328 ? -13.387 -0.952 11.212 1.00 98.69 328 TRP A O 1
ATOM 2529 N N . ILE A 1 329 ? -15.468 -1.432 10.494 1.00 98.81 329 ILE A N 1
ATOM 2530 C CA . ILE A 1 329 ? -15.851 -2.350 11.568 1.00 98.81 329 ILE A CA 1
ATOM 2531 C C . ILE A 1 329 ? -15.739 -3.770 11.035 1.00 98.81 329 ILE A C 1
ATOM 2533 O O . ILE A 1 329 ? -16.236 -4.048 9.940 1.00 98.81 329 ILE A O 1
ATOM 2537 N N . TYR A 1 330 ? -15.150 -4.648 11.835 1.00 98.69 330 TYR A N 1
ATOM 2538 C CA . TYR A 1 330 ? -14.873 -6.029 11.490 1.00 98.69 330 TYR A CA 1
ATOM 2539 C C . TYR A 1 330 ? -15.502 -6.985 12.494 1.00 98.69 330 TYR A C 1
ATOM 2541 O O . TYR A 1 330 ? -15.395 -6.790 13.707 1.00 98.69 330 TYR A O 1
ATOM 2549 N N . ASP A 1 331 ? -16.124 -8.036 11.976 1.00 97.56 331 ASP A N 1
ATOM 2550 C CA . ASP A 1 331 ? -16.827 -9.035 12.771 1.00 97.56 331 ASP A CA 1
ATOM 2551 C C . ASP A 1 331 ? -16.219 -10.421 12.561 1.00 97.56 331 ASP A C 1
ATOM 2553 O O . ASP A 1 331 ? -16.451 -11.063 11.537 1.00 97.56 331 ASP A O 1
ATOM 2557 N N . LYS A 1 332 ? -15.455 -10.899 13.552 1.00 95.88 332 LYS A N 1
ATOM 2558 C CA . LYS A 1 332 ? -14.852 -12.237 13.498 1.00 95.88 332 LYS A CA 1
ATOM 2559 C C . LYS A 1 332 ? -15.909 -13.341 13.428 1.00 95.88 332 LYS A C 1
ATOM 2561 O O . LYS A 1 332 ? -15.682 -14.344 12.766 1.00 95.88 332 LYS A O 1
ATOM 2566 N N . SER A 1 333 ? -17.070 -13.155 14.059 1.00 95.50 333 SER A N 1
ATOM 2567 C CA . SER A 1 333 ? -18.146 -14.157 14.055 1.00 95.50 333 SER A CA 1
ATOM 2568 C C . SER A 1 333 ? -18.860 -14.277 12.706 1.00 95.50 333 SER A C 1
ATOM 2570 O O . SER A 1 333 ? -19.507 -15.287 12.443 1.00 95.50 333 SER A O 1
ATOM 2572 N N . ALA A 1 334 ? -18.718 -13.266 11.844 1.00 96.50 334 ALA A N 1
ATOM 2573 C CA . ALA A 1 334 ? -19.252 -13.263 10.487 1.00 96.50 334 ALA A CA 1
ATOM 2574 C C . ALA A 1 334 ? -18.244 -13.766 9.434 1.00 96.50 334 ALA A C 1
ATOM 2576 O O . ALA A 1 334 ? -18.575 -13.790 8.247 1.00 96.50 334 ALA A O 1
ATOM 2577 N N . MET A 1 335 ? -17.029 -14.156 9.838 1.00 96.62 335 MET A N 1
ATOM 2578 C CA . MET A 1 335 ? -16.077 -14.821 8.946 1.00 96.62 335 MET A CA 1
ATOM 2579 C C . MET A 1 335 ? -16.533 -16.262 8.659 1.00 96.62 335 MET A C 1
ATOM 2581 O O . MET A 1 335 ? -17.079 -16.918 9.549 1.00 96.62 335 MET A O 1
ATOM 2585 N N . PRO A 1 336 ? -16.322 -16.784 7.437 1.00 93.25 336 PRO A N 1
ATOM 2586 C CA . PRO A 1 336 ? -16.595 -18.188 7.137 1.00 93.25 336 PRO A CA 1
ATOM 2587 C C . PRO A 1 336 ? -15.680 -19.121 7.948 1.00 93.25 336 PRO A C 1
ATOM 2589 O O . PRO A 1 336 ? -14.587 -18.730 8.360 1.00 93.25 336 PRO A O 1
ATOM 2592 N N . GLU A 1 337 ? -16.107 -20.375 8.144 1.00 88.94 337 GLU A N 1
ATOM 2593 C CA . GLU A 1 337 ? -15.306 -21.387 8.856 1.00 88.94 337 GLU A CA 1
ATOM 2594 C C . GLU A 1 337 ? -13.931 -21.605 8.208 1.00 88.94 337 GLU A C 1
ATOM 2596 O O . GLU A 1 337 ? -12.944 -21.813 8.915 1.00 88.94 337 GLU A O 1
ATOM 2601 N N . GLU A 1 338 ? -13.857 -21.494 6.883 1.00 90.81 338 GLU A N 1
ATOM 2602 C CA . GLU A 1 338 ? -12.623 -21.488 6.100 1.00 90.81 338 GLU A CA 1
ATOM 2603 C C . GLU A 1 338 ? -12.469 -20.114 5.426 1.00 90.81 338 GLU A C 1
ATOM 2605 O O . GLU A 1 338 ? -13.059 -19.868 4.369 1.00 90.81 338 GLU A O 1
ATOM 2610 N N . PRO A 1 339 ? -11.748 -19.168 6.054 1.00 91.06 339 PRO A N 1
ATOM 2611 C CA . PRO A 1 339 ? -11.482 -17.869 5.455 1.00 91.06 339 PRO A CA 1
ATOM 2612 C C . PRO A 1 339 ? -10.574 -18.004 4.236 1.00 91.06 339 PRO A C 1
ATOM 2614 O O . PRO A 1 339 ? -9.691 -18.858 4.188 1.00 91.06 339 PRO A O 1
ATOM 2617 N N . PHE A 1 340 ? -10.771 -17.120 3.257 1.00 89.44 340 PHE A N 1
ATOM 2618 C CA . PHE A 1 340 ? -9.816 -16.974 2.167 1.00 89.44 340 PHE A CA 1
ATOM 2619 C C . PHE A 1 340 ? -8.468 -16.548 2.753 1.00 89.44 340 PHE A C 1
ATOM 2621 O O . PHE A 1 340 ? -8.347 -15.458 3.319 1.00 89.44 340 PHE A O 1
ATOM 2628 N N . ILE A 1 341 ? -7.472 -17.422 2.622 1.00 88.56 341 ILE A N 1
ATOM 2629 C CA . ILE A 1 341 ? -6.093 -17.103 2.959 1.00 88.56 341 ILE A CA 1
ATOM 2630 C C . ILE A 1 341 ? -5.378 -16.722 1.676 1.00 88.56 341 ILE A C 1
ATOM 2632 O O . ILE A 1 341 ? -5.294 -17.517 0.737 1.00 88.56 341 ILE A O 1
ATOM 2636 N N . TYR A 1 342 ? -4.914 -15.479 1.622 1.00 79.50 342 TYR A N 1
ATOM 2637 C CA . TYR A 1 342 ? -4.012 -15.077 0.564 1.00 79.50 342 TYR A CA 1
ATOM 2638 C C . TYR A 1 342 ? -2.653 -15.710 0.834 1.00 79.50 342 TYR A C 1
ATOM 2640 O O . TYR A 1 342 ? -2.130 -15.603 1.935 1.00 79.50 342 TYR A O 1
ATOM 2648 N N . TYR A 1 343 ? -2.094 -16.337 -0.189 1.00 73.25 343 TYR A N 1
ATOM 2649 C CA . TYR A 1 343 ? -0.686 -16.679 -0.231 1.00 73.25 343 TYR A CA 1
ATOM 2650 C C . TYR A 1 343 ? -0.105 -15.914 -1.404 1.00 73.25 343 TYR A C 1
ATOM 2652 O O . TYR A 1 343 ? -0.697 -15.898 -2.489 1.00 73.25 343 TYR A O 1
ATOM 2660 N N . GLU A 1 344 ? 1.034 -15.268 -1.192 1.00 62.81 344 GLU A N 1
ATOM 2661 C CA . GLU A 1 344 ? 1.792 -14.745 -2.312 1.00 62.81 344 GLU A CA 1
ATOM 2662 C C . GLU A 1 344 ? 2.217 -15.924 -3.188 1.00 62.81 344 GLU A C 1
ATOM 2664 O O . GLU A 1 344 ? 2.999 -16.778 -2.773 1.00 62.81 344 GLU A O 1
ATOM 2669 N N . GLU A 1 345 ? 1.660 -16.002 -4.398 1.00 54.41 345 GLU A N 1
ATOM 2670 C CA . GLU A 1 345 ? 2.253 -16.825 -5.443 1.00 54.41 345 GLU A CA 1
ATOM 2671 C C . GLU A 1 345 ? 3.605 -16.185 -5.759 1.00 54.41 345 GLU A C 1
ATOM 2673 O O . GLU A 1 345 ? 3.674 -15.249 -6.557 1.00 54.41 345 GLU A O 1
ATOM 2678 N N . GLU A 1 346 ? 4.672 -16.647 -5.094 1.00 51.78 346 GLU A N 1
ATOM 2679 C CA . GLU A 1 346 ? 6.029 -16.328 -5.524 1.00 51.78 346 GLU A CA 1
ATOM 2680 C C . GLU A 1 346 ? 6.095 -16.710 -7.010 1.00 51.78 346 GLU A C 1
ATOM 2682 O O . GLU A 1 346 ? 5.941 -17.895 -7.336 1.00 51.78 346 GLU A O 1
ATOM 2687 N N . PRO A 1 347 ? 6.260 -15.747 -7.940 1.00 51.91 347 PRO A N 1
ATOM 2688 C CA . PRO A 1 347 ? 6.425 -16.102 -9.341 1.00 51.91 347 PRO A CA 1
ATOM 2689 C C . PRO A 1 347 ? 7.609 -17.063 -9.412 1.00 51.91 347 PRO A C 1
ATOM 2691 O O . PRO A 1 347 ? 8.589 -16.821 -8.711 1.00 51.91 347 PRO A O 1
ATOM 2694 N N . GLU A 1 348 ? 7.531 -18.139 -10.209 1.00 52.44 348 GLU A N 1
ATOM 2695 C CA . GLU A 1 348 ? 8.650 -19.078 -10.367 1.00 52.44 348 GLU A CA 1
ATOM 2696 C C . GLU A 1 348 ? 9.930 -18.285 -10.673 1.00 52.44 348 GLU A C 1
ATOM 2698 O O . GLU A 1 348 ? 10.150 -17.823 -11.797 1.00 52.44 348 GLU A O 1
ATOM 2703 N N . ARG A 1 349 ? 10.757 -18.074 -9.642 1.00 54.44 349 ARG A N 1
ATOM 2704 C CA . ARG A 1 349 ? 12.021 -17.361 -9.761 1.00 54.44 349 ARG A CA 1
ATOM 2705 C C . ARG A 1 349 ? 12.955 -18.329 -10.463 1.00 54.44 349 ARG A C 1
ATOM 2707 O O . ARG A 1 349 ? 13.481 -19.255 -9.846 1.00 54.44 349 ARG A O 1
ATOM 2714 N N . GLY A 1 350 ? 13.110 -18.155 -11.772 1.00 56.56 350 GLY A N 1
ATOM 2715 C CA . GLY A 1 350 ? 14.160 -18.839 -12.516 1.00 56.56 350 GLY A CA 1
ATOM 2716 C C . GLY A 1 350 ? 15.533 -18.508 -11.922 1.00 56.56 350 GLY A C 1
ATOM 2717 O O . GLY A 1 350 ? 15.676 -17.569 -11.134 1.00 56.56 350 GLY A O 1
ATOM 2718 N N . GLU A 1 351 ? 16.572 -19.257 -12.300 1.00 64.44 351 GLU A N 1
ATOM 2719 C CA . GLU A 1 351 ? 17.934 -18.841 -11.953 1.00 64.44 351 GLU A CA 1
ATOM 2720 C C . GLU A 1 351 ? 18.171 -17.404 -12.454 1.00 64.44 351 GLU A C 1
ATOM 2722 O O . GLU A 1 351 ? 17.908 -17.121 -13.631 1.00 64.44 351 GLU A O 1
ATOM 2727 N N . PRO A 1 352 ? 18.644 -16.483 -11.590 1.00 68.69 352 PRO A N 1
ATOM 2728 C CA . PRO A 1 352 ? 18.799 -15.093 -11.972 1.00 68.69 352 PRO A CA 1
ATOM 2729 C C . PRO A 1 352 ? 19.826 -14.981 -13.104 1.00 68.69 352 PRO A C 1
ATOM 2731 O O . PRO A 1 352 ? 21.022 -15.185 -12.907 1.00 68.69 352 PRO A O 1
ATOM 2734 N N . ARG A 1 353 ? 19.370 -14.583 -14.297 1.00 82.88 353 ARG A N 1
ATOM 2735 C CA . ARG A 1 353 ? 20.188 -14.251 -15.480 1.00 82.88 353 ARG A CA 1
ATOM 2736 C C . ARG A 1 353 ? 21.335 -13.294 -15.150 1.00 82.88 353 ARG A C 1
ATOM 2738 O O . ARG A 1 353 ? 22.362 -13.303 -15.831 1.00 82.88 353 ARG A O 1
ATOM 2745 N N . TYR A 1 354 ? 21.129 -12.456 -14.138 1.00 83.06 354 TYR A N 1
ATOM 2746 C CA . TYR A 1 354 ? 22.039 -11.417 -13.677 1.00 83.06 354 TYR A CA 1
ATOM 2747 C C . TYR A 1 354 ? 22.683 -11.753 -12.322 1.00 83.06 354 TYR A C 1
ATOM 2749 O O . TYR A 1 354 ? 22.917 -10.846 -11.533 1.00 83.06 354 TYR A O 1
ATOM 2757 N N . ALA A 1 355 ? 22.964 -13.029 -12.029 1.00 74.19 355 ALA A N 1
ATOM 2758 C CA . ALA A 1 355 ? 23.530 -13.472 -10.745 1.00 74.19 355 ALA A CA 1
ATOM 2759 C C . ALA A 1 355 ? 24.803 -12.714 -10.303 1.00 74.19 355 ALA A C 1
ATOM 2761 O O . ALA A 1 355 ? 25.033 -12.554 -9.107 1.00 74.19 355 ALA A O 1
ATOM 2762 N N . ASP A 1 356 ? 25.598 -12.215 -11.255 1.00 81.69 356 ASP A N 1
ATOM 2763 C CA . ASP A 1 356 ? 26.824 -11.450 -10.985 1.00 81.69 356 ASP A CA 1
ATOM 2764 C C . ASP A 1 356 ? 26.577 -9.943 -10.761 1.00 81.69 356 ASP A C 1
ATOM 2766 O O . ASP A 1 356 ? 27.488 -9.212 -10.370 1.00 81.69 356 ASP A O 1
ATOM 2770 N N . ILE A 1 357 ? 25.352 -9.453 -10.988 1.00 83.94 357 ILE A N 1
ATOM 2771 C CA . ILE A 1 357 ? 24.979 -8.051 -10.776 1.00 83.94 357 ILE A CA 1
ATOM 2772 C C . ILE A 1 357 ? 24.435 -7.892 -9.359 1.00 83.94 357 ILE A C 1
ATOM 2774 O O . ILE A 1 357 ? 23.349 -8.361 -9.026 1.00 83.94 357 ILE A O 1
ATOM 2778 N N . THR A 1 358 ? 25.165 -7.152 -8.529 1.00 81.00 358 THR A N 1
ATOM 2779 C CA . THR A 1 358 ? 24.669 -6.715 -7.220 1.00 81.00 358 THR A CA 1
ATOM 2780 C C . THR A 1 358 ? 24.171 -5.280 -7.325 1.00 81.00 358 THR A C 1
ATOM 2782 O O . THR A 1 358 ? 24.962 -4.374 -7.577 1.00 81.00 358 THR A O 1
ATOM 2785 N N . LEU A 1 359 ? 22.872 -5.065 -7.114 1.00 80.19 359 LEU A N 1
ATOM 2786 C CA . LEU A 1 359 ? 22.289 -3.724 -7.046 1.00 80.19 359 LEU A CA 1
ATOM 2787 C C . LEU A 1 359 ? 22.116 -3.304 -5.589 1.00 80.19 359 LEU A C 1
ATOM 2789 O O . LEU A 1 359 ? 21.491 -4.009 -4.795 1.00 80.19 359 LEU A O 1
ATOM 2793 N N . SER A 1 360 ? 22.648 -2.135 -5.238 1.00 79.69 360 SER A N 1
ATOM 2794 C CA . SER A 1 360 ? 22.324 -1.491 -3.969 1.00 79.69 360 SER A CA 1
ATOM 2795 C C . SER A 1 360 ? 20.898 -0.930 -3.989 1.00 79.69 360 SER A C 1
ATOM 2797 O O . SER A 1 360 ? 20.266 -0.778 -5.034 1.00 79.69 360 SER A O 1
ATOM 2799 N N . GLN A 1 361 ? 20.381 -0.550 -2.823 1.00 70.81 361 GLN A N 1
ATOM 2800 C CA . GLN A 1 361 ? 19.085 0.130 -2.750 1.00 70.81 361 GLN A CA 1
ATOM 2801 C C . GLN A 1 361 ? 19.079 1.472 -3.494 1.00 70.81 361 GLN A C 1
ATOM 2803 O O . GLN A 1 361 ? 18.058 1.867 -4.055 1.00 70.81 361 GLN A O 1
ATOM 2808 N N . ASP A 1 362 ? 20.213 2.170 -3.527 1.00 76.19 362 ASP A N 1
ATOM 2809 C CA . ASP A 1 362 ? 20.326 3.419 -4.277 1.00 76.19 362 ASP A CA 1
ATOM 2810 C C . ASP A 1 362 ? 20.352 3.160 -5.788 1.00 76.19 362 ASP A C 1
ATOM 2812 O O . ASP A 1 362 ? 19.755 3.932 -6.539 1.00 76.19 362 ASP A O 1
ATOM 2816 N N . ASP A 1 363 ? 20.914 2.028 -6.224 1.00 85.38 363 ASP A N 1
ATOM 2817 C CA . ASP A 1 363 ? 20.822 1.570 -7.613 1.00 85.38 363 ASP A CA 1
ATOM 2818 C C . ASP A 1 363 ? 19.377 1.242 -7.996 1.00 85.38 363 ASP A C 1
ATOM 2820 O O . ASP A 1 363 ? 18.892 1.700 -9.027 1.00 85.38 363 ASP A O 1
ATOM 2824 N N . ILE A 1 364 ? 18.643 0.519 -7.146 1.00 83.62 364 ILE A N 1
ATOM 2825 C CA . ILE A 1 364 ? 17.231 0.196 -7.395 1.00 83.62 364 ILE A CA 1
ATOM 2826 C C . ILE A 1 364 ? 16.396 1.480 -7.504 1.00 83.62 364 ILE A C 1
ATOM 2828 O O . ILE A 1 364 ? 15.616 1.630 -8.444 1.00 83.62 364 ILE A O 1
ATOM 2832 N N . LYS A 1 365 ? 16.590 2.451 -6.601 1.00 80.12 365 LYS A N 1
ATOM 2833 C CA . LYS A 1 365 ? 15.916 3.761 -6.675 1.00 80.12 365 LYS A CA 1
ATOM 2834 C C . LYS A 1 365 ? 16.284 4.521 -7.945 1.00 80.12 365 LYS A C 1
ATOM 2836 O O . LYS A 1 365 ? 15.419 5.137 -8.568 1.00 80.12 365 LYS A O 1
ATOM 2841 N N . LEU A 1 366 ? 17.560 4.506 -8.327 1.00 88.69 366 LEU A N 1
ATOM 2842 C CA . LEU A 1 366 ? 18.040 5.163 -9.536 1.00 88.69 366 LEU A CA 1
ATOM 2843 C C . LEU A 1 366 ? 17.428 4.521 -10.790 1.00 88.69 366 LEU A C 1
ATOM 2845 O O . LEU A 1 366 ? 16.917 5.236 -11.655 1.00 88.69 366 LEU A O 1
ATOM 2849 N N . LEU A 1 367 ? 17.401 3.189 -10.861 1.00 92.31 367 LEU A N 1
ATOM 2850 C CA . LEU A 1 367 ? 16.765 2.456 -11.950 1.00 92.31 367 LEU A CA 1
ATOM 2851 C C . LEU A 1 367 ? 15.258 2.725 -11.991 1.00 92.31 367 LEU A C 1
ATOM 2853 O O . LEU A 1 367 ? 14.719 2.965 -13.066 1.00 92.31 367 LEU A O 1
ATOM 2857 N N . ALA A 1 368 ? 14.581 2.794 -10.842 1.00 86.88 368 ALA A N 1
ATOM 2858 C CA . ALA A 1 368 ? 13.152 3.097 -10.784 1.00 86.88 368 ALA A CA 1
ATOM 2859 C C . ALA A 1 368 ? 12.849 4.492 -11.350 1.00 86.88 368 ALA A C 1
ATOM 2861 O O . ALA A 1 368 ? 11.890 4.660 -12.104 1.00 86.88 368 ALA A O 1
ATOM 2862 N N . LYS A 1 369 ? 13.703 5.486 -11.066 1.00 88.19 369 LYS A N 1
ATOM 2863 C CA . LYS A 1 369 ? 13.628 6.824 -11.680 1.00 88.19 369 LYS A CA 1
ATOM 2864 C C . LYS A 1 369 ? 13.810 6.777 -13.190 1.00 88.19 369 LYS A C 1
ATOM 2866 O O . LYS A 1 369 ? 13.074 7.455 -13.903 1.00 88.19 369 LYS A O 1
ATOM 2871 N N . VAL A 1 370 ? 14.749 5.974 -13.683 1.00 93.81 370 VAL A N 1
ATOM 2872 C CA . VAL A 1 370 ? 14.943 5.789 -15.126 1.00 93.81 370 VAL A CA 1
ATOM 2873 C C . VAL A 1 370 ? 13.710 5.161 -15.767 1.00 93.81 370 VAL A C 1
ATOM 2875 O O . VAL A 1 370 ? 13.181 5.731 -16.719 1.00 93.81 370 VAL A O 1
ATOM 2878 N N . VAL A 1 371 ? 13.202 4.051 -15.226 1.00 93.62 371 VAL A N 1
ATOM 2879 C CA . VAL A 1 371 ? 12.006 3.375 -15.755 1.00 93.62 371 VAL A CA 1
ATOM 2880 C C . VAL A 1 371 ? 10.801 4.314 -15.725 1.00 93.62 371 VAL A C 1
ATOM 2882 O O . VAL A 1 371 ? 10.049 4.367 -16.693 1.00 93.62 371 VAL A O 1
ATOM 2885 N N . TRP A 1 372 ? 10.644 5.119 -14.672 1.00 90.69 372 TRP A N 1
ATOM 2886 C CA . TRP A 1 372 ? 9.580 6.117 -14.606 1.00 90.69 372 TRP A CA 1
ATOM 2887 C C . TRP A 1 372 ? 9.715 7.149 -15.731 1.00 90.69 372 TRP A C 1
ATOM 2889 O O . TRP A 1 372 ? 8.785 7.362 -16.496 1.00 90.69 372 TRP A O 1
ATOM 2899 N N . VAL A 1 373 ? 10.881 7.772 -15.905 1.00 90.81 373 VAL A N 1
ATOM 2900 C CA . VAL A 1 373 ? 11.027 8.832 -16.918 1.00 90.81 373 VAL A CA 1
ATOM 2901 C C . VAL A 1 373 ? 10.944 8.293 -18.349 1.00 90.81 373 VAL A C 1
ATOM 2903 O O . VAL A 1 373 ? 10.470 9.004 -19.240 1.00 90.81 373 VAL A O 1
ATOM 2906 N N . GLU A 1 374 ? 11.447 7.084 -18.588 1.00 92.56 374 GLU A N 1
ATOM 2907 C CA . GLU A 1 374 ? 11.514 6.491 -19.925 1.00 92.56 374 GLU A CA 1
ATOM 2908 C C . GLU A 1 374 ? 10.226 5.746 -20.304 1.00 92.56 374 GLU A C 1
ATOM 2910 O O . GLU A 1 374 ? 9.870 5.750 -21.475 1.00 92.56 374 GLU A O 1
ATOM 2915 N N . ALA A 1 375 ? 9.509 5.143 -19.349 1.00 89.88 375 ALA A N 1
ATOM 2916 C CA . ALA A 1 375 ? 8.385 4.238 -19.611 1.00 89.88 375 ALA A CA 1
ATOM 2917 C C . ALA A 1 375 ? 7.128 4.502 -18.756 1.00 89.88 375 ALA A C 1
ATOM 2919 O O . ALA A 1 375 ? 6.231 3.659 -18.698 1.00 89.88 375 ALA A O 1
ATOM 2920 N N . GLN A 1 376 ? 7.000 5.663 -18.103 1.00 80.44 376 GLN A N 1
ATOM 2921 C CA . GLN A 1 376 ? 5.735 6.039 -17.461 1.00 80.44 376 GLN A CA 1
ATOM 2922 C C . GLN A 1 376 ? 4.600 6.092 -18.495 1.00 80.44 376 GLN A C 1
ATOM 2924 O O . GLN A 1 376 ? 4.679 6.790 -19.505 1.00 80.44 376 GLN A O 1
ATOM 2929 N N . GLY A 1 377 ? 3.513 5.373 -18.204 1.00 74.19 377 GLY A N 1
ATOM 2930 C CA . GLY A 1 377 ? 2.357 5.242 -19.095 1.00 74.19 377 GLY A CA 1
ATOM 2931 C C . GLY A 1 377 ? 2.441 4.064 -20.071 1.00 74.19 377 GLY A C 1
ATOM 2932 O O . GLY A 1 377 ? 1.452 3.786 -20.747 1.00 74.19 377 GLY A O 1
ATOM 2933 N N . GLU A 1 378 ? 3.569 3.349 -20.115 1.00 82.44 378 GLU A N 1
ATOM 2934 C CA . GLU A 1 378 ? 3.692 2.072 -20.819 1.00 82.44 378 GLU A CA 1
ATOM 2935 C C . GLU A 1 378 ? 3.079 0.919 -20.004 1.00 82.44 378 GLU A C 1
ATOM 2937 O O . GLU A 1 378 ? 2.933 0.998 -18.778 1.00 82.44 378 GLU A O 1
ATOM 2942 N N . CYS A 1 379 ? 2.740 -0.172 -20.697 1.00 79.06 379 CYS A N 1
ATOM 2943 C CA . CYS A 1 379 ? 2.324 -1.438 -20.080 1.00 79.06 379 CYS A CA 1
ATOM 2944 C C . CYS A 1 379 ? 3.396 -2.007 -19.128 1.00 79.06 379 CYS A C 1
ATOM 2946 O O . CYS A 1 379 ? 4.561 -1.605 -19.182 1.00 79.06 379 CYS A O 1
ATOM 2948 N N . ALA A 1 380 ? 3.006 -2.949 -18.262 1.00 81.50 380 ALA A N 1
ATOM 2949 C CA . ALA A 1 380 ? 3.905 -3.553 -17.275 1.00 81.50 380 ALA A CA 1
ATOM 2950 C C . ALA A 1 380 ? 5.137 -4.189 -17.943 1.00 81.50 380 ALA A C 1
ATOM 2952 O O . ALA A 1 380 ? 6.265 -3.974 -17.501 1.00 81.50 380 ALA A O 1
ATOM 2953 N N . GLU A 1 381 ? 4.928 -4.870 -19.069 1.00 88.00 381 GLU A N 1
ATOM 2954 C CA . GLU A 1 381 ? 5.971 -5.466 -19.898 1.00 88.00 381 GLU A CA 1
ATOM 2955 C C . GLU A 1 381 ? 6.888 -4.393 -20.498 1.00 88.00 381 GLU A C 1
ATOM 2957 O O . GLU A 1 381 ? 8.100 -4.558 -20.536 1.00 88.00 381 GLU A O 1
ATOM 2962 N N . GLY A 1 382 ? 6.347 -3.250 -20.927 1.00 91.62 382 GLY A N 1
ATOM 2963 C CA . GLY A 1 382 ? 7.149 -2.143 -21.457 1.00 91.62 382 GLY A CA 1
ATOM 2964 C C . GLY A 1 382 ? 8.076 -1.528 -20.405 1.00 91.62 382 GLY A C 1
ATOM 2965 O O . GLY A 1 382 ? 9.222 -1.192 -20.708 1.00 91.62 382 GLY A O 1
ATOM 2966 N N . GLN A 1 383 ? 7.606 -1.426 -19.160 1.00 93.62 383 GLN A N 1
ATOM 2967 C CA . GLN A 1 383 ? 8.411 -0.949 -18.034 1.00 93.62 383 GLN A CA 1
ATOM 2968 C C . GLN A 1 383 ? 9.481 -1.972 -17.628 1.00 93.62 383 GLN A C 1
ATOM 2970 O O . GLN A 1 383 ? 10.641 -1.595 -17.450 1.00 93.62 383 GLN A O 1
ATOM 2975 N N . GLN A 1 384 ? 9.123 -3.261 -17.558 1.00 94.56 384 GLN A N 1
ATOM 2976 C CA . GLN A 1 384 ? 10.078 -4.351 -17.326 1.00 94.56 384 GLN A CA 1
ATOM 2977 C C . GLN A 1 384 ? 11.156 -4.377 -18.415 1.00 94.56 384 GLN A C 1
ATOM 2979 O O . GLN A 1 384 ? 12.335 -4.493 -18.103 1.00 94.56 384 GLN A O 1
ATOM 2984 N N . ALA A 1 385 ? 10.787 -4.189 -19.684 1.00 96.19 385 ALA A N 1
ATOM 2985 C CA . ALA A 1 385 ? 11.721 -4.242 -20.805 1.00 96.19 385 ALA A CA 1
ATOM 2986 C C . ALA A 1 385 ? 12.770 -3.120 -20.736 1.00 96.19 385 ALA A C 1
ATOM 2988 O O . ALA A 1 385 ? 13.941 -3.343 -21.036 1.00 96.19 385 ALA A O 1
ATOM 2989 N N . VAL A 1 386 ? 12.388 -1.914 -20.302 1.00 95.81 386 VAL A N 1
ATOM 2990 C CA . VAL A 1 386 ? 13.352 -0.822 -20.079 1.00 95.81 386 VAL A CA 1
ATOM 2991 C C . VAL A 1 386 ? 14.303 -1.143 -18.922 1.00 95.81 386 VAL A C 1
ATOM 2993 O O . VAL A 1 386 ? 15.502 -0.877 -19.041 1.00 95.81 386 VAL A O 1
ATOM 2996 N N . ALA A 1 387 ? 13.803 -1.748 -17.840 1.00 95.44 387 ALA A N 1
ATOM 2997 C CA . ALA A 1 387 ? 14.649 -2.218 -16.745 1.00 95.44 387 ALA A CA 1
ATOM 2998 C C . ALA A 1 387 ? 15.619 -3.321 -17.213 1.00 95.44 387 ALA A C 1
ATOM 3000 O O . ALA A 1 387 ? 16.821 -3.215 -16.972 1.00 95.44 387 ALA A O 1
ATOM 3001 N N . GLU A 1 388 ? 15.138 -4.317 -17.966 1.00 95.94 388 GLU A N 1
ATOM 3002 C CA . GLU A 1 388 ? 15.966 -5.382 -18.547 1.00 95.94 388 GLU A CA 1
ATOM 3003 C C . GLU A 1 388 ? 17.045 -4.832 -19.486 1.00 95.94 388 GLU A C 1
ATOM 3005 O O . GLU A 1 388 ? 18.172 -5.310 -19.434 1.00 95.94 388 GLU A O 1
ATOM 3010 N N . VAL A 1 389 ? 16.777 -3.791 -20.290 1.00 96.25 389 VAL A N 1
ATOM 3011 C CA . VAL A 1 389 ? 17.828 -3.158 -21.113 1.00 96.25 389 VAL A CA 1
ATOM 3012 C C . VAL A 1 389 ? 18.943 -2.568 -20.245 1.00 96.25 389 VAL A C 1
ATOM 3014 O O . VAL A 1 389 ? 20.116 -2.706 -20.593 1.00 96.25 389 VAL A O 1
ATOM 3017 N N . ALA A 1 390 ? 18.615 -1.917 -19.126 1.00 95.31 390 ALA A N 1
ATOM 3018 C CA . ALA A 1 390 ? 19.635 -1.385 -18.223 1.00 95.31 390 ALA A CA 1
ATOM 3019 C C . ALA A 1 390 ? 20.502 -2.511 -17.632 1.00 95.31 390 ALA A C 1
ATOM 3021 O O . ALA A 1 390 ? 21.727 -2.399 -17.637 1.00 95.31 390 ALA A O 1
ATOM 3022 N N . LEU A 1 391 ? 19.885 -3.620 -17.212 1.00 94.69 391 LEU A N 1
ATOM 3023 C CA . LEU A 1 391 ? 20.596 -4.796 -16.693 1.00 94.69 391 LEU A CA 1
ATOM 3024 C C . LEU A 1 391 ? 21.405 -5.522 -17.782 1.00 94.69 391 LEU A C 1
ATOM 3026 O O . LEU A 1 391 ? 22.538 -5.932 -17.541 1.00 94.69 391 LEU A O 1
ATOM 3030 N N . ASN A 1 392 ? 20.874 -5.624 -19.002 1.00 94.88 392 ASN A N 1
ATOM 3031 C CA . ASN A 1 392 ? 21.572 -6.183 -20.163 1.00 94.88 392 ASN A CA 1
ATOM 3032 C C . ASN A 1 392 ? 22.821 -5.382 -20.516 1.00 94.88 392 ASN A C 1
ATOM 3034 O O . ASN A 1 392 ? 23.834 -5.973 -20.876 1.00 94.88 392 ASN A O 1
ATOM 3038 N N . ARG A 1 393 ? 22.768 -4.049 -20.397 1.00 94.38 393 ARG A N 1
ATOM 3039 C CA . ARG A 1 393 ? 23.946 -3.196 -20.584 1.00 94.38 393 ARG A CA 1
ATOM 3040 C C . ARG A 1 393 ? 25.009 -3.513 -19.542 1.00 94.38 393 ARG A C 1
ATOM 3042 O O . ARG A 1 393 ? 26.126 -3.798 -19.934 1.00 94.38 393 ARG A O 1
ATOM 3049 N N . ILE A 1 394 ? 24.656 -3.562 -18.258 1.00 93.44 394 ILE A N 1
ATOM 3050 C CA . ILE A 1 394 ? 25.611 -3.940 -17.201 1.00 93.44 394 ILE A CA 1
ATOM 3051 C C . ILE A 1 394 ? 26.245 -5.311 -17.489 1.00 93.44 394 ILE A C 1
ATOM 3053 O O . ILE A 1 394 ? 27.437 -5.508 -17.283 1.00 93.44 394 ILE A O 1
ATOM 3057 N N . ALA A 1 395 ? 25.453 -6.256 -17.998 1.00 90.56 395 ALA A N 1
ATOM 3058 C CA . ALA A 1 395 ? 25.909 -7.605 -18.319 1.00 90.56 395 ALA A CA 1
ATOM 3059 C C . ALA A 1 395 ? 26.644 -7.738 -19.670 1.00 90.56 395 ALA A C 1
ATOM 3061 O O . ALA A 1 395 ? 26.992 -8.858 -20.050 1.00 90.56 395 ALA A O 1
ATOM 3062 N N . SER A 1 396 ? 26.816 -6.649 -20.424 1.00 89.81 396 SER A N 1
ATOM 3063 C CA . SER A 1 396 ? 27.409 -6.639 -21.762 1.00 89.81 396 SER A CA 1
ATOM 3064 C C . SER A 1 396 ? 28.792 -5.998 -21.738 1.00 89.81 396 SER A C 1
ATOM 3066 O O . SER A 1 396 ? 28.952 -4.877 -21.269 1.00 89.81 396 SER A O 1
ATOM 3068 N N . ASP A 1 397 ? 29.768 -6.640 -22.383 1.00 86.81 397 ASP A N 1
ATOM 3069 C CA . ASP A 1 397 ? 31.141 -6.121 -22.507 1.00 86.81 397 ASP A CA 1
ATOM 3070 C C . ASP A 1 397 ? 31.238 -4.778 -23.267 1.00 86.81 397 ASP A C 1
ATOM 3072 O O . ASP A 1 397 ? 32.280 -4.122 -23.267 1.00 86.81 397 ASP A O 1
ATOM 3076 N N . SER A 1 398 ? 30.162 -4.362 -23.949 1.00 86.94 398 SER A N 1
ATOM 3077 C CA . SER A 1 398 ? 30.095 -3.102 -24.703 1.00 86.94 398 SER A CA 1
ATOM 3078 C C . SER A 1 398 ? 29.708 -1.885 -23.853 1.00 86.94 398 SER A C 1
ATOM 3080 O O . SER A 1 398 ? 29.697 -0.762 -24.369 1.00 86.94 398 SER A O 1
ATOM 3082 N N . PHE A 1 399 ? 29.365 -2.078 -22.579 1.00 90.44 399 PHE A N 1
ATOM 3083 C CA . PHE A 1 399 ? 28.903 -1.025 -21.675 1.00 90.44 399 PHE A CA 1
ATOM 3084 C C . PHE A 1 399 ? 29.631 -1.104 -20.321 1.00 90.44 399 PHE A C 1
ATOM 3086 O O . PHE A 1 399 ? 30.328 -2.079 -20.049 1.00 90.44 399 PHE A O 1
ATOM 3093 N N . PRO A 1 400 ? 29.520 -0.063 -19.474 1.00 91.12 400 PRO A N 1
ATOM 3094 C CA . PRO A 1 400 ? 30.035 -0.116 -18.109 1.00 91.12 400 PRO A CA 1
ATOM 3095 C C . PRO A 1 400 ? 29.402 -1.237 -17.275 1.00 91.12 400 PRO A C 1
ATOM 3097 O O . PRO A 1 400 ? 28.249 -1.603 -17.484 1.00 91.12 400 PRO A O 1
ATOM 3100 N N . ASP A 1 401 ? 30.144 -1.710 -16.279 1.00 89.56 401 ASP A N 1
ATOM 3101 C CA . ASP A 1 401 ? 29.825 -2.859 -15.419 1.00 89.56 401 ASP A CA 1
ATOM 3102 C C . ASP A 1 401 ? 28.993 -2.505 -14.173 1.00 89.56 401 ASP A C 1
ATOM 3104 O O . ASP A 1 401 ? 28.766 -3.346 -13.303 1.00 89.56 401 ASP A O 1
ATOM 3108 N N . ASN A 1 402 ? 28.522 -1.261 -14.066 1.00 90.56 402 ASN A N 1
ATOM 3109 C CA . ASN A 1 402 ? 27.691 -0.804 -12.960 1.00 90.56 402 ASN A CA 1
ATOM 3110 C C . ASN A 1 402 ? 26.556 0.106 -13.440 1.00 90.56 402 ASN A C 1
ATOM 3112 O O . ASN A 1 402 ? 26.664 0.814 -14.446 1.00 90.56 402 ASN A O 1
ATOM 3116 N N . LEU A 1 403 ? 25.451 0.089 -12.690 1.00 89.88 403 LEU A N 1
ATOM 3117 C CA . LEU A 1 403 ? 24.227 0.785 -13.069 1.00 89.88 403 LEU A CA 1
ATOM 3118 C C . LEU A 1 403 ? 24.436 2.298 -13.198 1.00 89.88 403 LEU A C 1
ATOM 3120 O O . LEU A 1 403 ? 23.944 2.907 -14.149 1.00 89.88 403 LEU A O 1
ATOM 3124 N N . HIS A 1 404 ? 25.161 2.900 -12.256 1.00 90.75 404 HIS A N 1
ATOM 3125 C CA . HIS A 1 404 ? 25.409 4.336 -12.252 1.00 90.75 404 HIS A CA 1
ATOM 3126 C C . HIS A 1 404 ? 26.067 4.785 -13.566 1.00 90.75 404 HIS A C 1
ATOM 3128 O O . HIS A 1 404 ? 25.562 5.687 -14.236 1.00 90.75 404 HIS A O 1
ATOM 3134 N N . ASP A 1 405 ? 27.138 4.121 -13.991 1.00 91.00 405 ASP A N 1
ATOM 3135 C CA . ASP A 1 405 ? 27.868 4.489 -15.205 1.00 91.00 405 ASP A CA 1
ATOM 3136 C C . ASP A 1 405 ? 27.096 4.150 -16.485 1.00 91.00 405 ASP A C 1
ATOM 3138 O O . ASP A 1 405 ? 27.171 4.891 -17.471 1.00 91.00 405 ASP A O 1
ATOM 3142 N N . VAL A 1 406 ? 26.284 3.088 -16.467 1.00 92.00 406 VAL A N 1
ATOM 3143 C CA . VAL A 1 406 ? 25.331 2.792 -17.547 1.00 92.00 406 VAL A CA 1
ATOM 3144 C C . VAL A 1 406 ? 24.299 3.915 -17.701 1.00 92.00 406 VAL A C 1
ATOM 3146 O O . VAL A 1 406 ? 23.978 4.297 -18.828 1.00 92.00 406 VAL A O 1
ATOM 3149 N N . ILE A 1 407 ? 23.790 4.469 -16.597 1.00 90.69 407 ILE A N 1
ATOM 3150 C CA . ILE A 1 407 ? 22.763 5.520 -16.615 1.00 90.69 407 ILE A CA 1
ATOM 3151 C C . ILE A 1 407 ? 23.353 6.882 -16.986 1.00 90.69 407 ILE A C 1
ATOM 3153 O O . ILE A 1 407 ? 22.834 7.560 -17.875 1.00 90.69 407 ILE A O 1
ATOM 3157 N N . TYR A 1 408 ? 24.441 7.286 -16.329 1.00 89.75 408 TYR A N 1
ATOM 3158 C CA . TYR A 1 408 ? 25.060 8.602 -16.506 1.00 89.75 408 TYR A CA 1
ATOM 3159 C C . TYR A 1 408 ? 26.041 8.675 -17.684 1.00 89.75 408 TYR A C 1
ATOM 3161 O O . TYR A 1 408 ? 26.519 9.763 -18.022 1.00 89.75 408 TYR A O 1
ATOM 3169 N N . GLY A 1 409 ? 26.318 7.550 -18.349 1.00 85.81 409 GLY A N 1
ATOM 3170 C CA . GLY A 1 409 ? 27.120 7.504 -19.564 1.00 85.81 409 GLY A CA 1
ATOM 3171 C C . GLY A 1 409 ? 26.584 8.441 -20.652 1.00 85.81 409 GLY A C 1
ATOM 3172 O O . GLY A 1 409 ? 25.375 8.575 -20.872 1.00 85.81 409 GLY A O 1
ATOM 3173 N N . GLN A 1 410 ? 27.493 9.107 -21.368 1.00 79.06 410 GLN A N 1
ATOM 3174 C CA . GLN A 1 410 ? 27.123 10.126 -22.349 1.00 79.06 410 GLN A CA 1
ATOM 3175 C C . GLN A 1 410 ? 26.185 9.557 -23.429 1.00 79.06 410 GLN A C 1
ATOM 3177 O O . GLN A 1 410 ? 26.570 8.703 -24.223 1.00 79.06 410 GLN A O 1
ATOM 3182 N N . GLY A 1 411 ? 24.951 10.070 -23.478 1.00 74.56 411 GLY A N 1
ATOM 3183 C CA . GLY A 1 411 ? 23.950 9.688 -24.479 1.00 74.56 411 GLY A CA 1
ATOM 3184 C C . GLY A 1 411 ? 23.256 8.341 -24.240 1.00 74.56 411 GLY A C 1
ATOM 3185 O O . GLY A 1 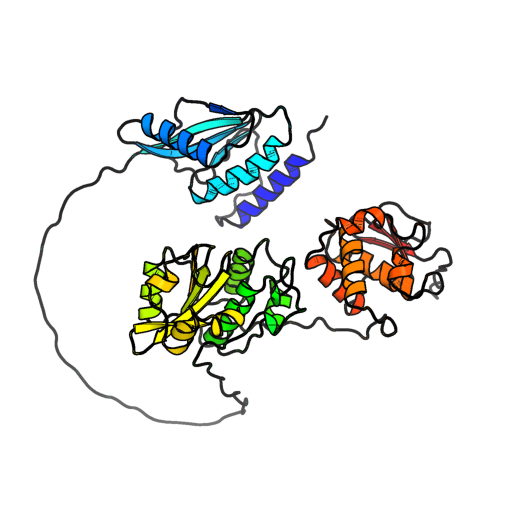411 ? 22.472 7.937 -25.096 1.00 74.56 411 GLY A O 1
ATOM 3186 N N . GLN A 1 412 ? 23.502 7.676 -23.105 1.00 78.00 412 GLN A N 1
ATOM 3187 C CA . GLN A 1 412 ? 22.922 6.366 -22.778 1.00 78.00 412 GLN A CA 1
ATOM 3188 C C . GLN A 1 412 ? 21.442 6.452 -22.399 1.00 78.00 412 GLN A C 1
ATOM 3190 O O . GLN A 1 412 ? 20.635 5.648 -22.874 1.00 78.00 412 GLN A O 1
ATOM 3195 N N . PHE A 1 413 ? 21.091 7.453 -21.587 1.00 80.38 413 PHE A N 1
ATOM 3196 C CA . PHE A 1 413 ? 19.727 7.737 -21.158 1.00 80.38 413 PHE A CA 1
ATOM 3197 C C . PHE A 1 413 ? 19.417 9.225 -21.313 1.00 80.38 413 PHE A C 1
ATOM 3199 O O . PHE A 1 413 ? 20.086 10.097 -20.755 1.00 80.38 413 PHE A O 1
ATOM 3206 N N . ARG A 1 414 ? 18.369 9.540 -22.081 1.00 76.44 414 ARG A N 1
ATOM 3207 C CA . ARG A 1 414 ? 17.901 10.929 -22.246 1.00 76.44 414 ARG A CA 1
ATOM 3208 C C . ARG A 1 414 ? 17.155 11.423 -21.006 1.00 76.44 414 ARG A C 1
ATOM 3210 O O . ARG A 1 414 ? 16.919 12.623 -20.870 1.00 76.44 414 ARG A O 1
ATOM 3217 N N . SER A 1 415 ? 16.765 10.509 -20.121 1.00 76.75 415 SER A N 1
ATOM 3218 C CA . SER A 1 415 ? 16.128 10.779 -18.834 1.00 76.75 415 SER A CA 1
ATOM 3219 C C . SER A 1 415 ? 17.027 11.445 -17.799 1.00 76.75 415 SER A C 1
ATOM 3221 O O . SER A 1 415 ? 16.467 12.093 -16.921 1.00 76.75 415 SER A O 1
ATOM 3223 N N . VAL A 1 416 ? 18.363 11.383 -17.912 1.00 85.94 416 VAL A N 1
ATOM 3224 C CA . VAL A 1 416 ? 19.299 11.875 -16.875 1.00 85.94 416 VAL A CA 1
ATOM 3225 C C . VAL A 1 416 ? 18.951 13.276 -16.338 1.00 85.94 416 VAL A C 1
ATOM 3227 O O . VAL A 1 416 ? 18.800 13.413 -15.125 1.00 85.94 416 VAL A O 1
ATOM 3230 N N . PRO A 1 417 ? 18.701 14.310 -17.172 1.00 85.06 417 PRO A N 1
ATOM 3231 C CA . PRO A 1 417 ? 18.369 15.652 -16.673 1.00 85.06 417 PRO A CA 1
ATOM 3232 C C . PRO A 1 417 ? 17.005 15.766 -15.969 1.00 85.06 417 PRO A C 1
ATOM 3234 O O . PRO A 1 417 ? 16.668 16.826 -15.446 1.00 85.06 417 PRO A O 1
ATOM 3237 N N . ARG A 1 418 ? 16.175 14.719 -16.022 1.00 84.50 418 ARG A N 1
ATOM 3238 C CA . ARG A 1 418 ? 14.817 14.666 -15.461 1.00 84.50 418 ARG A CA 1
ATOM 3239 C C . ARG A 1 418 ? 14.714 13.754 -14.235 1.00 84.50 418 ARG A C 1
ATOM 3241 O O . ARG A 1 418 ? 13.672 13.779 -13.588 1.00 84.50 418 ARG A O 1
ATOM 3248 N N . LEU A 1 419 ? 15.762 12.998 -13.889 1.00 87.06 419 LEU A N 1
ATOM 3249 C CA . LEU A 1 419 ? 15.730 12.033 -12.778 1.00 87.06 419 LEU A CA 1
ATOM 3250 C C . LEU A 1 419 ? 15.460 12.691 -11.418 1.00 87.06 419 LEU A C 1
ATOM 3252 O O . LEU A 1 419 ? 14.810 12.088 -10.567 1.00 87.06 419 LEU A O 1
ATOM 3256 N N . ASP A 1 420 ? 15.887 13.939 -11.218 1.00 82.88 420 ASP A N 1
ATOM 3257 C CA . ASP A 1 420 ? 15.638 14.676 -9.969 1.00 82.88 420 ASP A CA 1
ATOM 3258 C C . ASP A 1 420 ? 14.157 15.005 -9.743 1.00 82.88 420 ASP A C 1
ATOM 3260 O O . ASP A 1 420 ? 13.747 15.243 -8.612 1.00 82.88 420 ASP A O 1
ATOM 3264 N N . LYS A 1 421 ? 13.352 15.010 -10.813 1.00 80.75 421 LYS A N 1
ATOM 3265 C CA . LYS A 1 421 ? 11.903 15.268 -10.776 1.00 80.75 421 LYS A CA 1
ATOM 3266 C C . LYS A 1 421 ? 11.071 13.994 -10.914 1.00 80.75 421 LYS A C 1
ATOM 3268 O O . LYS A 1 421 ? 9.851 14.080 -10.996 1.00 80.75 421 LYS A O 1
ATOM 3273 N N . ALA A 1 422 ? 11.722 12.841 -11.040 1.00 81.31 422 ALA A N 1
ATOM 3274 C CA . ALA A 1 422 ? 11.033 11.574 -11.179 1.00 81.31 422 ALA A CA 1
ATOM 3275 C C . ALA A 1 422 ? 10.470 11.146 -9.824 1.00 81.31 422 ALA A C 1
ATOM 3277 O O . ALA A 1 422 ? 11.196 11.133 -8.826 1.00 81.31 422 ALA A O 1
ATOM 3278 N N . GLU A 1 423 ? 9.209 10.725 -9.823 1.00 76.56 423 GLU A N 1
ATOM 3279 C CA . GLU A 1 423 ? 8.519 10.190 -8.648 1.00 76.56 423 GLU A CA 1
ATOM 3280 C C . GLU A 1 423 ? 8.087 8.744 -8.933 1.00 76.56 423 GLU A C 1
ATOM 3282 O O . GLU A 1 423 ? 6.923 8.504 -9.258 1.00 76.56 423 GLU A O 1
ATOM 3287 N N . PRO A 1 424 ? 9.019 7.766 -8.898 1.00 71.06 424 PRO A N 1
ATOM 3288 C CA . PRO A 1 424 ? 8.680 6.363 -9.102 1.00 71.06 424 PRO A CA 1
ATOM 3289 C C . PRO A 1 424 ? 7.636 5.882 -8.104 1.00 71.06 424 PRO A C 1
ATOM 3291 O O . PRO A 1 424 ? 7.720 6.174 -6.912 1.00 71.06 424 PRO A O 1
ATOM 3294 N N . PHE A 1 425 ? 6.704 5.077 -8.597 1.00 67.75 425 PHE A N 1
ATOM 3295 C CA . PHE A 1 425 ? 5.709 4.379 -7.793 1.00 67.75 425 PHE A CA 1
ATOM 3296 C C . PHE A 1 425 ? 5.987 2.873 -7.839 1.00 67.75 425 PHE A C 1
ATOM 3298 O O . PHE A 1 425 ? 6.880 2.418 -8.557 1.00 67.75 425 PHE A O 1
ATOM 3305 N N . GLN A 1 426 ? 5.203 2.085 -7.100 1.00 67.88 426 GLN A N 1
ATOM 3306 C CA . GLN A 1 426 ? 5.368 0.628 -7.006 1.00 67.88 426 GLN A CA 1
ATOM 3307 C C . GLN A 1 426 ? 5.571 -0.061 -8.368 1.00 67.88 426 GLN A C 1
ATOM 3309 O O . GLN A 1 426 ? 6.433 -0.925 -8.484 1.00 67.88 426 GLN A O 1
ATOM 3314 N N . ALA A 1 427 ? 4.853 0.369 -9.414 1.00 75.50 427 ALA A N 1
ATOM 3315 C CA . ALA A 1 427 ? 4.939 -0.225 -10.750 1.00 75.50 427 ALA A CA 1
ATOM 3316 C C . ALA A 1 427 ? 6.377 -0.298 -11.301 1.00 75.50 427 ALA A C 1
ATOM 3318 O O . ALA A 1 427 ? 6.740 -1.294 -11.924 1.00 75.50 427 ALA A O 1
ATOM 3319 N N . GLN A 1 428 ? 7.211 0.719 -11.052 1.00 84.44 428 GLN A N 1
ATOM 3320 C CA . GLN A 1 428 ? 8.602 0.715 -11.515 1.00 84.44 428 GLN A CA 1
ATOM 3321 C C . GLN A 1 428 ? 9.476 -0.252 -10.719 1.00 84.44 428 GLN A C 1
ATOM 3323 O O . GLN A 1 428 ? 10.356 -0.884 -11.293 1.00 84.44 428 GLN A O 1
ATOM 3328 N N . TYR A 1 429 ? 9.228 -0.392 -9.419 1.00 79.31 429 TYR A N 1
ATOM 3329 C CA . TYR A 1 429 ? 9.957 -1.340 -8.579 1.00 79.31 429 TYR A CA 1
ATOM 3330 C C . TYR A 1 429 ? 9.571 -2.783 -8.908 1.00 79.31 429 TYR A C 1
ATOM 3332 O O . TYR A 1 429 ? 10.456 -3.611 -9.083 1.00 79.31 429 TYR A O 1
ATOM 3340 N N . GLU A 1 430 ? 8.283 -3.064 -9.118 1.00 79.75 430 GLU A N 1
ATOM 3341 C CA . GLU A 1 430 ? 7.832 -4.374 -9.604 1.00 79.75 430 GLU A CA 1
ATOM 3342 C C . GLU A 1 430 ? 8.413 -4.697 -10.989 1.00 79.75 430 GLU A C 1
ATOM 3344 O O . GLU A 1 430 ? 8.774 -5.835 -11.272 1.00 79.75 430 GLU A O 1
ATOM 3349 N N . ALA A 1 431 ? 8.517 -3.707 -11.884 1.00 87.25 431 ALA A N 1
ATOM 3350 C CA . ALA A 1 431 ? 9.158 -3.892 -13.185 1.00 87.25 431 ALA A CA 1
ATOM 3351 C C . ALA A 1 431 ? 10.642 -4.272 -13.050 1.00 87.25 431 ALA A C 1
ATOM 3353 O O . ALA A 1 431 ? 11.119 -5.128 -13.792 1.00 87.25 431 ALA A O 1
ATOM 3354 N N . ILE A 1 432 ? 11.357 -3.673 -12.093 1.00 88.81 432 ILE A N 1
ATOM 3355 C CA . ILE A 1 432 ? 12.754 -4.009 -11.782 1.00 88.81 432 ILE A CA 1
ATOM 3356 C C . ILE A 1 432 ? 12.853 -5.404 -11.179 1.00 88.81 432 ILE A C 1
ATOM 3358 O O . ILE A 1 432 ? 13.706 -6.182 -11.588 1.00 88.81 432 ILE A O 1
ATOM 3362 N N . GLU A 1 433 ? 11.975 -5.743 -10.243 1.00 83.94 433 GLU A N 1
ATOM 3363 C CA . GLU A 1 433 ? 11.945 -7.065 -9.628 1.00 83.94 433 GLU A CA 1
ATOM 3364 C C . GLU A 1 433 ? 11.713 -8.161 -10.673 1.00 83.94 433 GLU A C 1
ATOM 3366 O O . GLU A 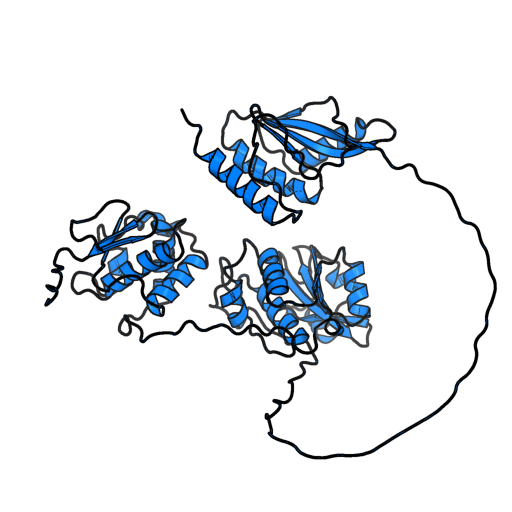1 433 ? 12.476 -9.125 -10.728 1.00 83.94 433 GLU A O 1
ATOM 3371 N N . ARG A 1 434 ? 10.748 -7.967 -11.585 1.00 85.81 434 ARG A N 1
ATOM 3372 C CA . ARG A 1 434 ? 10.540 -8.867 -12.731 1.00 85.81 434 ARG A CA 1
ATOM 3373 C C . ARG A 1 434 ? 11.755 -8.907 -13.658 1.00 85.81 434 ARG A C 1
ATOM 3375 O O . ARG A 1 434 ? 12.098 -9.973 -14.152 1.00 85.81 434 ARG A O 1
ATOM 3382 N N . ALA A 1 435 ? 12.436 -7.783 -13.867 1.00 91.06 435 ALA A N 1
ATOM 3383 C CA . ALA A 1 435 ? 13.652 -7.748 -14.674 1.00 91.06 435 ALA A CA 1
ATOM 3384 C C . ALA A 1 435 ? 14.831 -8.485 -14.014 1.00 91.06 435 ALA A C 1
ATOM 3386 O O . ALA A 1 435 ? 15.685 -8.994 -14.729 1.00 91.06 435 ALA A O 1
ATOM 3387 N N . ILE A 1 436 ? 14.899 -8.571 -12.682 1.00 86.38 436 ILE A N 1
ATOM 3388 C CA . ILE A 1 436 ? 15.964 -9.294 -11.967 1.00 86.38 436 ILE A CA 1
ATOM 3389 C C . ILE A 1 436 ? 15.628 -10.791 -11.861 1.00 86.38 436 ILE A C 1
ATOM 3391 O O . ILE A 1 436 ? 16.472 -11.634 -12.180 1.00 86.38 436 ILE A O 1
ATOM 3395 N N . TYR A 1 437 ? 14.399 -11.118 -11.446 1.00 80.88 437 TYR A N 1
ATOM 3396 C CA . TYR A 1 437 ? 13.998 -12.461 -10.999 1.00 80.88 437 TYR A CA 1
ATOM 3397 C C . TYR A 1 437 ? 12.947 -13.155 -11.871 1.00 80.88 437 TYR A C 1
ATOM 3399 O O . TYR A 1 437 ? 12.642 -14.323 -11.637 1.00 80.88 437 TYR A O 1
ATOM 3407 N N . GLY A 1 438 ? 12.329 -12.444 -12.810 1.00 68.69 438 GLY A N 1
ATOM 3408 C CA . GLY A 1 438 ? 11.139 -12.925 -13.503 1.00 68.69 438 GLY A CA 1
ATOM 3409 C C . GLY A 1 438 ? 11.423 -13.834 -14.700 1.00 68.69 438 GLY A C 1
ATOM 3410 O O . GLY A 1 438 ? 12.575 -14.021 -15.105 1.00 68.69 438 GLY A O 1
ATOM 3411 N N . PRO A 1 439 ? 10.356 -14.344 -15.347 1.00 80.19 439 PRO A N 1
ATOM 3412 C CA . PRO A 1 439 ? 10.455 -14.765 -16.733 1.00 80.19 439 PRO A CA 1
ATOM 3413 C C . PRO A 1 439 ? 10.830 -13.538 -17.570 1.00 80.19 439 PRO A C 1
ATOM 3415 O O . PRO A 1 439 ? 10.060 -12.586 -17.719 1.00 80.19 439 PRO A O 1
ATOM 3418 N N . TYR A 1 440 ? 12.054 -13.550 -18.075 1.00 89.19 440 TYR A N 1
ATOM 3419 C CA . TYR A 1 440 ? 12.594 -12.448 -18.850 1.00 89.19 440 TYR A CA 1
ATOM 3420 C C . TYR A 1 440 ? 11.873 -12.278 -20.183 1.00 89.19 440 TYR A C 1
ATOM 3422 O O . TYR A 1 440 ? 11.622 -13.258 -20.890 1.00 89.19 440 TYR A O 1
ATOM 3430 N N . ILE A 1 441 ? 11.613 -11.032 -20.565 1.00 91.44 441 ILE A N 1
ATOM 3431 C CA . ILE A 1 441 ? 10.894 -10.724 -21.808 1.00 91.44 441 ILE A CA 1
ATOM 3432 C C . ILE A 1 441 ? 11.822 -10.325 -22.954 1.00 91.44 441 ILE A C 1
ATOM 3434 O O . ILE A 1 441 ? 11.444 -10.475 -24.116 1.00 91.44 441 ILE A O 1
ATOM 3438 N N . LEU A 1 442 ? 13.041 -9.860 -22.661 1.00 94.00 442 LEU A N 1
ATOM 3439 C CA . LEU A 1 442 ? 14.055 -9.559 -23.669 1.00 94.00 442 LEU A CA 1
ATOM 3440 C C . LEU A 1 442 ? 15.157 -10.632 -23.690 1.00 94.00 442 LEU A C 1
ATOM 3442 O O . LEU A 1 442 ? 15.534 -11.158 -22.638 1.00 94.00 442 LEU A O 1
ATOM 3446 N N . PRO A 1 443 ? 15.747 -10.942 -24.859 1.00 93.94 443 PRO A N 1
ATOM 3447 C CA . PRO A 1 443 ? 17.058 -11.584 -24.939 1.00 93.94 443 PRO A CA 1
ATOM 3448 C C . PRO A 1 443 ? 18.148 -10.730 -24.273 1.00 93.94 443 PRO A C 1
ATOM 3450 O O . PRO A 1 443 ? 18.041 -9.501 -24.233 1.00 93.94 443 PRO A O 1
ATOM 3453 N N . LYS A 1 444 ? 19.227 -11.364 -23.793 1.00 92.12 444 LYS A N 1
ATOM 3454 C CA . LYS A 1 444 ? 20.323 -10.677 -23.081 1.00 92.12 444 LYS A CA 1
ATOM 3455 C C . LYS A 1 444 ? 21.085 -9.694 -23.984 1.00 92.12 444 LYS A C 1
ATOM 3457 O O . LYS A 1 444 ? 21.641 -8.708 -23.516 1.00 92.12 444 LYS A O 1
ATOM 3462 N N . GLU A 1 445 ? 21.067 -9.935 -25.291 1.00 94.12 445 GLU A N 1
ATOM 3463 C CA . GLU A 1 445 ? 21.755 -9.145 -26.314 1.00 94.12 445 GLU A CA 1
ATOM 3464 C C . GLU A 1 445 ? 20.975 -7.881 -26.728 1.00 94.12 445 GLU A C 1
ATOM 3466 O O . GLU A 1 445 ? 21.477 -7.059 -27.503 1.00 94.12 445 GLU A O 1
ATOM 3471 N N . VAL A 1 446 ? 19.741 -7.706 -26.236 1.00 95.94 446 VAL A N 1
ATOM 3472 C CA . VAL A 1 446 ? 18.928 -6.509 -26.482 1.00 95.94 446 VAL A CA 1
ATOM 3473 C C . VAL A 1 446 ? 19.335 -5.403 -25.512 1.00 95.94 446 VAL A C 1
ATOM 3475 O O . VAL A 1 446 ? 19.016 -5.436 -24.326 1.00 95.94 446 VAL A O 1
ATOM 3478 N N . VAL A 1 447 ? 20.034 -4.398 -26.037 1.00 95.06 447 VAL A N 1
ATOM 3479 C CA . VAL A 1 447 ? 20.676 -3.326 -25.250 1.00 95.06 447 VAL A CA 1
ATOM 3480 C C . VAL A 1 447 ? 20.214 -1.919 -25.647 1.00 95.06 447 VAL A C 1
ATOM 3482 O O . VAL A 1 447 ? 20.646 -0.923 -25.060 1.00 95.06 447 VAL A O 1
ATOM 3485 N N . TYR A 1 448 ? 19.316 -1.792 -26.626 1.00 94.56 448 TYR A N 1
ATOM 3486 C CA . TYR A 1 448 ? 18.778 -0.503 -27.059 1.00 94.56 448 TYR A CA 1
ATOM 3487 C C . TYR A 1 448 ? 17.254 -0.493 -27.072 1.00 94.56 448 TYR A C 1
ATOM 3489 O O . TYR A 1 448 ? 16.623 -1.484 -27.426 1.00 94.56 448 TYR A O 1
ATOM 3497 N N . PHE A 1 449 ? 16.679 0.670 -26.766 1.00 95.00 449 PHE A N 1
ATOM 3498 C CA . PHE A 1 449 ? 15.263 0.960 -26.959 1.00 95.00 449 PHE A CA 1
ATOM 3499 C C . PHE A 1 449 ? 15.073 2.426 -27.366 1.00 95.00 449 PHE A C 1
ATOM 3501 O O . PHE A 1 449 ? 15.874 3.288 -26.996 1.00 95.00 449 PHE A O 1
ATOM 3508 N N . ALA A 1 450 ? 14.030 2.707 -28.147 1.00 92.25 450 ALA A N 1
ATOM 3509 C CA . ALA A 1 450 ? 13.549 4.058 -28.444 1.00 92.25 450 ALA A CA 1
ATOM 3510 C C . ALA A 1 450 ? 12.167 4.006 -29.119 1.00 92.25 450 ALA A C 1
ATOM 3512 O O . ALA A 1 450 ? 11.702 2.954 -29.540 1.00 92.25 450 ALA A O 1
ATOM 3513 N N . THR A 1 451 ? 11.517 5.157 -29.303 1.00 90.44 451 THR A N 1
ATOM 3514 C CA . THR A 1 451 ? 10.248 5.262 -30.062 1.00 90.44 451 THR A CA 1
ATOM 3515 C C . THR A 1 451 ? 10.417 5.099 -31.578 1.00 90.44 451 THR A C 1
ATOM 3517 O O . THR A 1 451 ? 9.446 5.065 -32.333 1.00 90.44 451 THR A O 1
ATOM 3520 N N . LYS A 1 452 ? 11.666 5.030 -32.048 1.00 90.19 452 LYS A N 1
ATOM 3521 C CA . LYS A 1 452 ? 12.065 4.700 -33.419 1.00 90.19 452 LYS A CA 1
ATOM 3522 C C . LYS A 1 452 ? 13.258 3.745 -33.352 1.00 90.19 452 LYS A C 1
ATOM 3524 O O . LYS A 1 452 ? 14.003 3.837 -32.380 1.00 90.19 452 LYS A O 1
ATOM 3529 N N . PRO A 1 453 ? 13.487 2.893 -34.364 1.00 89.75 453 PRO A N 1
ATOM 3530 C CA . PRO A 1 453 ? 14.628 1.981 -34.354 1.00 89.75 453 PRO A CA 1
ATOM 3531 C C . PRO A 1 453 ? 15.945 2.741 -34.163 1.00 89.75 453 PRO A C 1
ATOM 3533 O O . PRO A 1 453 ? 16.196 3.730 -34.858 1.00 89.75 453 PRO A O 1
ATOM 3536 N N . THR A 1 454 ? 16.772 2.298 -33.214 1.00 89.25 454 THR A N 1
ATOM 3537 C CA . THR A 1 454 ? 18.103 2.878 -32.969 1.00 89.25 454 THR A CA 1
ATOM 3538 C C . THR A 1 454 ? 19.127 2.396 -33.992 1.00 89.25 454 THR A C 1
ATOM 3540 O O . THR A 1 454 ? 20.051 3.133 -34.331 1.00 89.25 454 THR A O 1
ATOM 3543 N N . ASN A 1 455 ? 18.947 1.179 -34.502 1.00 90.81 455 ASN A N 1
ATOM 3544 C CA . ASN A 1 455 ? 19.745 0.561 -35.550 1.00 90.81 455 ASN A CA 1
ATOM 3545 C C . ASN A 1 455 ? 18.855 -0.383 -36.388 1.00 90.81 455 ASN A C 1
ATOM 3547 O O . ASN A 1 455 ? 17.632 -0.406 -36.237 1.00 90.81 455 ASN A O 1
ATOM 3551 N N . SER A 1 456 ? 19.463 -1.131 -37.309 1.00 91.38 456 SER A N 1
ATOM 3552 C CA . SER A 1 456 ? 18.768 -2.099 -38.167 1.00 91.38 456 SER A CA 1
ATOM 3553 C C . SER A 1 456 ? 18.558 -3.481 -37.528 1.00 91.38 456 SER A C 1
ATOM 3555 O O . SER A 1 456 ? 17.802 -4.275 -38.080 1.00 91.38 456 SER A O 1
ATOM 3557 N N . ASN A 1 457 ? 19.192 -3.772 -36.388 1.00 93.12 457 ASN A N 1
ATOM 3558 C CA . ASN A 1 457 ? 19.100 -5.047 -35.669 1.00 93.12 457 ASN A CA 1
ATOM 3559 C C . ASN A 1 457 ? 17.897 -5.035 -34.711 1.00 93.12 457 ASN A C 1
ATOM 3561 O O . ASN A 1 457 ? 18.044 -5.082 -33.489 1.00 93.12 457 ASN A O 1
ATOM 3565 N N . ILE A 1 458 ? 16.692 -4.924 -35.266 1.00 94.56 458 ILE A N 1
ATOM 3566 C CA . ILE A 1 458 ? 15.450 -4.831 -34.489 1.00 94.56 458 ILE A CA 1
ATOM 3567 C C . ILE A 1 458 ? 15.096 -6.205 -33.911 1.00 94.56 458 ILE A C 1
ATOM 3569 O O . ILE A 1 458 ? 15.000 -7.177 -34.656 1.00 94.56 458 ILE A O 1
ATOM 3573 N N . TRP A 1 459 ? 14.854 -6.269 -32.600 1.00 95.81 459 TRP A N 1
ATOM 3574 C CA . TRP A 1 459 ? 14.280 -7.450 -31.951 1.00 95.81 459 TRP A CA 1
ATOM 3575 C C . TRP A 1 459 ? 12.752 -7.436 -32.032 1.00 95.81 459 TRP A C 1
ATOM 3577 O O . TRP A 1 459 ? 12.135 -8.405 -32.464 1.00 95.81 459 TRP A O 1
ATOM 3587 N N . GLY A 1 460 ? 12.132 -6.319 -31.646 1.00 95.38 460 GLY A N 1
ATOM 3588 C CA . GLY A 1 460 ? 10.678 -6.232 -31.553 1.00 95.38 460 GLY A CA 1
ATOM 3589 C C . GLY A 1 460 ? 10.185 -4.914 -30.969 1.00 95.38 460 GLY A C 1
ATOM 3590 O O . GLY A 1 460 ? 10.967 -4.003 -30.696 1.00 95.38 460 GLY A O 1
ATOM 3591 N N . GLN A 1 461 ? 8.870 -4.814 -30.789 1.00 95.00 461 GLN A N 1
ATOM 3592 C CA . GLN A 1 461 ? 8.204 -3.652 -30.206 1.00 95.00 461 GLN A CA 1
ATOM 3593 C C . GLN A 1 461 ? 7.356 -4.087 -29.009 1.00 95.00 461 GLN A C 1
ATOM 3595 O O . GLN A 1 461 ? 6.534 -4.991 -29.138 1.00 95.00 461 GLN A O 1
ATOM 3600 N N . ILE A 1 462 ? 7.525 -3.407 -27.874 1.00 90.50 462 ILE A N 1
ATOM 3601 C CA . ILE A 1 462 ? 6.664 -3.540 -26.693 1.00 90.50 462 ILE A CA 1
ATOM 3602 C C . ILE A 1 462 ? 6.153 -2.143 -26.359 1.00 90.50 462 ILE A C 1
ATOM 3604 O O . ILE A 1 462 ? 6.939 -1.218 -26.142 1.00 90.50 462 ILE A O 1
ATOM 3608 N N . GLY A 1 463 ? 4.829 -1.983 -26.376 1.00 89.31 463 GLY A N 1
ATOM 3609 C CA . GLY A 1 463 ? 4.192 -0.680 -26.209 1.00 89.31 463 GLY A CA 1
ATOM 3610 C C . GLY A 1 463 ? 4.698 0.359 -27.222 1.00 89.31 463 GLY A C 1
ATOM 3611 O O . GLY A 1 463 ? 4.752 0.105 -28.431 1.00 89.31 463 GLY A O 1
ATOM 3612 N N . GLY A 1 464 ? 5.059 1.544 -26.737 1.00 88.19 464 GLY A N 1
ATOM 3613 C CA . GLY A 1 464 ? 5.611 2.649 -27.520 1.00 88.19 464 GLY A CA 1
ATOM 3614 C C . GLY A 1 464 ? 7.087 2.498 -27.910 1.00 88.19 464 GLY A C 1
ATOM 3615 O O . GLY A 1 464 ? 7.598 3.339 -28.656 1.00 88.19 464 GLY A O 1
ATOM 3616 N N . HIS A 1 465 ? 7.776 1.452 -27.443 1.00 95.12 465 HIS A N 1
ATOM 3617 C CA . HIS A 1 465 ? 9.214 1.271 -27.634 1.00 95.12 465 HIS A CA 1
ATOM 3618 C C . HIS A 1 465 ? 9.558 0.144 -28.604 1.00 95.12 465 HIS A C 1
ATOM 3620 O O . HIS A 1 465 ? 9.044 -0.967 -28.520 1.00 95.12 465 HIS A O 1
ATOM 3626 N N . ILE A 1 466 ? 10.500 0.435 -29.497 1.00 95.56 466 ILE A N 1
ATOM 3627 C CA . ILE A 1 466 ? 11.178 -0.530 -30.357 1.00 95.56 466 ILE A CA 1
ATOM 3628 C C . ILE A 1 466 ? 12.511 -0.870 -29.703 1.00 95.56 466 ILE A C 1
ATOM 3630 O O . ILE A 1 466 ? 13.308 0.025 -29.413 1.00 95.56 466 ILE A O 1
ATOM 3634 N N . PHE A 1 467 ? 12.753 -2.159 -29.510 1.00 97.06 467 PHE A N 1
ATOM 3635 C CA . PHE A 1 467 ? 13.939 -2.708 -28.873 1.00 97.06 467 PHE A CA 1
ATOM 3636 C C . PHE A 1 467 ? 14.857 -3.328 -29.924 1.00 97.06 467 PHE A C 1
ATOM 3638 O O . PHE A 1 467 ? 14.397 -3.992 -30.858 1.00 97.06 467 PHE A O 1
ATOM 3645 N N . CYS A 1 468 ? 16.158 -3.084 -29.793 1.00 95.81 468 CYS A N 1
ATOM 3646 C CA . CYS A 1 468 ? 17.165 -3.511 -30.760 1.00 95.81 468 CYS A CA 1
ATOM 3647 C C . CYS A 1 468 ? 18.342 -4.206 -30.065 1.00 95.81 468 CYS A C 1
ATOM 3649 O O . CYS A 1 468 ? 18.734 -3.842 -28.951 1.00 95.81 468 CYS A O 1
ATOM 3651 N N . TYR A 1 469 ? 18.926 -5.173 -30.764 1.00 95.56 469 TYR A N 1
ATOM 3652 C CA . TYR A 1 469 ? 20.171 -5.828 -30.380 1.00 95.56 469 TYR A CA 1
ATOM 3653 C C . TYR A 1 469 ? 21.380 -4.885 -30.497 1.00 95.56 469 TYR A C 1
ATOM 3655 O O . TYR A 1 469 ? 21.305 -3.829 -31.141 1.00 95.56 469 TYR A O 1
ATOM 3663 N N . GLY A 1 470 ? 22.512 -5.294 -29.912 1.00 89.44 470 GLY A N 1
ATOM 3664 C CA . GLY A 1 470 ? 23.824 -4.667 -30.114 1.00 89.44 470 GLY A CA 1
ATOM 3665 C C . GLY A 1 470 ? 24.176 -4.467 -31.598 1.00 89.44 470 GLY A C 1
ATOM 3666 O O . GLY A 1 470 ? 23.716 -5.203 -32.473 1.00 89.44 470 GLY A O 1
ATOM 3667 N N . ASN A 1 471 ? 24.981 -3.448 -31.915 1.00 84.00 471 ASN A N 1
ATOM 3668 C CA . ASN A 1 471 ? 25.370 -3.163 -33.310 1.00 84.00 471 ASN A CA 1
ATOM 3669 C C . ASN A 1 471 ? 26.272 -4.256 -33.909 1.00 84.00 471 ASN A C 1
ATOM 3671 O O . ASN A 1 471 ? 26.325 -4.430 -35.122 1.00 84.00 471 ASN A O 1
ATOM 3675 N N . ASP A 1 472 ? 26.983 -4.960 -33.043 1.00 80.69 472 ASP A N 1
ATOM 3676 C CA . ASP A 1 472 ? 27.857 -6.098 -33.293 1.00 80.69 472 ASP A CA 1
ATOM 3677 C C . ASP A 1 472 ? 27.117 -7.445 -33.268 1.00 80.69 472 ASP A C 1
ATOM 3679 O O . ASP A 1 472 ? 27.717 -8.475 -33.572 1.00 80.69 472 ASP A O 1
ATOM 3683 N N . TYR A 1 473 ? 25.816 -7.448 -32.955 1.00 82.69 473 TYR A N 1
ATOM 3684 C CA . TYR A 1 473 ? 25.014 -8.664 -32.946 1.00 82.69 473 TYR A CA 1
ATOM 3685 C C . TYR A 1 473 ? 24.922 -9.271 -34.348 1.00 82.69 473 TYR A C 1
ATOM 3687 O O . TYR A 1 473 ? 24.450 -8.640 -35.298 1.00 82.69 473 TYR A O 1
ATOM 3695 N N . VAL A 1 474 ? 25.329 -10.534 -34.451 1.00 76.62 474 VAL A N 1
ATOM 3696 C CA . VAL A 1 474 ? 25.142 -11.375 -35.630 1.00 76.62 474 VAL A CA 1
ATOM 3697 C C . VAL A 1 474 ? 24.201 -12.496 -35.219 1.00 76.62 474 VAL A C 1
ATOM 3699 O O . VAL A 1 474 ? 24.535 -13.283 -34.334 1.00 76.62 474 VAL A O 1
ATOM 3702 N N . ALA A 1 475 ? 23.025 -12.565 -35.846 1.00 73.56 475 ALA A N 1
ATOM 3703 C CA . ALA A 1 475 ? 22.097 -13.665 -35.614 1.00 73.56 475 ALA A CA 1
ATOM 3704 C C . ALA A 1 475 ? 22.812 -14.988 -35.919 1.00 73.56 475 ALA A C 1
ATOM 3706 O O . ALA A 1 475 ? 23.393 -15.142 -36.999 1.00 73.56 475 ALA A O 1
ATOM 3707 N N . ALA A 1 476 ? 22.795 -15.929 -34.972 1.00 61.72 476 ALA A N 1
ATOM 3708 C CA . ALA A 1 476 ? 23.245 -17.284 -35.248 1.00 61.72 476 ALA A CA 1
ATOM 3709 C C . ALA A 1 476 ? 22.415 -17.804 -36.428 1.00 61.72 476 ALA A C 1
ATOM 3711 O O . ALA A 1 476 ? 21.186 -17.764 -36.378 1.00 61.72 476 ALA A O 1
ATOM 3712 N N . ALA A 1 477 ? 23.078 -18.201 -37.517 1.00 49.22 477 ALA A N 1
ATOM 3713 C CA . ALA A 1 477 ? 22.385 -18.794 -38.649 1.00 49.22 477 ALA A CA 1
ATOM 3714 C C . ALA A 1 477 ? 21.615 -20.011 -38.127 1.00 49.22 477 ALA A C 1
ATOM 3716 O O . ALA A 1 477 ? 22.225 -20.895 -37.527 1.00 49.22 477 ALA A O 1
ATOM 3717 N N . GLU A 1 478 ? 20.294 -20.022 -38.304 1.00 44.50 478 GLU A N 1
ATOM 3718 C CA . GLU A 1 478 ? 19.481 -21.201 -38.027 1.00 44.50 478 GLU A CA 1
ATOM 3719 C C . GLU A 1 478 ? 20.070 -22.358 -38.847 1.00 44.50 478 GLU A C 1
ATOM 3721 O O . GLU A 1 478 ? 20.013 -22.348 -40.079 1.00 44.50 478 GLU A O 1
ATOM 3726 N N . GLU A 1 479 ? 20.721 -23.314 -38.177 1.00 41.59 479 GLU A N 1
ATOM 3727 C CA . GLU A 1 479 ? 21.071 -24.591 -38.792 1.00 41.59 479 GLU A CA 1
ATOM 3728 C C . GLU A 1 479 ? 19.747 -25.295 -39.114 1.00 41.59 479 GLU A C 1
ATOM 3730 O O . GLU A 1 479 ? 19.073 -25.822 -38.229 1.00 41.59 479 GLU A O 1
ATOM 3735 N N . SER A 1 480 ? 19.346 -25.191 -40.383 1.00 38.75 480 SER A N 1
ATOM 3736 C CA . SER A 1 480 ? 18.150 -25.796 -40.976 1.00 38.75 480 SER A CA 1
ATOM 3737 C C . SER A 1 480 ? 18.208 -27.315 -41.030 1.00 38.75 480 SER A C 1
ATOM 3739 O O . SER A 1 480 ? 19.275 -27.810 -41.474 1.00 38.75 480 SER A O 1
#

pLDDT: mean 72.45, std 24.3, range [22.95, 98.88]